Protein AF-A0A292YSK0-F1 (afdb_monomer_lite)

pLDDT: mean 83.49, std 14.1, range [37.34, 97.94]

Radius of gyration: 61.29 Å; chains: 1; bounding box: 74×70×228 Å

Foldseek 3Di:
DDDDDDDDDDPVNCCCVVPVVVVVVVVVVVVVVCVVVVNDPVVVVVVVVVPDPDDPPPDDDDVVVVVVVVVVVVVVVVVVVVVVVVVVVVVVVVVVVVVVVVVVVVVVVVVVVVVVVVVVVVVVVVVLVVLLVLLVVLLPDQLLVSLVVLLVDDLVSSLSNLVSYQLLSSQSNLLNHDLLSSLSSLQDPDDPPDDDPVCSLLSLLSNLLNHQLLSSQSNLLNHDLQSSLSNLVNHDLVSSQSNLLNHQLVSSLSSQLVCLPPPPDPDARSLLSHQLLSSQVSLLPDDLVSSLSSLVSHDLLSNQSNLLNHQLLSSLSNPVPRDQLLPCSLVNHDLLSSQSNLLNYDLVSSLSNLVNYDLLSSLSNLLNHDLLSSLSSLDDDPPDDDDLVSLLSSLSSLLSHDLLSSQSNLVNHDLVRSLSNLVNHDPVSSVSNLVNHDVVSSVSSPDD

Organism: NCBI:txid1348429

Secondary structure (DSSP, 8-state):
----------HHHHHIIIIIHHHHHHHHHHHHHHHHTT--HHHHHHHHHTT--S---S-PPPHHHHHHHHHHHHHHHHHHHHHHHHHHHHHHHHHHHHHHHHHHHHHHHHHHHHHHHHHHHHHHHHHHHHHHHHHHHHHTS-HHHHHHHHTTS-HHHHHHHHHTS-HHHHHHHHTTS-HHHHHHHH--S---TTS-TTHHHHHHHHHHHTS-HHHHHHHHTTS-HHHHHHHHHTS-HHHHHHHHHTS-HHHHHHHHHT----TT--PPPHHHHS-HHHHHHHHHHS-HHHHHHHHHTS-HHHHHHHHHTS-HHHHHHHHTTTS-TT-THHHHS-HHHHHHHHHTS-HHHHHHHHTTS-HHHHHHHHHTS-HHHHHHHHSPPTTS---HHHHHHHHHHHHTS-HHHHHHHHTTS-HHHHHHHHTTS-HHHHHHHHHTS-HHHHHHHS--

Structure (mmCIF, N/CA/C/O backbone):
data_AF-A0A292YSK0-F1
#
_entry.id   AF-A0A292YSK0-F1
#
loop_
_atom_site.group_PDB
_atom_site.id
_atom_site.type_symbol
_atom_site.label_atom_id
_atom_site.label_alt_id
_atom_site.label_comp_id
_atom_site.label_asym_id
_atom_site.label_entity_id
_atom_site.label_seq_id
_atom_site.pdbx_PDB_ins_code
_atom_site.Cartn_x
_atom_site.Cartn_y
_atom_site.Cartn_z
_atom_site.occupancy
_atom_site.B_iso_or_equiv
_atom_site.auth_seq_id
_atom_site.auth_comp_id
_atom_site.auth_asym_id
_atom_site.auth_atom_id
_atom_site.pdbx_PDB_model_num
ATOM 1 N N . MET A 1 1 ? -29.031 23.963 180.019 1.00 37.34 1 MET A N 1
ATOM 2 C CA . MET A 1 1 ? -29.475 22.680 179.440 1.00 37.34 1 MET A CA 1
ATOM 3 C C . MET A 1 1 ? -29.933 23.014 178.034 1.00 37.34 1 MET A C 1
ATOM 5 O O . MET A 1 1 ? -30.866 23.784 177.888 1.00 37.34 1 MET A O 1
ATOM 9 N N . GLU A 1 2 ? -29.057 22.876 177.045 1.00 47.25 2 GLU A N 1
ATOM 10 C CA . GLU A 1 2 ? -28.919 21.635 176.265 1.00 47.25 2 GLU A CA 1
ATOM 11 C C . GLU A 1 2 ? -30.259 21.136 175.718 1.00 47.25 2 GLU A C 1
ATOM 13 O O . GLU A 1 2 ? -31.066 20.601 176.468 1.00 47.25 2 GLU A O 1
ATOM 18 N N . ALA A 1 3 ? -30.435 21.271 174.404 1.00 43.06 3 ALA A N 1
ATOM 19 C CA . ALA A 1 3 ? -30.741 20.152 173.519 1.00 43.06 3 ALA A CA 1
ATOM 20 C C . ALA A 1 3 ? -30.369 20.559 172.083 1.00 43.06 3 ALA A C 1
ATOM 22 O O . ALA A 1 3 ? -30.797 21.598 171.582 1.00 43.06 3 ALA A O 1
ATOM 23 N N . ARG A 1 4 ? -29.503 19.758 171.453 1.00 50.88 4 ARG A N 1
ATOM 24 C CA . ARG A 1 4 ? -29.272 19.764 170.007 1.00 50.88 4 ARG A CA 1
ATOM 25 C C . ARG A 1 4 ? -30.550 19.266 169.334 1.00 50.88 4 ARG A C 1
ATOM 27 O O . ARG A 1 4 ? -30.994 18.174 169.666 1.00 50.88 4 ARG A O 1
ATOM 34 N N . GLU A 1 5 ? -31.062 20.006 168.360 1.00 44.78 5 GLU A N 1
ATOM 35 C CA . GLU A 1 5 ? -32.024 19.484 167.389 1.00 44.78 5 GLU A CA 1
ATOM 36 C C . GLU A 1 5 ? -31.550 19.821 165.973 1.00 44.78 5 GLU A C 1
ATOM 38 O O . GLU A 1 5 ? -31.094 20.925 165.667 1.00 44.78 5 GLU A O 1
ATOM 43 N N . GLU A 1 6 ? -31.570 18.792 165.139 1.00 52.28 6 GLU A N 1
ATOM 44 C CA . GLU A 1 6 ? -30.984 18.703 163.812 1.00 52.28 6 GLU A CA 1
ATOM 45 C C . GLU A 1 6 ? -31.713 19.620 162.818 1.00 52.28 6 GLU A C 1
ATOM 47 O O . GLU A 1 6 ? -32.910 19.463 162.573 1.00 52.28 6 GLU A O 1
ATOM 52 N N . ARG A 1 7 ? -30.999 20.543 162.155 1.00 50.50 7 ARG A N 1
ATOM 53 C CA . ARG A 1 7 ? -31.513 21.094 160.894 1.00 50.50 7 ARG A CA 1
ATOM 54 C C . ARG A 1 7 ? -31.258 20.092 159.778 1.00 50.50 7 ARG A C 1
ATOM 56 O O . ARG A 1 7 ? -30.169 19.993 159.225 1.00 50.50 7 ARG A O 1
ATOM 63 N N . SER A 1 8 ? -32.330 19.355 159.515 1.00 54.34 8 SER A N 1
ATOM 64 C CA . SER A 1 8 ? -32.685 18.664 158.282 1.00 54.34 8 SER A CA 1
ATOM 65 C C . SER A 1 8 ? -32.001 19.261 157.043 1.00 54.34 8 SER A C 1
ATOM 67 O O . SER A 1 8 ? -32.242 20.417 156.693 1.00 54.34 8 SER A O 1
ATOM 69 N N . TYR A 1 9 ? -31.162 18.462 156.375 1.00 61.78 9 TYR A N 1
ATOM 70 C CA . TYR A 1 9 ? -30.664 18.763 155.032 1.00 61.78 9 TYR A CA 1
ATOM 71 C C . TYR A 1 9 ? -31.854 19.040 154.101 1.00 61.78 9 TYR A C 1
ATOM 73 O O . TYR A 1 9 ? -32.734 18.190 153.933 1.00 61.78 9 TYR A O 1
ATOM 81 N N . GLY A 1 10 ? -31.887 20.227 153.486 1.00 77.56 10 GLY A N 1
ATOM 82 C CA . GLY A 1 10 ? -32.933 20.590 152.531 1.00 77.56 10 GLY A CA 1
ATOM 83 C C . GLY A 1 10 ? -32.871 19.698 151.290 1.00 77.56 10 GLY A C 1
ATOM 84 O O . GLY A 1 10 ? -31.787 19.330 150.849 1.00 77.56 10 GLY A O 1
ATOM 85 N N . LYS A 1 11 ? -34.014 19.364 150.677 1.00 76.38 11 LYS A N 1
ATOM 86 C CA . LYS A 1 11 ? -34.067 18.447 149.514 1.00 76.38 11 LYS A CA 1
ATOM 87 C C . LYS A 1 11 ? -33.128 18.851 148.363 1.00 76.38 11 LYS A C 1
ATOM 89 O O . LYS A 1 11 ? -32.627 17.974 147.670 1.00 76.38 11 LYS A O 1
ATOM 94 N N . LEU A 1 12 ? -32.869 20.152 148.176 1.00 77.62 12 LEU A N 1
ATOM 95 C CA . LEU A 1 12 ? -31.930 20.672 147.171 1.00 77.62 12 LEU A CA 1
ATOM 96 C C . LEU A 1 12 ? -30.462 20.592 147.604 1.00 77.62 12 LEU A C 1
ATOM 98 O O . LEU A 1 12 ? -29.616 20.299 146.770 1.00 77.62 12 LEU A O 1
ATOM 102 N N . GLU A 1 13 ? -30.149 20.801 148.883 1.00 76.06 13 GLU A N 1
ATOM 103 C CA . GLU A 1 13 ? -28.789 20.599 149.401 1.00 76.06 13 GLU A CA 1
ATOM 104 C C . GLU A 1 13 ? -28.444 19.106 149.418 1.00 76.06 13 GLU A C 1
ATOM 106 O O . GLU A 1 13 ? -27.369 18.713 148.979 1.00 76.06 13 GLU A O 1
ATOM 111 N N . TRP A 1 14 ? -29.394 18.251 149.801 1.00 79.38 14 TRP A N 1
ATOM 112 C CA . TRP A 1 14 ? -29.289 16.799 149.671 1.00 79.38 14 TRP A CA 1
ATOM 113 C C . TRP A 1 14 ? -29.077 16.380 148.209 1.00 79.38 14 TRP A C 1
ATOM 115 O O . TRP A 1 14 ? -28.162 15.614 147.924 1.00 79.38 14 TRP A O 1
ATOM 125 N N . LEU A 1 15 ? -29.848 16.939 147.265 1.00 82.44 15 LEU A N 1
ATOM 126 C CA . LEU A 1 15 ? -29.668 16.701 145.828 1.00 82.44 15 LEU A CA 1
ATOM 127 C C . LEU A 1 15 ? -28.294 17.178 145.335 1.00 82.44 15 LEU A C 1
ATOM 129 O O . LEU A 1 15 ? -27.637 16.482 144.562 1.00 82.44 15 LEU A O 1
ATOM 133 N N . PHE A 1 16 ? -27.843 18.352 145.779 1.00 80.75 16 PHE A N 1
ATOM 134 C CA . PHE A 1 16 ? -26.564 18.912 145.365 1.00 80.75 16 PHE A CA 1
ATOM 135 C C . PHE A 1 16 ? -25.396 18.058 145.864 1.00 80.75 16 PHE A C 1
ATOM 137 O O . PHE A 1 16 ? -24.533 17.698 145.071 1.00 80.75 16 PHE A O 1
ATOM 144 N N . TYR A 1 17 ? -25.387 17.664 147.139 1.00 80.75 17 TYR A N 1
ATOM 145 C CA . TYR A 1 17 ? -24.285 16.890 147.712 1.00 80.75 17 TYR A CA 1
ATOM 146 C C . TYR A 1 17 ? -24.332 15.389 147.377 1.00 80.75 17 TYR A C 1
ATOM 148 O O . TYR A 1 17 ? -23.269 14.793 147.229 1.00 80.75 17 TYR A O 1
ATOM 156 N N . ILE A 1 18 ? -25.515 14.775 147.215 1.00 77.38 18 ILE A N 1
ATOM 157 C CA . ILE A 1 18 ? -25.643 13.340 146.876 1.00 77.38 18 ILE A CA 1
ATOM 158 C C . ILE A 1 18 ? -25.656 13.080 145.369 1.00 77.38 18 ILE A C 1
ATOM 160 O O . ILE A 1 18 ? -25.177 12.031 144.947 1.00 77.38 18 ILE A O 1
ATOM 164 N N . ILE A 1 19 ? -26.184 13.995 144.548 1.00 77.38 19 ILE A N 1
ATOM 165 C CA . ILE A 1 19 ? -26.252 13.801 143.091 1.00 77.38 19 ILE A CA 1
ATOM 166 C C . ILE A 1 19 ? -25.239 14.689 142.373 1.00 77.38 19 ILE A C 1
ATOM 168 O O . ILE A 1 19 ? -24.351 14.170 141.705 1.00 77.38 19 ILE A O 1
ATOM 172 N N . ILE A 1 20 ? -25.338 16.015 142.504 1.00 77.44 20 ILE A N 1
ATOM 173 C CA . ILE A 1 20 ? -24.577 16.946 141.648 1.00 77.44 20 ILE A CA 1
ATOM 174 C C . ILE A 1 20 ? -23.073 16.876 141.928 1.00 77.44 20 ILE A C 1
ATOM 176 O O . ILE A 1 20 ? -22.285 16.808 140.990 1.00 77.44 20 ILE A O 1
ATOM 180 N N . LEU A 1 21 ? -22.662 16.866 143.195 1.00 79.06 21 LEU A N 1
ATOM 181 C CA . LEU A 1 21 ? -21.255 16.882 143.583 1.00 79.06 21 LEU A CA 1
ATOM 182 C C . LEU A 1 21 ? -20.512 15.598 143.159 1.00 79.06 21 LEU A C 1
ATOM 184 O O . LEU A 1 21 ? -19.485 15.724 142.485 1.00 79.06 21 LEU A O 1
ATOM 188 N N . PRO A 1 22 ? -21.002 14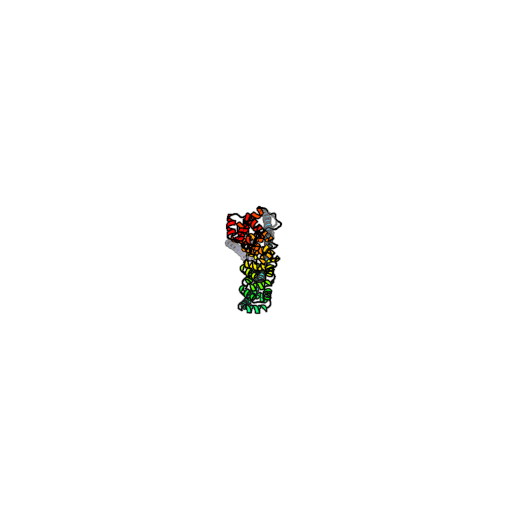.372 143.449 1.00 73.44 22 PRO A N 1
ATOM 189 C CA . PRO A 1 22 ? -20.373 13.160 142.930 1.00 73.44 22 PRO A CA 1
ATOM 190 C C . PRO A 1 22 ? -20.494 13.029 141.404 1.00 73.44 22 PRO A C 1
ATOM 192 O O . PRO A 1 22 ? -19.570 12.495 140.790 1.00 73.44 22 PRO A O 1
ATOM 195 N N . LEU A 1 23 ? -21.546 13.559 140.759 1.00 82.94 23 LEU A N 1
ATOM 196 C CA . LEU A 1 23 ? -21.646 13.611 139.289 1.00 82.94 23 LEU A CA 1
ATOM 197 C C . LEU A 1 23 ? -20.577 14.530 138.670 1.00 82.94 23 LEU A C 1
ATOM 199 O O . LEU A 1 23 ? -19.943 14.184 137.678 1.00 82.94 23 LEU A O 1
ATOM 203 N N . LEU A 1 24 ? -20.346 15.703 139.258 1.00 79.50 24 LEU A N 1
ATOM 204 C CA . LEU A 1 24 ? -19.341 16.656 138.787 1.00 79.50 24 LEU A CA 1
ATOM 205 C C . LEU A 1 24 ? -17.931 16.091 138.994 1.00 79.50 24 LEU A C 1
ATOM 207 O O . LEU A 1 24 ? -17.089 16.188 138.103 1.00 79.50 24 LEU A O 1
ATOM 211 N N . PHE A 1 25 ? -17.694 15.420 140.124 1.00 78.69 25 PHE A N 1
ATOM 212 C CA . PHE A 1 25 ? -16.428 14.742 140.394 1.00 78.69 25 PHE A CA 1
ATOM 213 C C . PHE A 1 25 ? -16.183 13.562 139.442 1.00 78.69 25 PHE A C 1
ATOM 215 O O . PHE A 1 25 ? -15.082 13.417 138.909 1.00 78.69 25 PHE A O 1
ATOM 222 N N . THR A 1 26 ? -17.213 12.760 139.150 1.00 78.38 26 THR A N 1
ATOM 223 C CA . THR A 1 26 ? -17.120 11.692 138.141 1.00 78.38 26 THR A CA 1
ATOM 224 C C . THR A 1 26 ? -16.909 12.247 136.735 1.00 78.38 26 THR A C 1
ATOM 226 O O . THR A 1 26 ? -16.080 11.697 136.019 1.00 78.38 26 THR A O 1
ATOM 229 N N . LEU A 1 27 ? -17.552 13.354 136.344 1.00 81.50 27 LEU A N 1
ATOM 230 C CA . LEU A 1 27 ? -17.298 14.034 135.063 1.00 81.50 27 LEU A CA 1
ATOM 231 C C . LEU A 1 27 ? -15.874 14.585 134.961 1.00 81.50 27 LEU A C 1
ATOM 233 O O . LEU A 1 27 ? -15.263 14.507 133.898 1.00 81.50 27 LEU A O 1
ATOM 237 N N . LEU A 1 28 ? -15.332 15.118 136.056 1.00 80.69 28 LEU A N 1
ATOM 238 C CA . LEU A 1 28 ? -13.969 15.637 136.097 1.00 80.69 28 LEU A CA 1
ATOM 239 C C . LEU A 1 28 ? -12.936 14.510 135.945 1.00 80.69 28 LEU A C 1
ATOM 241 O O . LEU A 1 28 ? -12.021 14.627 135.129 1.00 80.69 28 LEU A O 1
ATOM 245 N N . ILE A 1 29 ? -13.115 13.390 136.656 1.00 82.31 29 ILE A N 1
ATOM 246 C CA . ILE A 1 29 ? -12.267 12.199 136.490 1.00 82.31 29 ILE A CA 1
ATOM 247 C C . ILE A 1 29 ? -12.445 11.599 135.091 1.00 82.31 29 ILE A C 1
ATOM 249 O O . ILE A 1 29 ? -11.455 11.274 134.443 1.00 82.31 29 ILE A O 1
ATOM 253 N N . LEU A 1 30 ? -13.678 11.498 134.586 1.00 81.69 30 LEU A N 1
ATOM 254 C CA . LEU A 1 30 ? -13.958 10.999 133.240 1.00 81.69 30 LEU A CA 1
ATOM 255 C C . LEU A 1 30 ? -13.281 11.864 132.170 1.00 81.69 30 LEU A C 1
ATOM 257 O O . LEU A 1 30 ? -12.687 11.325 131.242 1.00 81.69 30 LEU A O 1
ATOM 261 N N . GLY A 1 31 ? -13.312 13.191 132.316 1.00 81.06 31 GLY A N 1
ATOM 262 C CA . GLY A 1 31 ? -12.611 14.125 131.435 1.00 81.06 31 GLY A CA 1
ATOM 263 C C . GLY A 1 31 ? -11.094 13.922 131.447 1.00 81.06 31 GLY A C 1
ATOM 264 O O . GLY A 1 31 ? -10.477 13.899 130.384 1.00 81.06 31 GLY A O 1
ATOM 265 N N . LEU A 1 32 ? -10.500 13.694 132.623 1.00 81.44 32 LEU A N 1
ATOM 266 C CA . LEU A 1 32 ? -9.077 13.358 132.759 1.00 81.44 32 LEU A CA 1
ATOM 267 C C . LEU A 1 32 ? -8.732 12.000 132.124 1.00 81.44 32 LEU A C 1
ATOM 269 O O . LEU A 1 32 ? -7.725 11.901 131.426 1.00 81.44 32 LEU A O 1
ATOM 273 N N . VAL A 1 33 ? -9.574 10.975 132.300 1.00 82.56 33 VAL A N 1
ATOM 274 C CA . VAL A 1 33 ? -9.398 9.655 131.663 1.00 82.56 33 VAL A CA 1
ATOM 275 C C . VAL A 1 33 ? -9.502 9.765 130.141 1.00 82.56 33 VAL A C 1
ATOM 277 O O . VAL A 1 33 ? -8.663 9.218 129.431 1.00 82.56 33 VAL A O 1
ATOM 280 N N . LEU A 1 34 ? -10.480 10.514 129.626 1.00 81.75 34 LEU A N 1
ATOM 281 C CA . LEU A 1 34 ? -10.641 10.750 128.189 1.00 81.75 34 LEU A CA 1
ATOM 282 C C . LEU A 1 34 ? -9.459 11.532 127.600 1.00 81.75 34 LEU A C 1
ATOM 284 O O . LEU A 1 34 ? -8.983 11.178 126.520 1.00 81.75 34 LEU A O 1
ATOM 288 N N . GLN A 1 35 ? -8.944 12.536 128.318 1.00 81.38 35 GLN A N 1
ATOM 289 C CA . GLN A 1 35 ? -7.726 13.255 127.934 1.00 81.38 35 GLN A CA 1
ATOM 290 C C . GLN A 1 35 ? -6.512 12.310 127.896 1.00 81.38 35 GLN A C 1
ATOM 292 O O . GLN A 1 35 ? -5.718 12.377 126.960 1.00 81.38 35 GLN A O 1
ATOM 297 N N . PHE A 1 36 ? -6.388 11.384 128.855 1.00 82.50 36 PHE A N 1
ATOM 298 C CA . PHE A 1 36 ? -5.323 10.374 128.861 1.00 82.50 36 PHE A CA 1
ATOM 299 C C . PHE A 1 36 ? -5.484 9.327 127.740 1.00 82.50 36 PHE A C 1
ATOM 301 O O . PHE A 1 36 ? -4.493 8.866 127.182 1.00 82.50 36 PHE A O 1
ATOM 308 N N . MET A 1 37 ? -6.720 9.004 127.339 1.00 81.62 37 MET A N 1
ATOM 309 C CA . MET A 1 37 ? -7.038 8.150 126.181 1.00 81.62 37 MET A CA 1
ATOM 310 C C . MET A 1 37 ? -6.854 8.852 124.820 1.00 81.62 37 MET A C 1
ATOM 312 O O . MET A 1 37 ? -7.163 8.264 123.784 1.00 81.62 37 MET A O 1
ATOM 316 N N . GLY A 1 38 ? -6.361 10.096 124.799 1.00 78.56 38 GLY A N 1
ATOM 317 C CA . GLY A 1 38 ? -6.068 10.845 123.574 1.00 78.56 38 GLY A CA 1
ATOM 318 C C . GLY A 1 38 ? -7.272 11.554 122.941 1.00 78.56 38 GLY A C 1
ATOM 319 O O . GLY A 1 38 ? -7.171 12.032 121.811 1.00 78.56 38 GLY A O 1
ATOM 320 N N . TYR A 1 39 ? -8.408 11.665 123.640 1.00 78.56 39 TYR A N 1
ATOM 321 C CA . TYR A 1 39 ? -9.548 12.453 123.164 1.00 78.56 39 TYR A CA 1
ATOM 322 C C . TYR A 1 39 ? -9.333 13.953 123.434 1.00 78.56 39 TYR A C 1
ATOM 324 O O . TYR A 1 39 ? -9.031 14.372 124.547 1.00 78.56 39 TYR A O 1
ATOM 332 N N . ASN A 1 40 ? -9.520 14.785 122.404 1.00 77.50 40 ASN A N 1
ATOM 333 C CA . ASN A 1 40 ? -9.192 16.215 122.425 1.00 77.50 40 ASN A CA 1
ATOM 334 C C . ASN A 1 40 ? -10.343 17.070 123.006 1.00 77.50 40 ASN A C 1
ATOM 336 O O . ASN A 1 40 ? -11.168 17.629 122.274 1.00 77.50 40 ASN A O 1
ATOM 340 N N . VAL A 1 41 ? -10.437 17.128 124.336 1.00 68.62 41 VAL A N 1
ATOM 341 C CA . VAL A 1 41 ? -11.580 17.714 125.066 1.00 68.62 41 VAL A CA 1
ATOM 342 C C . VAL A 1 41 ? -11.653 19.252 124.920 1.00 68.62 41 VAL A C 1
ATOM 344 O O . VAL A 1 41 ? -12.742 19.818 124.834 1.00 68.62 41 VAL A O 1
ATOM 347 N N . THR A 1 42 ? -10.511 19.940 124.782 1.00 65.31 42 THR A N 1
ATOM 348 C CA . THR A 1 42 ? -10.401 21.414 124.671 1.00 65.31 42 THR A CA 1
ATOM 349 C C . THR A 1 42 ? -10.863 21.972 123.320 1.00 65.31 42 THR A C 1
ATOM 351 O O . THR A 1 42 ? -11.497 23.027 123.267 1.00 65.31 42 THR A O 1
ATOM 354 N N . GLY A 1 43 ? -10.590 21.267 122.214 1.00 66.19 43 GLY A N 1
ATOM 355 C CA . GLY A 1 43 ? -10.972 21.707 120.863 1.00 66.19 43 GLY A CA 1
ATOM 356 C C . GLY A 1 43 ? -12.488 21.726 120.642 1.00 66.19 43 GLY A C 1
ATOM 357 O O . GLY A 1 43 ? -13.017 22.637 120.005 1.00 66.19 43 GLY A O 1
ATOM 358 N N . LYS A 1 44 ? -13.212 20.769 121.240 1.00 66.25 44 LYS A N 1
ATOM 359 C CA . LYS A 1 44 ? -14.682 20.757 121.217 1.00 66.25 44 LYS A CA 1
ATOM 360 C C . LYS A 1 44 ? -15.292 21.818 122.144 1.00 66.25 44 LYS A C 1
ATOM 362 O O . LYS A 1 44 ? -16.344 22.354 121.815 1.00 66.25 44 LYS A O 1
ATOM 367 N N . LEU A 1 45 ? -14.611 22.198 123.230 1.00 61.94 45 LEU A N 1
ATOM 368 C CA . LEU A 1 45 ? -15.042 23.293 124.112 1.00 61.94 45 LEU A CA 1
ATOM 369 C C . LEU A 1 45 ? -14.969 24.665 123.411 1.00 61.94 45 LEU A C 1
ATOM 371 O O . LEU A 1 45 ? -15.897 25.464 123.508 1.00 61.94 45 LEU A O 1
ATOM 375 N N . LEU A 1 46 ? -13.907 24.915 122.633 1.00 64.19 46 LEU A N 1
ATOM 376 C CA . LEU A 1 46 ? -13.746 26.139 121.831 1.00 64.19 46 LEU A CA 1
ATOM 377 C C . LEU A 1 46 ? -14.775 26.252 120.690 1.00 64.19 46 LEU A C 1
ATOM 379 O O . LEU A 1 46 ? -15.194 27.358 120.350 1.00 64.19 46 LEU A O 1
ATOM 383 N N . ALA A 1 47 ? -15.220 25.124 120.125 1.00 64.12 47 ALA A N 1
ATOM 384 C CA . ALA A 1 47 ? -16.295 25.094 119.128 1.00 64.12 47 ALA A CA 1
ATOM 385 C C . ALA A 1 47 ? -17.659 25.496 119.722 1.00 64.12 47 ALA A C 1
ATOM 387 O O . ALA A 1 47 ? -18.446 26.158 119.050 1.00 64.12 47 ALA A O 1
ATOM 388 N N . ILE A 1 48 ? -17.903 25.166 120.994 1.00 57.16 48 ILE A N 1
ATOM 389 C CA . ILE A 1 48 ? -19.095 25.601 121.736 1.00 57.16 48 ILE A CA 1
ATOM 390 C C . ILE A 1 48 ? -18.980 27.096 122.118 1.00 57.16 48 ILE A C 1
ATOM 392 O O . ILE A 1 48 ? -19.975 27.815 122.094 1.00 57.16 48 ILE A O 1
ATOM 396 N N . ALA A 1 49 ? -17.765 27.607 122.376 1.00 57.94 49 ALA A N 1
ATOM 397 C CA . ALA A 1 49 ? -17.524 29.010 122.749 1.00 57.94 49 ALA A CA 1
ATOM 398 C C . ALA A 1 49 ? -17.681 30.027 121.597 1.00 57.94 49 ALA A C 1
ATOM 400 O O . ALA A 1 49 ? -18.021 31.178 121.844 1.00 57.94 49 ALA A O 1
ATOM 401 N N . ARG A 1 50 ? -17.474 29.630 120.332 1.00 61.25 50 ARG A N 1
ATOM 402 C CA . ARG A 1 50 ? -17.673 30.511 119.155 1.00 61.25 50 ARG A CA 1
ATOM 403 C C . ARG A 1 50 ? -19.145 30.754 118.791 1.00 61.25 50 ARG A C 1
ATOM 405 O O . ARG A 1 50 ? -19.419 31.551 117.901 1.00 61.25 50 ARG A O 1
ATOM 412 N N . GLN A 1 51 ? -20.083 30.083 119.461 1.00 65.06 51 GLN A N 1
ATOM 413 C CA . GLN A 1 51 ? -21.524 30.227 119.230 1.00 65.06 51 GLN A CA 1
ATOM 414 C C . GLN A 1 51 ? -22.209 31.198 120.212 1.00 65.06 51 GLN A C 1
ATOM 416 O O . GLN A 1 51 ? -23.433 31.304 120.198 1.00 65.06 51 GLN A O 1
ATOM 421 N N . THR A 1 52 ? -21.454 31.947 121.031 1.00 54.28 52 THR A N 1
ATOM 422 C CA . THR A 1 52 ? -22.004 32.990 121.917 1.00 54.28 52 THR A CA 1
ATOM 423 C C . THR A 1 52 ? -21.739 34.415 121.362 1.00 54.28 52 THR A C 1
ATOM 425 O O . THR A 1 52 ? -20.589 34.842 121.267 1.00 54.28 52 THR A O 1
ATOM 428 N N . PRO A 1 53 ? -22.778 35.186 120.972 1.00 43.16 53 PRO A N 1
ATOM 429 C CA . PRO A 1 53 ? -22.662 36.383 120.107 1.00 43.16 53 PRO A CA 1
ATOM 430 C C . PRO A 1 53 ? -21.963 37.679 120.596 1.00 43.16 53 PRO A C 1
ATOM 432 O O . PRO A 1 53 ? -22.132 38.702 119.942 1.00 43.16 53 PRO A O 1
ATOM 435 N N . VAL A 1 54 ? -21.233 37.743 121.716 1.00 51.00 54 VAL A N 1
ATOM 436 C CA . VAL A 1 54 ? -21.033 39.043 122.424 1.00 51.00 54 VAL A CA 1
ATOM 437 C C . VAL A 1 54 ? -19.664 39.750 122.221 1.00 51.00 54 VAL A C 1
ATOM 439 O O . VAL A 1 54 ? -19.464 40.823 122.775 1.00 51.00 54 VAL A O 1
ATOM 442 N N . LEU A 1 55 ? -18.701 39.251 121.425 1.00 53.97 55 LEU A N 1
ATOM 443 C CA . LEU A 1 55 ? -17.286 39.712 121.537 1.00 53.97 55 LEU A CA 1
ATOM 444 C C . LEU A 1 55 ? -16.546 40.226 120.265 1.00 53.97 55 LEU A C 1
ATOM 446 O O . LEU A 1 55 ? -15.319 40.263 120.269 1.00 53.97 55 LEU A O 1
ATOM 450 N N . SER A 1 56 ? -17.203 40.665 119.179 1.00 44.97 56 SER A N 1
ATOM 451 C CA . SER A 1 56 ? -16.540 40.825 117.857 1.00 44.97 56 SER A CA 1
ATOM 452 C C . SER A 1 56 ? -16.160 42.238 117.338 1.00 44.97 56 SER A C 1
ATOM 454 O O . SER A 1 56 ? -16.048 42.379 116.122 1.00 44.97 56 SER A O 1
ATOM 456 N N . SER A 1 57 ? -15.954 43.298 118.141 1.00 53.38 57 SER A N 1
ATOM 457 C CA . SER A 1 57 ? -15.838 44.670 117.564 1.00 53.38 57 SER A CA 1
ATOM 458 C C . SER A 1 57 ? -14.710 45.616 118.030 1.00 53.38 57 SER A C 1
ATOM 460 O O . SER A 1 57 ? -14.881 46.825 117.898 1.00 53.38 57 SER A O 1
ATOM 462 N N . ILE A 1 58 ? -13.553 45.158 118.533 1.00 52.78 58 ILE A N 1
ATOM 463 C CA . ILE A 1 58 ? -12.446 46.071 118.948 1.00 52.78 58 ILE A CA 1
ATOM 464 C C . ILE A 1 58 ? -11.052 45.642 118.413 1.00 52.78 58 ILE A C 1
ATOM 466 O O . ILE A 1 58 ? -10.085 45.617 119.163 1.00 52.78 58 ILE A O 1
ATOM 470 N N . VAL A 1 59 ? -10.880 45.311 117.120 1.00 45.88 59 VAL A N 1
ATOM 471 C CA . VAL A 1 59 ? -9.518 45.091 116.554 1.00 45.88 59 VAL A CA 1
ATOM 472 C C . VAL A 1 59 ? -9.405 45.554 115.078 1.00 45.88 59 VAL A C 1
ATOM 474 O O . VAL A 1 59 ? -10.217 45.113 114.265 1.00 45.88 59 VAL A O 1
ATOM 477 N N . PRO A 1 60 ? -8.436 46.423 114.695 1.00 47.72 60 PRO A N 1
ATOM 478 C CA . PRO A 1 60 ? -8.180 46.829 113.301 1.00 47.72 60 PRO A CA 1
ATOM 479 C C . PRO A 1 60 ? -7.370 45.782 112.493 1.00 47.72 60 PRO A C 1
ATOM 481 O O . PRO A 1 60 ? -6.669 44.975 113.102 1.00 47.72 60 PRO A O 1
ATOM 484 N N . PRO A 1 61 ? -7.427 45.772 111.138 1.00 49.94 61 PRO A N 1
ATOM 485 C CA . PRO A 1 61 ? -6.928 44.651 110.338 1.00 49.94 61 PRO A CA 1
ATOM 486 C C . PRO A 1 61 ? -5.398 44.632 110.169 1.00 49.94 61 PRO A C 1
ATOM 488 O O . PRO A 1 61 ? -4.797 45.601 109.706 1.00 49.94 61 PRO A O 1
ATOM 491 N N . ASP A 1 62 ? -4.809 43.480 110.496 1.00 55.88 62 ASP A N 1
ATOM 492 C CA . ASP A 1 62 ? -3.385 43.113 110.414 1.00 55.88 62 ASP A CA 1
ATOM 493 C C . ASP A 1 62 ? -2.939 42.757 108.968 1.00 55.88 62 ASP A C 1
ATOM 495 O O . ASP A 1 62 ? -3.779 42.579 108.076 1.00 55.88 62 ASP A O 1
ATOM 499 N N . GLU A 1 63 ? -1.627 42.600 108.730 1.00 53.72 63 GLU A N 1
ATOM 500 C CA . GLU A 1 63 ? -0.971 42.098 107.507 1.00 53.72 63 GLU A CA 1
ATOM 501 C C . GLU A 1 63 ? -1.622 40.823 106.941 1.00 53.72 63 GLU A C 1
ATOM 503 O O . GLU A 1 63 ? -1.613 40.615 105.722 1.00 53.72 63 GLU A O 1
ATOM 508 N N . ALA A 1 64 ? -2.249 40.012 107.802 1.00 57.66 64 ALA A N 1
ATOM 509 C CA . ALA A 1 64 ? -3.081 38.867 107.431 1.00 57.66 64 ALA A CA 1
ATOM 510 C C . ALA A 1 64 ? -4.182 39.240 106.416 1.00 57.66 64 ALA A C 1
ATOM 512 O O . ALA A 1 64 ? -4.359 38.553 105.414 1.00 57.66 64 ALA A O 1
ATOM 513 N N . THR A 1 65 ? -4.825 40.399 106.584 1.00 56.84 65 THR A N 1
ATOM 514 C CA . THR A 1 65 ? -5.910 40.889 105.712 1.00 56.84 65 THR A CA 1
ATOM 515 C C . THR A 1 65 ? -5.399 41.354 104.341 1.00 56.84 65 THR A C 1
ATOM 517 O O . THR A 1 65 ? -6.099 41.256 103.331 1.00 56.84 65 THR A O 1
ATOM 520 N N . ARG A 1 66 ? -4.160 41.873 104.267 1.00 58.50 66 ARG A N 1
ATOM 521 C CA . ARG A 1 66 ? -3.506 42.213 102.985 1.00 58.50 66 ARG A CA 1
ATOM 522 C C . ARG A 1 66 ? -3.057 40.960 102.236 1.00 58.50 66 ARG A C 1
ATOM 524 O O . ARG A 1 66 ? -3.193 40.928 101.013 1.00 58.50 66 ARG A O 1
ATOM 531 N N . LYS A 1 67 ? -2.553 39.946 102.949 1.00 64.19 67 LYS A N 1
ATOM 532 C CA . LYS A 1 67 ? -2.210 38.638 102.370 1.00 64.19 67 LYS A CA 1
ATOM 533 C C . LYS A 1 67 ? -3.453 37.931 101.832 1.00 64.19 67 LYS A C 1
ATOM 535 O O . LYS A 1 67 ? -3.437 37.561 100.664 1.00 64.19 67 LYS A O 1
ATOM 540 N N . GLU A 1 68 ? -4.551 37.894 102.589 1.00 68.00 68 GLU A N 1
ATOM 541 C CA . GLU A 1 68 ? -5.842 37.365 102.117 1.00 68.00 68 GLU A CA 1
ATOM 542 C C . GLU A 1 68 ? -6.342 38.092 100.860 1.00 68.00 68 GLU A C 1
ATOM 544 O O . GLU A 1 68 ? -6.738 37.450 99.894 1.00 68.00 68 GLU A O 1
ATOM 549 N N . ARG A 1 69 ? -6.268 39.432 100.799 1.00 69.19 69 ARG A N 1
ATOM 550 C CA . ARG A 1 69 ? -6.645 40.176 99.578 1.00 69.19 69 ARG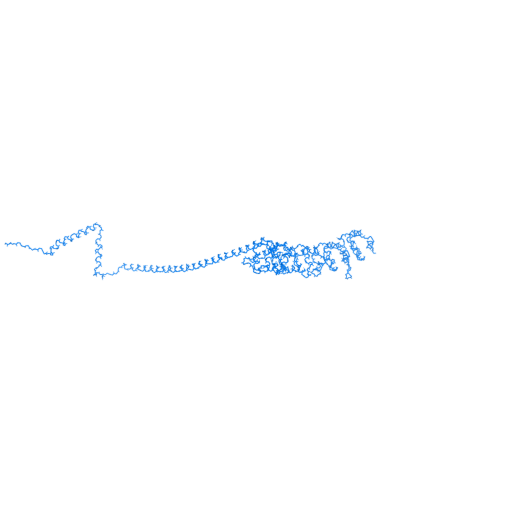 A CA 1
ATOM 551 C C . ARG A 1 69 ? -5.751 39.863 98.373 1.00 69.19 69 ARG A C 1
ATOM 553 O O . ARG A 1 69 ? -6.255 39.805 97.254 1.00 69.19 69 ARG A O 1
ATOM 560 N N . SER A 1 70 ? -4.446 39.668 98.575 1.00 70.12 70 SER A N 1
ATOM 561 C CA . SER A 1 70 ? -3.519 39.279 97.501 1.00 70.12 70 SER A CA 1
ATOM 562 C C . SER A 1 70 ? -3.758 37.840 97.029 1.00 70.12 70 SER A C 1
ATOM 564 O O . SER A 1 70 ? -3.713 37.575 95.829 1.00 70.12 70 SER A O 1
ATOM 566 N N . GLU A 1 71 ? -4.062 36.922 97.948 1.00 76.75 71 GLU A N 1
ATOM 567 C CA . GLU A 1 71 ? -4.450 35.544 97.632 1.00 76.75 71 GLU A CA 1
ATOM 568 C C . GLU A 1 71 ? -5.785 35.489 96.887 1.00 76.75 71 GLU A C 1
ATOM 570 O O . GLU A 1 71 ? -5.880 34.797 95.879 1.00 76.75 71 GLU A O 1
ATOM 575 N N . LEU A 1 72 ? -6.775 36.292 97.291 1.00 71.06 72 LEU A N 1
ATOM 576 C CA . LEU A 1 72 ? -8.051 36.421 96.584 1.00 71.06 72 LEU A CA 1
ATOM 577 C C . LEU A 1 72 ? -7.877 36.960 95.158 1.00 71.06 72 LEU A C 1
ATOM 579 O O . LEU A 1 72 ? -8.520 36.451 94.245 1.00 71.06 72 LEU A O 1
ATOM 583 N N . GLN A 1 73 ? -6.984 37.931 94.935 1.00 76.69 73 GLN A N 1
ATOM 584 C CA . GLN A 1 73 ? -6.671 38.419 93.583 1.00 76.69 73 GLN A CA 1
ATOM 585 C C . GLN A 1 73 ? -5.968 37.362 92.726 1.00 76.69 73 GLN A C 1
ATOM 587 O O . GLN A 1 73 ? -6.288 37.217 91.548 1.00 76.69 73 GLN A O 1
ATOM 592 N N . LYS A 1 74 ? -5.030 36.595 93.299 1.00 77.88 74 LYS A N 1
ATOM 593 C CA . LYS A 1 74 ? -4.388 35.472 92.596 1.00 77.88 74 LYS A CA 1
ATOM 594 C C . LYS A 1 74 ? -5.395 34.378 92.255 1.00 77.88 74 LYS A C 1
ATOM 596 O O . LYS A 1 74 ? -5.351 33.845 91.152 1.00 77.88 74 LYS A O 1
ATOM 601 N N . LEU A 1 75 ? -6.309 34.074 93.173 1.00 75.69 75 LEU A N 1
ATOM 602 C CA . LEU A 1 75 ? -7.359 33.083 92.973 1.00 75.69 75 LEU A CA 1
ATOM 603 C C . LEU A 1 75 ? -8.377 33.546 91.920 1.00 75.69 75 LEU A C 1
ATOM 605 O O . LEU A 1 75 ? -8.792 32.743 91.092 1.00 75.69 75 LEU A O 1
ATOM 609 N N . GLN A 1 76 ? -8.722 34.838 91.891 1.00 76.38 76 GLN A N 1
ATOM 610 C CA . GLN A 1 76 ? -9.530 35.442 90.823 1.00 76.38 76 GLN A CA 1
ATOM 611 C C . GLN A 1 76 ? -8.824 35.364 89.467 1.00 76.38 76 GLN A C 1
ATOM 613 O O . GLN A 1 76 ? -9.429 34.915 88.503 1.00 76.38 76 GLN A O 1
ATOM 618 N N . ALA A 1 77 ? -7.531 35.696 89.401 1.00 80.12 77 ALA A N 1
ATOM 619 C CA . ALA A 1 77 ? -6.753 35.565 88.170 1.00 80.12 77 ALA A CA 1
ATOM 620 C C . ALA A 1 77 ? -6.659 34.102 87.689 1.00 80.12 77 ALA A C 1
ATOM 622 O O . ALA A 1 77 ? -6.726 33.843 86.490 1.00 80.12 77 ALA A O 1
ATOM 623 N N . GLN A 1 78 ? -6.547 33.137 88.611 1.00 82.38 78 GLN A N 1
ATOM 624 C CA . GLN A 1 78 ? -6.589 31.704 88.298 1.00 82.38 78 GLN A CA 1
ATOM 625 C C . GLN A 1 78 ? -7.973 31.245 87.826 1.00 82.38 78 GLN A C 1
ATOM 627 O O . GLN A 1 78 ? -8.049 30.430 86.914 1.00 82.38 78 GLN A O 1
ATOM 632 N N . LEU A 1 79 ? -9.056 31.763 88.411 1.00 74.31 79 LEU A N 1
ATOM 633 C CA . LEU A 1 79 ? -10.430 31.513 87.967 1.00 74.31 79 LEU A CA 1
ATOM 634 C C . LEU A 1 79 ? -10.680 32.080 86.569 1.00 74.31 79 LEU A C 1
ATOM 636 O O . LEU A 1 79 ? -11.275 31.399 85.742 1.00 74.31 79 LEU A O 1
ATOM 640 N N . ASP A 1 80 ? -10.195 33.286 86.284 1.00 81.44 80 ASP A N 1
ATOM 641 C CA . ASP A 1 80 ? -10.313 33.908 84.966 1.00 81.44 80 ASP A CA 1
ATOM 642 C C . ASP A 1 80 ? -9.517 33.137 83.907 1.00 81.44 80 ASP A C 1
ATOM 644 O O . ASP A 1 80 ? -10.014 32.903 82.807 1.00 81.44 80 ASP A O 1
ATOM 648 N N . GLU A 1 81 ? -8.304 32.691 84.241 1.00 86.44 81 GLU A N 1
ATOM 649 C CA . GLU A 1 81 ? -7.484 31.845 83.369 1.00 86.44 81 GLU A CA 1
ATOM 650 C C . GLU A 1 81 ? -8.124 30.465 83.155 1.00 86.44 81 GLU A C 1
ATOM 652 O O . GLU A 1 81 ? -8.247 30.008 82.019 1.00 86.44 81 GLU A O 1
ATOM 657 N N . ALA A 1 82 ? -8.624 29.829 84.217 1.00 77.88 82 ALA A N 1
ATOM 658 C CA . ALA A 1 82 ? -9.344 28.562 84.129 1.00 77.88 82 ALA A CA 1
ATOM 659 C C . ALA A 1 82 ? -10.636 28.693 83.305 1.00 77.88 82 ALA A C 1
ATOM 661 O O . ALA A 1 82 ? -10.935 27.818 82.497 1.00 77.88 82 ALA A O 1
ATOM 662 N N . ASN A 1 83 ? -11.376 29.797 83.438 1.00 81.69 83 ASN A N 1
ATOM 663 C CA . ASN A 1 83 ? -12.569 30.080 82.636 1.00 81.69 83 ASN A CA 1
ATOM 664 C C . ASN A 1 83 ? -12.225 30.323 81.159 1.00 81.69 83 ASN A C 1
ATOM 666 O O . ASN A 1 83 ? -12.948 29.855 80.274 1.00 81.69 83 ASN A O 1
ATOM 670 N N . LYS A 1 84 ? -11.109 31.005 80.868 1.00 87.12 84 LYS A N 1
ATOM 671 C CA . LYS A 1 84 ? -10.592 31.149 79.497 1.00 87.12 84 LYS A CA 1
ATOM 672 C C . LYS A 1 84 ? -10.208 29.797 78.899 1.00 87.12 84 LYS A C 1
ATOM 674 O O . LYS A 1 84 ? -10.592 29.519 77.765 1.00 87.12 84 LYS A O 1
ATOM 679 N N . GLN A 1 85 ? -9.518 28.946 79.658 1.00 85.88 85 GLN A N 1
ATOM 680 C CA . GLN A 1 85 ? -9.157 27.591 79.231 1.00 85.88 85 GLN A CA 1
ATOM 681 C C . GLN A 1 85 ? -10.384 26.698 79.038 1.00 85.88 85 GLN A C 1
ATOM 683 O O . GLN A 1 85 ? -10.463 25.957 78.066 1.00 85.88 85 GLN A O 1
ATOM 688 N N . LEU A 1 86 ? -11.384 26.792 79.914 1.00 83.88 86 LEU A N 1
ATOM 689 C CA . LEU A 1 86 ? -12.636 26.057 79.758 1.00 83.88 86 LEU A CA 1
ATOM 690 C C . LEU A 1 86 ? -13.370 26.488 78.483 1.00 83.88 86 LEU A C 1
ATOM 692 O O . LEU A 1 86 ? -13.868 25.645 77.744 1.00 83.88 86 LEU A O 1
ATOM 696 N N . THR A 1 87 ? -13.383 27.792 78.197 1.00 86.44 87 THR A N 1
ATOM 697 C CA . THR A 1 87 ? -13.985 28.342 76.976 1.00 86.44 87 THR A CA 1
ATOM 698 C C . THR A 1 87 ? -13.239 27.871 75.726 1.00 86.44 87 THR A C 1
ATOM 700 O O . THR A 1 87 ? -13.880 27.457 74.764 1.00 86.44 87 THR A O 1
ATOM 703 N N . SER A 1 88 ? -11.901 27.869 75.733 1.00 86.06 88 SER A N 1
ATOM 704 C CA . SER A 1 88 ? -11.108 27.404 74.586 1.00 86.06 88 SER A CA 1
ATOM 705 C C . SER A 1 88 ? -11.233 25.894 74.364 1.00 86.06 88 SER A C 1
ATOM 707 O O . SER A 1 88 ? -11.367 25.446 73.224 1.00 86.06 88 SER A O 1
ATOM 709 N N . VAL A 1 89 ? -11.273 25.100 75.438 1.00 87.38 89 VAL A N 1
ATOM 710 C CA . VAL A 1 89 ? -11.530 23.653 75.375 1.00 87.38 89 VAL A CA 1
ATOM 711 C C . VAL A 1 89 ? -12.944 23.374 74.870 1.00 87.38 89 VAL A C 1
ATOM 713 O O . VAL A 1 89 ? -13.125 22.484 74.043 1.00 87.38 89 VAL A O 1
ATOM 716 N N . GLN A 1 90 ? -13.941 24.146 75.308 1.00 86.38 90 GLN A N 1
ATOM 717 C CA . GLN A 1 90 ? -15.315 24.004 74.830 1.00 86.38 90 GLN A CA 1
ATOM 718 C C . GLN A 1 90 ? -15.424 24.344 73.337 1.00 86.38 90 GLN A C 1
ATOM 720 O O . GLN A 1 90 ? -15.993 23.562 72.584 1.00 86.38 90 GLN A O 1
ATOM 725 N N . GLN A 1 91 ? -14.789 25.428 72.882 1.00 90.31 91 GLN A N 1
ATOM 726 C CA . GLN A 1 91 ? -14.704 25.765 71.456 1.00 90.31 91 GLN A CA 1
ATOM 727 C C . GLN A 1 91 ? -14.007 24.665 70.645 1.00 90.31 91 GLN A C 1
ATOM 729 O O . GLN A 1 91 ? -14.472 24.300 69.568 1.00 90.31 91 GLN A O 1
ATOM 734 N N . SER A 1 92 ? -12.912 24.098 71.163 1.00 86.12 92 SER A N 1
ATOM 735 C CA . SER A 1 92 ? -12.219 22.979 70.518 1.00 86.12 92 SER A CA 1
ATOM 736 C C . SER A 1 92 ? -13.102 21.733 70.434 1.00 86.12 92 SER A C 1
ATOM 738 O O . SER A 1 92 ? -13.113 21.072 69.397 1.00 86.12 92 SER A O 1
ATOM 740 N N . LYS A 1 93 ? -13.882 21.437 71.481 1.00 88.12 93 LYS A N 1
ATOM 741 C CA . LYS A 1 93 ? -14.846 20.333 71.497 1.00 88.12 93 LYS A CA 1
ATOM 742 C C . LYS A 1 93 ? -15.948 20.533 70.459 1.00 88.12 93 LYS A C 1
ATOM 744 O O . LYS A 1 93 ? -16.252 19.587 69.740 1.00 88.12 93 LYS A O 1
ATOM 749 N N . ASP A 1 94 ? -16.502 21.737 70.358 1.00 90.81 94 ASP A N 1
ATOM 750 C CA . ASP A 1 94 ? -17.561 22.051 69.395 1.00 90.81 94 ASP A CA 1
ATOM 751 C C . ASP A 1 94 ? -17.037 21.941 67.948 1.00 90.81 94 ASP A C 1
ATOM 753 O O . ASP A 1 94 ? -17.689 21.337 67.095 1.00 90.81 94 ASP A O 1
ATOM 757 N N . LEU A 1 95 ? -15.813 22.423 67.685 1.00 90.81 95 LEU A N 1
ATOM 758 C CA . LEU A 1 95 ? -15.138 22.263 66.389 1.00 90.81 95 LEU A CA 1
ATOM 759 C C . LEU A 1 95 ? -14.865 20.790 66.052 1.00 90.81 95 LEU A C 1
ATOM 761 O O . LEU A 1 95 ? -15.131 20.361 64.931 1.00 90.81 95 LEU A O 1
ATOM 765 N N . LEU A 1 96 ? -14.375 20.000 67.015 1.00 88.31 96 LEU A N 1
ATOM 766 C CA . LEU A 1 96 ? -14.178 18.558 66.833 1.00 88.31 96 LEU A CA 1
ATOM 767 C C . LEU A 1 96 ? -15.503 17.838 66.566 1.00 88.31 96 LEU A C 1
ATOM 769 O O . LEU A 1 96 ? -15.552 16.943 65.729 1.00 88.31 96 LEU A O 1
ATOM 773 N N . GLN A 1 97 ? -16.582 18.216 67.254 1.00 90.62 97 GLN A N 1
ATOM 774 C CA . GLN A 1 97 ? -17.909 17.646 67.022 1.00 90.62 97 GLN A CA 1
ATOM 775 C C . GLN A 1 97 ? -18.427 17.975 65.618 1.00 90.62 97 GLN A C 1
ATOM 777 O O . GLN A 1 97 ? -18.994 17.101 64.962 1.00 90.62 97 GLN A O 1
ATOM 782 N N . GLN A 1 98 ? -18.195 19.195 65.131 1.00 91.94 98 GLN A N 1
ATOM 783 C CA . GLN A 1 98 ? -18.551 19.592 63.771 1.00 91.94 98 GLN A CA 1
ATOM 784 C C . GLN A 1 98 ? -17.718 18.852 62.709 1.00 91.94 98 GLN A C 1
ATOM 786 O O . GLN A 1 98 ? -18.270 18.420 61.692 1.00 91.94 98 GLN A O 1
ATOM 791 N N . ASP A 1 99 ? -16.412 18.667 62.934 1.00 89.31 99 ASP A N 1
ATOM 792 C CA . ASP A 1 99 ? -15.554 17.893 62.026 1.00 89.31 99 ASP A CA 1
ATOM 793 C C . ASP A 1 99 ? -15.966 16.415 62.005 1.00 89.31 99 ASP A C 1
ATOM 795 O O . ASP A 1 99 ? -16.119 15.851 60.924 1.00 89.31 99 ASP A O 1
ATOM 799 N N . LEU A 1 100 ? -16.272 15.814 63.163 1.00 90.06 100 LEU A N 1
ATOM 800 C CA . LEU A 1 100 ? -16.796 14.445 63.244 1.00 90.06 100 LEU A CA 1
ATOM 801 C C . LEU A 1 100 ? -18.109 14.287 62.469 1.00 90.06 100 LEU A C 1
ATOM 803 O O . LEU A 1 100 ? -18.221 13.371 61.662 1.00 90.06 100 LEU A O 1
ATOM 807 N N . GLN A 1 101 ? -19.067 15.205 62.629 1.00 92.56 101 GLN A N 1
ATOM 808 C CA . GLN A 1 101 ? -20.318 15.172 61.858 1.00 92.56 101 GLN A CA 1
ATOM 809 C C . GLN A 1 101 ? -20.079 15.301 60.348 1.00 92.56 101 GLN A C 1
ATOM 811 O O . GLN A 1 101 ? -20.720 14.613 59.551 1.00 92.56 101 GLN A O 1
ATOM 816 N N . THR A 1 102 ? -19.145 16.166 59.947 1.00 92.12 102 THR A N 1
ATOM 817 C CA . THR A 1 102 ? -18.777 16.354 58.538 1.00 92.12 102 THR A CA 1
ATOM 818 C C . THR A 1 102 ? -18.137 15.087 57.970 1.00 92.12 102 THR A C 1
ATOM 820 O O . THR A 1 102 ? -18.521 14.628 56.894 1.00 92.12 102 THR A O 1
ATOM 823 N N . ARG A 1 103 ? -17.207 14.482 58.715 1.00 88.81 103 ARG A N 1
ATOM 824 C CA . ARG A 1 103 ? -16.527 13.234 58.350 1.00 88.81 103 ARG A CA 1
ATOM 825 C C . ARG A 1 103 ? -17.488 12.052 58.305 1.00 88.81 103 ARG A C 1
ATOM 827 O O . ARG A 1 103 ? -17.400 11.257 57.376 1.00 88.81 103 ARG A O 1
ATOM 834 N N . ASP A 1 104 ? -18.440 11.959 59.227 1.00 92.81 104 ASP A N 1
ATOM 835 C CA . ASP A 1 104 ? -19.473 10.918 59.218 1.00 92.81 104 ASP A CA 1
ATOM 836 C C . ASP A 1 104 ? -20.385 11.039 57.989 1.00 92.81 104 ASP A C 1
ATOM 838 O O . ASP A 1 104 ? -20.685 10.037 57.332 1.00 92.81 104 ASP A O 1
ATOM 842 N N . ALA A 1 105 ? -20.780 12.263 57.620 1.00 92.94 105 ALA A N 1
ATOM 843 C CA . ALA A 1 105 ? -21.551 12.517 56.403 1.00 92.94 105 ALA A CA 1
ATOM 844 C C . ALA A 1 105 ? -20.753 12.174 55.129 1.00 92.94 105 ALA A C 1
ATOM 846 O O . ALA A 1 105 ? -21.294 11.583 54.188 1.00 92.94 105 ALA A O 1
ATOM 847 N N . GLU A 1 106 ? -19.459 12.500 55.103 1.00 92.50 106 GLU A N 1
ATOM 848 C CA . GLU A 1 106 ? -18.550 12.165 54.006 1.00 92.50 106 GLU A CA 1
ATOM 849 C C . GLU A 1 106 ? -18.351 10.646 53.882 1.00 92.50 106 GLU A C 1
ATOM 851 O O . GLU A 1 106 ? -18.490 10.094 52.789 1.00 92.50 106 GLU A O 1
ATOM 856 N N . LEU A 1 107 ? -18.133 9.945 55.000 1.00 90.75 107 LEU A N 1
ATOM 857 C CA . LEU A 1 107 ? -18.029 8.485 55.056 1.00 90.75 107 LEU A CA 1
ATOM 858 C C . LEU A 1 107 ? -19.321 7.802 54.604 1.00 90.75 107 LEU A C 1
ATOM 860 O O . LEU A 1 107 ? -19.260 6.814 53.873 1.00 90.75 107 LEU A O 1
ATOM 864 N N . ALA A 1 108 ? -20.488 8.321 54.990 1.00 93.94 108 ALA A N 1
ATOM 865 C CA . ALA A 1 108 ? -21.772 7.806 54.521 1.00 93.94 108 ALA A CA 1
ATOM 866 C C . ALA A 1 108 ? -21.921 7.965 52.998 1.00 93.94 108 ALA A C 1
ATOM 868 O O . ALA A 1 108 ? -22.341 7.030 52.311 1.00 93.94 108 ALA A O 1
ATOM 869 N N . LYS A 1 109 ? -21.515 9.117 52.444 1.00 92.69 109 LYS A N 1
ATOM 870 C CA . LYS A 1 109 ? -21.530 9.370 50.996 1.00 92.69 109 LYS A CA 1
ATOM 871 C C . LYS A 1 109 ? -20.541 8.477 50.242 1.00 92.69 109 LYS A C 1
ATOM 873 O O . LYS A 1 109 ? -20.898 7.926 49.199 1.00 92.69 109 LYS A O 1
ATOM 878 N N . LEU A 1 110 ? -19.328 8.309 50.768 1.00 91.81 110 LEU A N 1
ATOM 879 C CA . LEU A 1 110 ? -18.297 7.429 50.213 1.00 91.81 110 LEU A CA 1
ATOM 880 C C . LEU A 1 110 ? -18.759 5.972 50.212 1.00 91.81 110 LEU A C 1
ATOM 882 O O . LEU A 1 110 ? -18.671 5.319 49.177 1.00 91.81 110 LEU A O 1
ATOM 886 N N . LYS A 1 111 ? -19.322 5.483 51.325 1.00 93.31 111 LYS A N 1
ATOM 887 C CA . LYS A 1 111 ? -19.879 4.125 51.416 1.00 93.31 111 LYS A CA 1
ATOM 888 C C . LYS A 1 111 ? -20.978 3.893 50.389 1.00 93.31 111 LYS A C 1
ATOM 890 O O . LYS A 1 111 ? -20.894 2.932 49.636 1.00 93.31 111 LYS A O 1
ATOM 895 N N . LYS A 1 112 ? -21.944 4.812 50.289 1.00 93.88 112 LYS A N 1
ATOM 896 C CA . LYS A 1 112 ? -23.009 4.727 49.282 1.00 93.88 112 LYS A CA 1
ATOM 897 C C . LYS A 1 112 ? -22.448 4.707 47.858 1.00 93.88 112 LYS A C 1
ATOM 899 O O . LYS A 1 112 ? -22.865 3.902 47.038 1.00 93.88 112 LYS A O 1
ATOM 904 N N . THR A 1 113 ? -21.461 5.556 47.575 1.00 90.06 113 THR A N 1
ATOM 905 C CA . THR A 1 113 ? -20.811 5.604 46.257 1.00 90.06 113 THR A CA 1
ATOM 906 C C . THR A 1 113 ? -20.086 4.295 45.942 1.00 90.06 113 THR A C 1
ATOM 908 O O . THR A 1 113 ? -20.205 3.795 44.826 1.00 90.06 113 THR A O 1
ATOM 911 N N . ALA A 1 114 ? -19.377 3.718 46.916 1.00 91.38 114 ALA A N 1
ATOM 912 C CA . ALA A 1 114 ? -18.693 2.438 46.768 1.00 91.38 114 ALA A CA 1
ATOM 913 C C . ALA A 1 114 ? -19.682 1.275 46.568 1.00 91.38 114 ALA A C 1
ATOM 915 O O . ALA A 1 114 ? -19.447 0.410 45.727 1.00 91.38 114 ALA A O 1
ATOM 916 N N . GLU A 1 115 ? -20.809 1.268 47.283 1.00 92.38 115 GLU A N 1
ATOM 917 C CA . GLU A 1 115 ? -21.888 0.290 47.095 1.00 92.38 115 GLU A CA 1
ATOM 918 C C . GLU A 1 115 ? -22.532 0.413 45.707 1.00 92.38 115 GLU A C 1
ATOM 920 O O . GLU A 1 115 ? -22.662 -0.585 44.999 1.00 92.38 115 GLU A O 1
ATOM 925 N N . ASP A 1 116 ? -22.849 1.634 45.266 1.00 90.94 116 ASP A N 1
ATOM 926 C CA . ASP A 1 116 ? -23.396 1.902 43.931 1.00 90.94 116 ASP A CA 1
ATOM 927 C C . ASP A 1 116 ? -22.395 1.547 42.817 1.00 90.94 116 ASP A C 1
ATOM 929 O O . ASP A 1 116 ? -22.785 1.146 41.719 1.00 90.94 116 ASP A O 1
ATOM 933 N N . GLN A 1 117 ? -21.092 1.718 43.056 1.00 88.19 117 GLN A N 1
ATOM 934 C CA . GLN A 1 117 ? -20.039 1.270 42.141 1.00 88.19 117 GLN A CA 1
ATOM 935 C C . GLN A 1 117 ? -19.965 -0.254 42.091 1.00 88.19 117 GLN A C 1
ATOM 937 O O . GLN A 1 117 ? -19.953 -0.817 41.000 1.00 88.19 117 GLN A O 1
ATOM 942 N N . LYS A 1 118 ? -19.986 -0.925 43.246 1.00 91.38 118 LYS A N 1
ATOM 943 C CA . LYS A 1 118 ? -19.957 -2.387 43.327 1.00 91.38 118 LYS A CA 1
ATOM 944 C C . LYS A 1 118 ? -21.167 -3.014 42.636 1.00 91.38 118 LYS A C 1
ATOM 946 O O . LYS A 1 118 ? -21.004 -3.954 41.867 1.00 91.38 118 LYS A O 1
ATOM 951 N N . LYS A 1 119 ? -22.365 -2.463 42.844 1.00 90.94 119 LYS A N 1
ATOM 952 C CA . LYS A 1 119 ? -23.583 -2.939 42.180 1.00 90.94 119 LYS A CA 1
ATOM 953 C C . LYS A 1 119 ? -23.504 -2.771 40.661 1.00 90.94 119 LYS A C 1
ATOM 955 O O . LYS A 1 119 ? -23.811 -3.703 39.926 1.00 90.94 119 LYS A O 1
ATOM 960 N N . ARG A 1 120 ? -23.033 -1.612 40.186 1.00 85.81 120 ARG A N 1
ATOM 961 C CA . ARG A 1 120 ? -22.811 -1.377 38.750 1.00 85.81 120 ARG A CA 1
ATOM 962 C C . ARG A 1 120 ? -21.767 -2.323 38.165 1.00 85.81 120 ARG A C 1
ATOM 964 O O . ARG A 1 120 ? -21.928 -2.767 37.037 1.00 85.81 120 ARG A O 1
ATOM 971 N N . GLU A 1 121 ? -20.720 -2.640 38.915 1.00 86.19 121 GLU A N 1
ATOM 972 C CA . GLU A 1 121 ? -19.700 -3.609 38.509 1.00 86.19 121 GLU A CA 1
ATOM 973 C C . GLU A 1 121 ? -20.273 -5.032 38.402 1.00 86.19 121 GLU A C 1
ATOM 975 O O . GLU A 1 121 ? -20.000 -5.748 37.442 1.00 86.19 121 GLU A O 1
ATOM 980 N N . GLU A 1 122 ? -21.118 -5.442 39.349 1.00 90.06 122 GLU A N 1
ATOM 981 C CA . GLU A 1 122 ? -21.810 -6.734 39.304 1.00 90.06 122 GLU A CA 1
ATOM 982 C C . GLU A 1 122 ? -22.783 -6.823 38.119 1.00 90.06 122 GLU A C 1
ATOM 984 O O . GLU A 1 122 ? -22.770 -7.816 37.390 1.00 90.06 122 GLU A O 1
ATOM 989 N N . GLU A 1 123 ? -23.579 -5.778 37.875 1.00 86.69 123 GLU A N 1
ATOM 990 C CA . GLU A 1 123 ? -24.463 -5.677 36.705 1.00 86.69 123 GLU A CA 1
ATOM 991 C C . GLU A 1 123 ? -23.661 -5.726 35.392 1.00 86.69 123 GLU A C 1
ATOM 993 O O . GLU A 1 123 ? -24.036 -6.440 34.460 1.00 86.69 123 GLU A O 1
ATOM 998 N N . ARG A 1 124 ? -22.509 -5.041 35.329 1.00 82.19 124 ARG A N 1
ATOM 999 C CA . ARG A 1 124 ? -21.595 -5.086 34.174 1.00 82.19 124 ARG A CA 1
ATOM 1000 C C . ARG A 1 124 ? -21.080 -6.495 33.908 1.00 82.19 124 ARG A C 1
ATOM 1002 O O . ARG A 1 124 ? -21.177 -6.950 32.772 1.00 82.19 124 ARG A O 1
ATOM 1009 N N . LYS A 1 125 ? -20.603 -7.202 34.936 1.00 86.19 125 LYS A N 1
ATOM 1010 C CA . LYS A 1 125 ? -20.121 -8.588 34.805 1.00 86.19 125 LYS A CA 1
ATOM 1011 C C . LYS A 1 125 ? -21.211 -9.541 34.331 1.00 86.19 125 LYS A C 1
ATOM 1013 O O . LYS A 1 125 ? -20.931 -10.466 33.574 1.00 86.19 125 LYS A O 1
ATOM 1018 N N . GLN A 1 126 ? -22.455 -9.330 34.756 1.00 88.81 126 GLN A N 1
ATOM 1019 C CA . GLN A 1 126 ? -23.584 -10.133 34.284 1.00 88.81 126 GLN A CA 1
ATOM 1020 C C . GLN A 1 126 ? -23.886 -9.881 32.804 1.00 88.81 126 GLN A C 1
ATOM 1022 O O . GLN A 1 126 ? -24.092 -10.836 32.059 1.00 88.81 126 GLN A O 1
ATOM 1027 N N . ILE A 1 127 ? -23.876 -8.619 32.367 1.00 86.44 127 ILE A N 1
ATOM 1028 C CA . ILE A 1 127 ? -24.079 -8.256 30.957 1.00 86.44 127 ILE A CA 1
ATOM 1029 C C . ILE A 1 127 ? -22.939 -8.799 30.088 1.00 86.44 127 ILE A C 1
ATOM 1031 O O . ILE A 1 127 ? -23.191 -9.366 29.030 1.00 86.44 127 ILE A O 1
ATOM 1035 N N . GLU A 1 128 ? -21.692 -8.663 30.536 1.00 84.81 128 GLU A N 1
ATOM 1036 C CA . GLU A 1 128 ? -20.523 -9.209 29.842 1.00 84.81 128 GLU A CA 1
ATOM 1037 C C . GLU A 1 128 ? -20.635 -10.726 29.697 1.00 84.81 128 GLU A C 1
ATOM 1039 O O . GLU A 1 128 ? -20.533 -11.249 28.589 1.00 84.81 128 GLU A O 1
ATOM 1044 N N . LYS A 1 129 ? -20.959 -11.426 30.790 1.00 90.50 129 LYS A N 1
ATOM 1045 C CA . LYS A 1 129 ? -21.182 -12.870 30.763 1.00 90.50 129 LYS A CA 1
ATOM 1046 C C . LYS A 1 129 ? -22.311 -13.267 29.809 1.00 90.50 129 LYS A C 1
ATOM 1048 O O . LYS A 1 129 ? -22.162 -14.231 29.071 1.00 90.50 129 LYS A O 1
ATOM 1053 N N . TYR A 1 130 ? -23.411 -12.517 29.778 1.00 90.62 130 TYR A N 1
ATOM 1054 C CA . TYR A 1 130 ? -24.522 -12.774 28.858 1.00 90.62 130 TYR A CA 1
ATOM 1055 C C . TYR A 1 130 ? -24.088 -12.720 27.384 1.00 90.62 130 TYR A C 1
ATOM 1057 O O . TYR A 1 130 ? -24.483 -13.577 26.589 1.00 90.62 130 TYR A O 1
ATOM 1065 N N . TRP A 1 131 ? -23.256 -11.741 27.015 1.00 91.69 131 TRP A N 1
ATOM 1066 C CA . TRP A 1 131 ? -22.723 -11.643 25.655 1.00 91.69 131 TRP A CA 1
ATOM 1067 C C . TRP A 1 131 ? -21.673 -12.710 25.359 1.00 91.69 131 TRP A C 1
ATOM 1069 O O . TRP A 1 131 ? -21.703 -13.272 24.268 1.00 91.69 131 TRP A O 1
ATOM 1079 N N . GLN A 1 132 ? -20.820 -13.045 26.330 1.00 90.88 132 GLN A N 1
ATOM 1080 C CA . GLN A 1 132 ? -19.840 -14.130 26.222 1.00 90.88 132 GLN A CA 1
ATOM 1081 C C . GLN A 1 132 ? -20.510 -15.497 26.025 1.00 90.88 132 GLN A C 1
ATOM 1083 O O . GLN A 1 132 ? -20.129 -16.251 25.134 1.00 90.88 132 GLN A O 1
ATOM 1088 N N . ASP A 1 133 ? -21.570 -15.799 26.778 1.00 94.19 133 ASP A N 1
ATOM 1089 C CA . ASP A 1 133 ? -22.316 -17.054 26.641 1.00 94.19 133 ASP A CA 1
ATOM 1090 C C . ASP A 1 133 ? -22.969 -17.158 25.248 1.00 94.19 133 ASP A C 1
ATOM 1092 O O . ASP A 1 133 ? -22.924 -18.210 24.605 1.00 94.19 133 ASP A O 1
ATOM 1096 N N . LYS A 1 134 ? -23.534 -16.056 24.731 1.00 94.38 134 LYS A N 1
ATOM 1097 C CA . LYS A 1 134 ? -24.045 -16.019 23.352 1.00 94.38 134 LYS A CA 1
ATOM 1098 C C . LYS A 1 134 ? -22.925 -16.164 22.328 1.00 94.38 134 LYS A C 1
ATOM 1100 O O . LYS A 1 134 ? -23.077 -16.958 21.403 1.00 94.38 134 LYS A O 1
ATOM 1105 N N . ALA A 1 135 ? -21.822 -15.433 22.482 1.00 94.81 135 ALA A N 1
ATOM 1106 C CA . ALA A 1 135 ? -20.662 -15.541 21.605 1.00 94.81 135 ALA A CA 1
ATOM 1107 C C . ALA A 1 135 ? -20.189 -16.992 21.519 1.00 94.81 135 ALA A C 1
ATOM 1109 O O . ALA A 1 135 ? -20.106 -17.523 20.419 1.00 94.81 135 ALA A O 1
ATOM 1110 N N . GLN A 1 136 ? -20.047 -17.679 22.654 1.00 96.19 136 GLN A N 1
ATOM 1111 C CA . GLN A 1 136 ? -19.667 -19.089 22.712 1.00 96.19 136 GLN A CA 1
ATOM 1112 C C . GLN A 1 136 ? -20.625 -20.004 21.933 1.00 96.19 136 GLN A C 1
ATOM 1114 O O . GLN A 1 136 ? -20.180 -20.902 21.213 1.00 96.19 136 GLN A O 1
ATOM 1119 N N . ILE A 1 137 ? -21.940 -19.777 22.037 1.00 95.69 137 ILE A N 1
ATOM 1120 C CA . ILE A 1 137 ? -22.939 -20.534 21.268 1.00 95.69 137 ILE A CA 1
ATOM 1121 C C . ILE A 1 137 ? -22.706 -20.349 19.766 1.00 95.69 137 ILE A C 1
ATOM 1123 O O . ILE A 1 137 ? -22.648 -21.335 19.032 1.00 95.69 137 ILE A O 1
ATOM 1127 N N . PHE A 1 138 ? -22.538 -19.112 19.301 1.00 96.12 138 PHE A N 1
ATOM 1128 C CA . PHE A 1 138 ? -22.322 -18.832 17.882 1.00 96.12 138 PHE A CA 1
ATOM 1129 C C . PHE A 1 138 ? -20.938 -19.285 17.386 1.00 96.12 138 PHE A C 1
ATOM 1131 O O . PHE A 1 138 ? -20.855 -19.814 16.280 1.00 96.12 138 PHE A O 1
ATOM 1138 N N . SER A 1 139 ? -19.887 -19.177 18.203 1.00 95.06 139 SER A N 1
ATOM 1139 C CA . SER A 1 139 ? -18.535 -19.672 17.900 1.00 95.06 139 SER A CA 1
ATOM 1140 C C . SER A 1 139 ? -18.480 -21.196 17.769 1.00 95.06 139 SER A C 1
ATOM 1142 O O . SER A 1 139 ? -17.642 -21.726 17.047 1.00 95.06 139 SER A O 1
ATOM 1144 N N . SER A 1 140 ? -19.392 -21.920 18.430 1.00 95.00 140 SER A N 1
ATOM 1145 C CA . SER A 1 140 ? -19.518 -23.378 18.283 1.00 95.00 140 SER A CA 1
ATOM 1146 C C . SER A 1 140 ? -20.201 -23.813 16.978 1.00 95.00 140 SER A C 1
ATOM 1148 O O . SER A 1 140 ? -20.151 -24.988 16.606 1.00 95.00 140 SER A O 1
ATOM 1150 N N . MET A 1 141 ? -20.850 -22.884 16.267 1.00 96.06 141 MET A N 1
ATOM 1151 C CA . MET A 1 141 ? -21.463 -23.150 14.968 1.00 96.06 141 MET A CA 1
ATOM 1152 C C . MET A 1 141 ? -20.430 -23.034 13.846 1.00 96.06 141 MET A C 1
ATOM 1154 O O . MET A 1 141 ? -19.387 -22.402 13.979 1.00 96.06 141 MET A O 1
ATOM 1158 N N . SER A 1 142 ? -20.749 -23.588 12.672 1.00 97.38 142 SER A N 1
ATOM 1159 C CA . SER A 1 142 ? -19.957 -23.265 11.483 1.00 97.38 142 SER A CA 1
ATOM 1160 C C . SER A 1 142 ? -20.082 -21.766 11.154 1.00 97.38 142 SER A C 1
ATOM 1162 O O . SER A 1 142 ? -21.188 -21.220 11.269 1.00 97.38 142 SER A O 1
ATOM 1164 N N . PRO A 1 143 ? -19.017 -21.103 10.655 1.00 97.06 143 PRO A N 1
ATOM 1165 C CA . PRO A 1 143 ? -19.065 -19.674 10.337 1.00 97.06 143 PRO A CA 1
ATOM 1166 C C . PRO A 1 143 ? -20.206 -19.292 9.387 1.00 97.06 143 PRO A C 1
ATOM 1168 O O . PRO A 1 143 ? -20.824 -18.243 9.533 1.00 97.06 143 PRO A O 1
ATOM 1171 N N . LYS A 1 144 ? -20.548 -20.180 8.442 1.00 97.19 144 LYS A N 1
ATOM 1172 C CA . LYS A 1 144 ? -21.663 -19.985 7.504 1.00 97.19 144 LYS A CA 1
ATOM 1173 C C . LYS A 1 144 ? -23.025 -19.977 8.208 1.00 97.19 144 LYS A C 1
ATOM 1175 O O . LYS A 1 144 ? -23.874 -19.154 7.874 1.00 97.19 144 LYS A O 1
ATOM 1180 N N . ASN A 1 145 ? -23.239 -20.881 9.164 1.00 97.50 145 ASN A N 1
ATOM 1181 C CA . ASN A 1 145 ? -24.502 -20.958 9.900 1.00 97.50 145 ASN A CA 1
ATOM 1182 C C . ASN A 1 145 ? -24.640 -19.780 10.867 1.00 97.50 145 ASN A C 1
ATOM 1184 O O . ASN A 1 145 ? -25.690 -19.142 10.891 1.00 97.50 145 ASN A O 1
ATOM 1188 N N . ALA A 1 146 ? -23.571 -19.450 11.600 1.00 97.06 146 ALA A N 1
ATOM 1189 C CA . ALA A 1 146 ? -23.542 -18.281 12.472 1.00 97.06 146 ALA A CA 1
ATOM 1190 C C . ALA A 1 146 ? -23.830 -16.994 11.68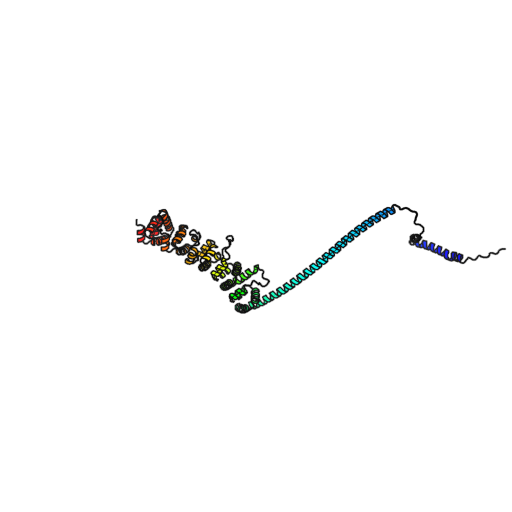4 1.00 97.06 146 ALA A C 1
ATOM 1192 O O . ALA A 1 146 ? -24.695 -16.221 12.084 1.00 97.06 146 ALA A O 1
ATOM 1193 N N . ALA A 1 147 ? -23.190 -16.811 10.522 1.00 96.81 147 ALA A N 1
ATOM 1194 C CA . ALA A 1 147 ? -23.439 -15.676 9.638 1.00 96.81 147 ALA A CA 1
ATOM 1195 C C . ALA A 1 147 ? -24.908 -15.590 9.206 1.00 96.81 147 ALA A C 1
ATOM 1197 O O . ALA A 1 147 ? -25.531 -14.544 9.358 1.00 96.81 147 ALA A O 1
ATOM 1198 N N . SER A 1 148 ? -25.485 -16.698 8.730 1.00 97.19 148 SER A N 1
ATOM 1199 C CA . SER A 1 148 ? -26.875 -16.732 8.263 1.00 97.19 148 SER A CA 1
ATOM 1200 C C . SER A 1 148 ? -27.886 -16.357 9.351 1.00 97.19 148 SER A C 1
ATOM 1202 O O . SER A 1 148 ? -28.866 -15.671 9.049 1.00 97.19 148 SER A O 1
ATOM 1204 N N . ILE A 1 149 ? -27.648 -16.781 10.596 1.00 97.06 149 ILE A N 1
ATOM 1205 C CA . ILE A 1 149 ? -28.504 -16.446 11.738 1.00 97.06 149 ILE A CA 1
ATOM 1206 C C . ILE A 1 149 ? -28.283 -14.986 12.148 1.00 97.06 149 ILE A C 1
ATOM 1208 O O . ILE A 1 149 ? -29.244 -14.228 12.236 1.00 97.06 149 ILE A O 1
ATOM 1212 N N . LEU A 1 150 ? -27.029 -14.564 12.342 1.00 95.94 150 LEU A N 1
ATOM 1213 C CA . LEU A 1 150 ? -26.699 -13.209 12.795 1.00 95.94 150 LEU A CA 1
ATOM 1214 C C . LEU A 1 150 ? -27.122 -12.124 11.797 1.00 95.94 150 LEU A C 1
ATOM 1216 O O . LEU A 1 150 ? -27.503 -11.041 12.225 1.00 95.94 150 LEU A O 1
ATOM 1220 N N . SER A 1 151 ? -27.139 -12.412 10.491 1.00 94.69 151 SER A N 1
ATOM 1221 C CA . SER A 1 151 ? -27.677 -11.494 9.475 1.00 94.69 151 SER A CA 1
ATOM 1222 C C . SER A 1 151 ? -29.189 -11.250 9.595 1.00 94.69 151 SER A C 1
ATOM 1224 O O . SER A 1 151 ? -29.692 -10.297 9.007 1.00 94.69 151 SER A O 1
ATOM 1226 N N . GLN A 1 152 ? -29.917 -12.098 10.327 1.00 93.75 152 GLN A N 1
ATOM 1227 C CA . GLN A 1 152 ? -31.358 -11.964 10.589 1.00 93.75 152 GLN A CA 1
ATOM 1228 C C . GLN A 1 152 ? -31.657 -11.526 12.032 1.00 93.75 152 GLN A C 1
ATOM 1230 O O . GLN A 1 152 ? -32.808 -11.261 12.377 1.00 93.75 152 GLN A O 1
ATOM 1235 N N . THR A 1 153 ? -30.631 -11.442 12.879 1.00 92.94 153 THR A N 1
ATOM 1236 C CA . THR A 1 153 ? -30.722 -10.950 14.255 1.00 92.94 153 THR A CA 1
ATOM 1237 C C . THR A 1 153 ? -30.790 -9.420 14.268 1.00 92.94 153 THR A C 1
ATOM 1239 O O . THR A 1 153 ? -30.283 -8.751 13.367 1.00 92.94 153 THR A O 1
ATOM 1242 N N . ALA A 1 154 ? -31.403 -8.838 15.304 1.00 91.50 154 ALA A N 1
ATOM 1243 C CA . ALA A 1 154 ? -31.428 -7.387 15.474 1.00 91.50 154 ALA A CA 1
ATOM 1244 C C . ALA A 1 154 ? -29.993 -6.809 15.438 1.00 91.50 154 ALA A C 1
ATOM 1246 O O . ALA A 1 154 ? -29.126 -7.342 16.136 1.00 91.50 154 ALA A O 1
ATOM 1247 N N . PRO A 1 155 ? -29.720 -5.714 14.695 1.00 88.00 155 PRO A N 1
ATOM 1248 C CA . PRO A 1 155 ? -28.351 -5.243 14.450 1.00 88.00 155 PRO A CA 1
ATOM 1249 C C . PRO A 1 155 ? -27.522 -5.010 15.716 1.00 88.00 155 PRO A C 1
ATOM 1251 O O . PRO A 1 155 ? -26.347 -5.361 15.761 1.00 88.00 155 PRO A O 1
ATOM 1254 N N . PHE A 1 156 ? -28.142 -4.459 16.765 1.00 85.94 156 PHE A N 1
ATOM 1255 C CA . PHE A 1 156 ? -27.484 -4.252 18.055 1.00 85.94 156 PHE A CA 1
ATOM 1256 C C . PHE A 1 156 ? -27.070 -5.576 18.707 1.00 85.94 156 PHE A C 1
ATOM 1258 O O . PHE A 1 156 ? -25.929 -5.718 19.131 1.00 85.94 156 PHE A O 1
ATOM 1265 N N . GLU A 1 157 ? -27.970 -6.560 18.743 1.00 90.19 157 GLU A N 1
ATOM 1266 C CA . GLU A 1 157 ? -27.693 -7.865 19.344 1.00 90.19 157 GLU A CA 1
ATOM 1267 C C . GLU A 1 157 ? -26.635 -8.633 18.542 1.00 90.19 157 GLU A C 1
ATOM 1269 O O . GLU A 1 157 ? -25.691 -9.158 19.128 1.00 90.19 157 GLU A O 1
ATOM 1274 N N . ALA A 1 158 ? -26.738 -8.642 17.209 1.00 92.50 158 ALA A N 1
ATOM 1275 C CA . ALA A 1 158 ? -25.744 -9.269 16.340 1.00 92.50 158 ALA A CA 1
ATOM 1276 C C . ALA A 1 158 ? -24.349 -8.662 16.549 1.00 92.50 158 ALA A C 1
ATOM 1278 O O . ALA A 1 158 ? -23.371 -9.390 16.707 1.00 92.50 158 ALA A O 1
ATOM 1279 N N . ARG A 1 159 ? -24.270 -7.329 16.619 1.00 89.31 159 ARG A N 1
ATOM 1280 C CA . ARG A 1 159 ? -23.034 -6.598 16.900 1.00 89.31 159 ARG A CA 1
ATOM 1281 C C . ARG A 1 159 ? -22.463 -6.968 18.268 1.00 89.31 159 ARG A C 1
ATOM 1283 O O . ARG A 1 159 ? -21.292 -7.317 18.352 1.00 89.31 159 ARG A O 1
ATOM 1290 N N . SER A 1 160 ? -23.267 -6.926 19.330 1.00 88.50 160 SER A N 1
ATOM 1291 C CA . SER A 1 160 ? -22.802 -7.255 20.683 1.00 88.50 160 SER A CA 1
ATOM 1292 C C . SER A 1 160 ? -22.279 -8.687 20.799 1.00 88.50 160 SER A C 1
ATOM 1294 O O . SER A 1 160 ? -21.291 -8.912 21.489 1.00 88.50 160 SER A O 1
ATOM 1296 N N . ILE A 1 161 ? -22.897 -9.638 20.092 1.00 93.00 161 ILE A N 1
ATOM 1297 C CA . ILE A 1 161 ? -22.407 -11.018 20.007 1.00 93.00 161 ILE A CA 1
ATOM 1298 C C . ILE A 1 161 ? -21.050 -11.066 19.297 1.00 93.00 161 ILE A C 1
ATOM 1300 O O . ILE A 1 161 ? -20.118 -11.662 19.823 1.00 93.00 161 ILE A O 1
ATOM 1304 N N . LEU A 1 162 ? -20.923 -10.421 18.131 1.00 91.56 162 LEU A N 1
ATOM 1305 C CA . LEU A 1 162 ? -19.683 -10.410 17.348 1.00 91.56 162 LEU A CA 1
ATOM 1306 C C . LEU A 1 162 ? -18.510 -9.767 18.106 1.00 91.56 162 LEU A C 1
ATOM 1308 O O . LEU A 1 162 ? -17.399 -10.270 18.014 1.00 91.56 162 LEU A O 1
ATOM 1312 N N . TYR A 1 163 ? -18.740 -8.692 18.866 1.00 88.62 163 TYR A N 1
ATOM 1313 C CA . TYR A 1 163 ? -17.700 -8.034 19.679 1.00 88.62 163 TYR A CA 1
ATOM 1314 C C . TYR A 1 163 ? -17.325 -8.789 20.960 1.00 88.62 163 TYR A C 1
ATOM 1316 O O . TYR A 1 163 ? -16.335 -8.451 21.597 1.00 88.62 163 TYR A O 1
ATOM 1324 N N . ALA A 1 164 ? -18.109 -9.785 21.367 1.00 90.19 164 ALA A N 1
ATOM 1325 C CA . ALA A 1 164 ? -17.741 -10.661 22.475 1.00 90.19 164 ALA A CA 1
ATOM 1326 C C . ALA A 1 164 ? -16.907 -11.875 22.017 1.00 90.19 164 ALA A C 1
ATOM 1328 O O . ALA A 1 164 ? -16.429 -12.627 22.863 1.00 90.19 164 ALA A O 1
ATOM 1329 N N . MET A 1 165 ? -16.730 -12.070 20.705 1.00 91.50 165 MET A N 1
ATOM 1330 C CA . MET A 1 165 ? -15.901 -13.131 20.122 1.00 91.50 165 MET A CA 1
ATOM 1331 C C . MET A 1 165 ? -14.442 -12.698 19.972 1.00 91.50 165 MET A C 1
ATOM 1333 O O . MET A 1 165 ? -14.131 -11.510 19.925 1.00 91.50 165 MET A O 1
ATOM 1337 N N . ASP A 1 166 ? -13.547 -13.672 19.816 1.00 90.75 166 ASP A N 1
ATOM 1338 C CA . ASP A 1 166 ? -12.195 -13.414 19.327 1.00 90.75 166 ASP A CA 1
ATOM 1339 C C . ASP A 1 166 ? -12.198 -12.927 17.865 1.00 90.75 166 ASP A C 1
ATOM 1341 O O . ASP A 1 166 ? -13.132 -13.174 17.090 1.00 90.75 166 ASP A O 1
ATOM 1345 N N . ALA A 1 167 ? -11.128 -12.223 17.490 1.00 89.56 167 ALA A N 1
ATOM 1346 C CA . ALA A 1 167 ? -11.000 -11.567 16.193 1.00 89.56 167 ALA A CA 1
ATOM 1347 C C . ALA A 1 167 ? -11.056 -12.567 15.030 1.00 89.56 167 ALA A C 1
ATOM 1349 O O . ALA A 1 167 ? -11.645 -12.277 13.990 1.00 89.56 167 ALA A O 1
ATOM 1350 N N . GLU A 1 168 ? -10.470 -13.746 15.209 1.00 92.88 168 GLU A N 1
ATOM 1351 C CA . GLU A 1 168 ? -10.364 -14.791 14.202 1.00 92.88 168 GLU A CA 1
ATOM 1352 C C . GLU A 1 168 ? -11.741 -15.430 13.920 1.00 92.88 168 GLU A C 1
ATOM 1354 O O . GLU A 1 168 ? -12.153 -15.553 12.760 1.00 92.88 168 GLU A O 1
ATOM 1359 N N . THR A 1 169 ? -12.513 -15.751 14.962 1.00 94.88 169 THR A N 1
ATOM 1360 C CA . THR A 1 169 ? -13.888 -16.260 14.831 1.00 94.88 169 THR A CA 1
ATOM 1361 C C . THR A 1 169 ? -14.823 -15.207 14.243 1.00 94.88 169 THR A C 1
ATOM 1363 O O . THR A 1 169 ? -15.577 -15.494 13.304 1.00 94.88 169 THR A O 1
ATOM 1366 N N . LYS A 1 170 ? -14.740 -13.965 14.737 1.00 94.44 170 LYS A N 1
ATOM 1367 C CA . LYS A 1 170 ? -15.493 -12.828 14.197 1.00 94.44 170 LYS A CA 1
ATOM 1368 C C . LYS A 1 170 ? -15.204 -12.645 12.704 1.00 94.44 170 LYS A C 1
ATOM 1370 O O . LYS A 1 170 ? -16.140 -12.539 11.907 1.00 94.44 170 LYS A O 1
ATOM 1375 N N . ALA A 1 171 ? -13.931 -12.676 12.307 1.00 94.00 171 ALA A N 1
ATOM 1376 C CA . ALA A 1 171 ? -13.502 -12.556 10.917 1.00 94.00 171 ALA A CA 1
ATOM 1377 C C . ALA A 1 171 ? -14.085 -13.668 10.036 1.00 94.00 171 ALA A C 1
ATOM 1379 O O . ALA A 1 171 ? -14.647 -13.394 8.972 1.00 94.00 171 ALA A O 1
ATOM 1380 N N . ALA A 1 172 ? -14.014 -14.920 10.494 1.00 96.06 172 ALA A N 1
ATOM 1381 C CA . ALA A 1 172 ? -14.546 -16.063 9.762 1.00 96.06 172 ALA A CA 1
ATOM 1382 C C . ALA A 1 172 ? -16.063 -15.956 9.530 1.00 96.06 172 ALA A C 1
ATOM 1384 O O . ALA A 1 172 ? -16.548 -16.333 8.461 1.00 96.06 172 ALA A O 1
ATOM 1385 N N . ILE A 1 173 ? -16.811 -15.439 10.509 1.00 96.69 173 ILE A N 1
ATOM 1386 C CA . ILE A 1 173 ? -18.262 -15.236 10.416 1.00 96.69 173 ILE A CA 1
ATOM 1387 C C . ILE A 1 173 ? -18.590 -14.081 9.464 1.00 96.69 173 ILE A C 1
ATOM 1389 O O . ILE A 1 173 ? -19.374 -14.268 8.531 1.00 96.69 173 ILE A O 1
ATOM 1393 N N . LEU A 1 174 ? -17.968 -12.910 9.646 1.00 95.38 174 LEU A N 1
ATOM 1394 C CA . LEU A 1 174 ? -18.179 -11.743 8.781 1.00 95.38 174 LEU A CA 1
ATOM 1395 C C . LEU A 1 174 ? -17.864 -12.061 7.311 1.00 95.38 174 LEU A C 1
ATOM 1397 O O . LEU A 1 174 ? -18.625 -11.683 6.423 1.00 95.38 174 LEU A O 1
ATOM 1401 N N . ALA A 1 175 ? -16.819 -12.852 7.045 1.00 95.50 175 ALA A N 1
ATOM 1402 C CA . ALA A 1 175 ? -16.451 -13.299 5.698 1.00 95.50 175 ALA A CA 1
ATOM 1403 C C . ALA A 1 175 ? -17.523 -14.155 4.991 1.00 95.50 175 ALA A C 1
ATOM 1405 O O . ALA A 1 175 ? -17.467 -14.344 3.769 1.00 95.50 175 ALA A O 1
ATOM 1406 N N . LYS A 1 176 ? -18.475 -14.724 5.745 1.00 96.81 176 LYS A N 1
ATOM 1407 C CA . LYS A 1 176 ? -19.603 -15.511 5.220 1.00 96.81 176 LYS A CA 1
ATOM 1408 C C . LYS A 1 176 ? -20.904 -14.713 5.117 1.00 96.81 176 LYS A C 1
ATOM 1410 O O . LYS A 1 176 ? -21.881 -15.263 4.610 1.00 96.81 176 LYS A O 1
ATOM 1415 N N . MET A 1 177 ? -20.926 -13.460 5.567 1.00 95.81 177 MET A N 1
ATOM 1416 C CA . MET A 1 177 ? -22.063 -12.555 5.402 1.00 95.81 177 MET A CA 1
ATOM 1417 C C . MET A 1 177 ? -22.044 -11.869 4.031 1.00 95.81 177 MET A C 1
ATOM 1419 O O . MET A 1 177 ? -21.031 -11.856 3.327 1.00 95.81 177 MET A O 1
ATOM 1423 N N . ASP A 1 178 ? -23.177 -11.271 3.658 1.00 95.50 178 ASP A N 1
ATOM 1424 C CA . ASP A 1 178 ? -23.189 -10.271 2.592 1.00 95.50 178 ASP A CA 1
ATOM 1425 C C . ASP A 1 178 ? -22.325 -9.064 3.015 1.00 95.50 178 ASP A C 1
ATOM 1427 O O . ASP A 1 178 ? -22.470 -8.600 4.153 1.00 95.50 178 ASP A O 1
ATOM 1431 N N . PRO A 1 179 ? -21.444 -8.537 2.141 1.00 93.88 179 PRO A N 1
ATOM 1432 C CA . PRO A 1 179 ? -20.557 -7.437 2.499 1.00 93.88 179 PRO A CA 1
ATOM 1433 C C . PRO A 1 179 ? -21.276 -6.199 3.049 1.00 93.88 179 PRO A C 1
ATOM 1435 O O . PRO A 1 179 ? -20.748 -5.578 3.967 1.00 93.88 179 PRO A O 1
ATOM 1438 N N . LYS A 1 180 ? -22.496 -5.878 2.580 1.00 92.44 180 LYS A N 1
ATOM 1439 C CA . LYS A 1 180 ? -23.245 -4.700 3.063 1.00 92.44 180 LYS A CA 1
ATOM 1440 C C . LYS A 1 180 ? -23.764 -4.927 4.465 1.00 92.44 180 LYS A C 1
ATOM 1442 O O . LYS A 1 180 ? -23.766 -4.013 5.288 1.00 92.44 180 LYS A O 1
ATOM 1447 N N . VAL A 1 181 ? -24.193 -6.154 4.747 1.00 92.69 181 VAL A N 1
ATOM 1448 C CA . VAL A 1 181 ? -24.638 -6.551 6.082 1.00 92.69 181 VAL A CA 1
ATOM 1449 C C . VAL A 1 181 ? -23.453 -6.523 7.041 1.00 92.69 181 VAL A C 1
ATOM 1451 O O . VAL A 1 181 ? -23.537 -5.854 8.066 1.00 92.69 181 VAL A O 1
ATOM 1454 N N . ALA A 1 182 ? -22.330 -7.149 6.687 1.00 91.50 182 ALA A N 1
ATOM 1455 C CA . ALA A 1 182 ? -21.110 -7.106 7.491 1.00 91.50 182 ALA A CA 1
ATOM 1456 C C . ALA A 1 182 ? -20.647 -5.663 7.749 1.00 91.50 182 ALA A C 1
ATOM 1458 O O . ALA A 1 182 ? -20.443 -5.282 8.899 1.00 91.50 182 ALA A O 1
ATOM 1459 N N . ALA A 1 183 ? -20.588 -4.836 6.701 1.00 89.19 183 ALA A N 1
ATOM 1460 C CA . ALA A 1 183 ? -20.261 -3.420 6.804 1.00 89.19 183 ALA A CA 1
ATOM 1461 C C . ALA A 1 183 ? -21.228 -2.679 7.733 1.00 89.19 183 ALA A C 1
ATOM 1463 O O . ALA A 1 183 ? -20.782 -1.907 8.566 1.00 89.19 183 ALA A O 1
ATOM 1464 N N . SER A 1 184 ? -22.538 -2.933 7.673 1.00 88.06 184 SER A N 1
ATOM 1465 C CA . SER A 1 184 ? -23.512 -2.313 8.588 1.00 88.06 184 SER A CA 1
ATOM 1466 C C . SER A 1 184 ? -23.345 -2.746 10.052 1.00 88.06 184 SER A C 1
ATOM 1468 O O . SER A 1 184 ? -23.540 -1.946 10.971 1.00 88.06 184 SER A O 1
ATOM 1470 N N . LEU A 1 185 ? -22.965 -4.003 10.289 1.00 88.19 185 LEU A N 1
ATOM 1471 C CA . LEU A 1 185 ? -22.721 -4.527 11.631 1.00 88.19 185 LEU A CA 1
ATOM 1472 C C . LEU A 1 185 ? -21.429 -3.952 12.212 1.00 88.19 185 LEU A C 1
ATOM 1474 O O . LEU A 1 185 ? -21.392 -3.655 13.403 1.00 88.19 185 LEU A O 1
ATOM 1478 N N . GLU A 1 186 ? -20.435 -3.693 11.367 1.00 84.19 186 GLU A N 1
ATOM 1479 C CA . GLU A 1 186 ? -19.188 -3.027 11.739 1.00 84.19 186 GLU A CA 1
ATOM 1480 C C . GLU A 1 186 ? -19.329 -1.495 11.814 1.00 84.19 186 GLU A C 1
ATOM 1482 O O . GLU A 1 186 ? -18.686 -0.874 12.659 1.00 84.19 186 GLU A O 1
ATOM 1487 N N . ASN A 1 187 ? -20.215 -0.885 11.017 1.00 74.81 187 ASN A N 1
ATOM 1488 C CA . ASN A 1 187 ? -20.545 0.546 11.021 1.00 74.81 187 ASN A CA 1
ATOM 1489 C C . ASN A 1 187 ? -21.399 0.882 12.244 1.00 74.81 187 ASN A C 1
ATOM 1491 O O . ASN A 1 187 ? -22.633 0.961 12.206 1.00 74.81 187 ASN A O 1
ATOM 1495 N N . GLY A 1 188 ? -20.734 1.040 13.378 1.00 62.69 188 GLY A N 1
ATOM 1496 C CA . GLY A 1 188 ? -21.360 1.333 14.650 1.00 62.69 188 GLY A CA 1
ATOM 1497 C C . GLY A 1 188 ? -20.543 2.310 15.463 1.00 62.69 188 GLY A C 1
ATOM 1498 O O . GLY A 1 188 ? -19.569 1.917 16.087 1.00 62.69 188 GLY A O 1
ATOM 1499 N N . SER A 1 189 ? -21.009 3.554 15.550 1.00 52.59 189 SER A N 1
ATOM 1500 C CA . SER A 1 189 ? -20.551 4.528 16.550 1.00 52.59 189 SER A CA 1
ATOM 1501 C C . SER A 1 189 ? -20.963 4.149 17.980 1.00 52.59 189 SER A C 1
ATOM 1503 O O . SER A 1 189 ? -20.460 4.712 18.948 1.00 52.59 189 SER A O 1
ATOM 1505 N N . THR A 1 190 ? -21.867 3.175 18.130 1.00 52.41 190 THR A N 1
ATOM 1506 C CA . THR A 1 190 ? -22.256 2.599 19.418 1.00 52.41 190 THR A CA 1
ATOM 1507 C C . THR A 1 190 ? -21.493 1.301 19.642 1.00 52.41 190 THR A C 1
ATOM 1509 O O . THR A 1 190 ? -21.938 0.209 19.270 1.00 52.41 190 THR A O 1
ATOM 1512 N N . LEU A 1 191 ? -20.328 1.457 20.250 1.00 52.62 191 LEU A N 1
ATOM 1513 C CA . LEU A 1 191 ? -19.607 0.386 20.914 1.00 52.62 191 LEU A CA 1
ATOM 1514 C C . LEU A 1 191 ? -20.516 -0.291 21.957 1.00 52.62 191 LEU A C 1
ATOM 1516 O O . LEU A 1 191 ? -21.375 0.380 22.546 1.00 52.62 191 LEU A O 1
ATOM 1520 N N . PRO A 1 192 ? -20.320 -1.584 22.273 1.00 51.81 192 PRO A N 1
ATOM 1521 C CA . PRO A 1 192 ? -20.617 -2.037 23.625 1.00 51.81 192 PRO A CA 1
ATOM 1522 C C . PRO A 1 192 ? -19.953 -1.040 24.595 1.00 51.81 192 PRO A C 1
ATOM 1524 O O . PRO A 1 192 ? -18.844 -0.599 24.307 1.00 51.81 192 PRO A O 1
ATOM 1527 N N . PRO A 1 193 ? -20.584 -0.640 25.708 1.00 50.06 193 PRO A N 1
ATOM 1528 C CA . PRO A 1 193 ? -20.144 0.478 26.564 1.00 50.06 193 PRO A CA 1
ATOM 1529 C C . PRO A 1 193 ? -18.757 0.339 27.248 1.00 50.06 193 PRO A C 1
ATOM 1531 O O . PRO A 1 193 ? -18.527 0.997 28.259 1.00 50.06 193 PRO A O 1
ATOM 1534 N N . GLN A 1 194 ? -17.865 -0.525 26.749 1.00 53.44 194 GLN A N 1
ATOM 1535 C CA . GLN A 1 194 ? -16.696 -1.089 27.424 1.00 53.44 194 GLN A CA 1
ATOM 1536 C C . GLN A 1 194 ? -15.398 -1.113 26.592 1.00 53.44 194 GLN A C 1
ATOM 1538 O O . GLN A 1 194 ? -14.348 -1.385 27.160 1.00 53.44 194 GLN A O 1
ATOM 1543 N N . THR A 1 195 ? -15.419 -0.853 25.281 1.00 53.91 195 THR A N 1
ATOM 1544 C CA . THR A 1 195 ? -14.178 -0.779 24.483 1.00 53.91 195 THR A CA 1
ATOM 1545 C C . THR A 1 195 ? -13.584 0.623 24.560 1.00 53.91 195 THR A C 1
ATOM 1547 O O . THR A 1 195 ? -14.226 1.592 24.146 1.00 53.91 195 THR A O 1
ATOM 1550 N N . GLU A 1 196 ? -12.357 0.727 25.074 1.00 56.19 196 GLU A N 1
ATOM 1551 C CA . GLU A 1 196 ? -11.580 1.970 25.084 1.00 56.19 196 GLU A CA 1
ATOM 1552 C C . GLU A 1 196 ? -11.454 2.540 23.653 1.00 56.19 196 GLU A C 1
ATOM 1554 O O . GLU A 1 196 ? -11.161 1.778 22.723 1.00 56.19 196 GLU A O 1
ATOM 1559 N N . PRO A 1 197 ? -11.629 3.862 23.434 1.00 53.91 197 PRO A N 1
ATOM 1560 C CA . PRO A 1 197 ? -11.614 4.465 22.095 1.00 53.91 197 PRO A CA 1
ATOM 1561 C C . PRO A 1 197 ? -10.348 4.161 21.280 1.00 53.91 197 PRO A C 1
ATOM 1563 O O . PRO A 1 197 ? -10.400 4.077 20.055 1.00 53.91 197 PRO A O 1
ATOM 1566 N N . THR A 1 198 ? -9.210 3.974 21.951 1.00 53.16 198 THR A N 1
ATOM 1567 C CA . THR A 1 198 ? -7.921 3.638 21.332 1.00 53.16 198 THR A CA 1
ATOM 1568 C C . THR A 1 198 ? -7.807 2.176 20.902 1.00 53.16 198 THR A C 1
ATOM 1570 O O . THR A 1 198 ? -7.042 1.890 19.987 1.00 53.16 198 THR A O 1
ATOM 1573 N N . GLN A 1 199 ? -8.571 1.256 21.500 1.00 68.00 199 GLN A N 1
ATOM 1574 C CA . GLN A 1 199 ? -8.549 -0.172 21.146 1.00 68.00 199 GLN A CA 1
ATOM 1575 C C . GLN A 1 199 ? -9.496 -0.522 19.991 1.00 68.00 199 GLN A C 1
ATOM 1577 O O . GLN A 1 199 ? -9.341 -1.562 19.349 1.00 68.00 199 GLN A O 1
ATOM 1582 N N . PHE A 1 200 ? -10.441 0.370 19.685 1.00 73.44 200 PHE A N 1
ATOM 1583 C CA . PHE A 1 200 ? -11.474 0.150 18.676 1.00 73.44 200 PHE A CA 1
ATOM 1584 C C . PHE A 1 200 ? -10.905 -0.171 17.289 1.00 73.44 200 PHE A C 1
ATOM 1586 O O . PHE A 1 200 ? -11.251 -1.185 16.681 1.00 73.44 200 PHE A O 1
ATOM 1593 N N . PHE A 1 201 ? -10.003 0.674 16.792 1.00 77.81 201 PHE A N 1
ATOM 1594 C CA . PHE A 1 201 ? -9.405 0.486 15.473 1.00 77.81 201 PHE A CA 1
ATOM 1595 C C . PHE A 1 201 ? -8.398 -0.665 15.455 1.00 77.81 201 PHE A C 1
ATOM 1597 O O . PHE A 1 201 ? -8.337 -1.377 14.458 1.00 77.81 201 PHE A O 1
ATOM 1604 N N . SER A 1 202 ? -7.693 -0.924 16.562 1.00 81.06 202 SER A N 1
ATOM 1605 C CA . SER A 1 202 ? -6.724 -2.023 16.641 1.00 81.06 202 SER A CA 1
ATOM 1606 C C . SER A 1 202 ? -7.399 -3.394 16.607 1.00 81.06 202 SER A C 1
ATOM 1608 O O . SER A 1 202 ? -6.909 -4.326 15.972 1.00 81.06 202 SER A O 1
ATOM 1610 N N . GLU A 1 203 ? -8.559 -3.522 17.253 1.00 83.50 203 GLU A N 1
ATOM 1611 C CA . GLU A 1 203 ? -9.331 -4.764 17.262 1.00 83.50 203 GLU A CA 1
ATOM 1612 C C . GLU A 1 203 ? -9.974 -5.022 15.895 1.00 83.50 203 GLU A C 1
ATOM 1614 O O . GLU A 1 203 ? -9.934 -6.143 15.373 1.00 83.50 203 GLU A O 1
ATOM 1619 N N . LYS A 1 204 ? -10.491 -3.964 15.256 1.00 88.12 204 LYS A N 1
ATOM 1620 C CA . LYS A 1 204 ? -10.954 -4.027 13.868 1.00 88.12 204 LYS A CA 1
ATOM 1621 C C . LYS A 1 204 ? -9.820 -4.406 12.919 1.00 88.12 204 LYS A C 1
ATOM 1623 O O . LYS A 1 204 ? -9.990 -5.339 12.142 1.00 88.12 204 LYS A O 1
ATOM 1628 N N . ALA A 1 205 ? -8.657 -3.766 13.021 1.00 89.31 205 ALA A N 1
ATOM 1629 C CA . ALA A 1 205 ? -7.473 -4.076 12.220 1.00 89.31 205 ALA A CA 1
ATOM 1630 C C . ALA A 1 205 ? -7.070 -5.551 12.348 1.00 89.31 205 ALA A C 1
ATOM 1632 O O . ALA A 1 205 ? -6.824 -6.218 11.342 1.00 89.31 205 ALA A O 1
ATOM 1633 N N . ARG A 1 206 ? -7.089 -6.100 13.569 1.00 90.31 206 ARG A N 1
ATOM 1634 C CA . ARG A 1 206 ? -6.844 -7.529 13.803 1.00 90.31 206 ARG A CA 1
ATOM 1635 C C . ARG A 1 206 ? -7.916 -8.419 13.171 1.00 90.31 206 ARG A C 1
ATOM 1637 O O . ARG A 1 206 ? -7.576 -9.426 12.554 1.00 90.31 206 ARG A O 1
ATOM 1644 N N . THR A 1 207 ? -9.190 -8.045 13.288 1.00 90.75 207 THR A N 1
ATOM 1645 C CA . THR A 1 207 ? -10.314 -8.787 12.690 1.00 90.75 207 THR A CA 1
ATOM 1646 C C . THR A 1 207 ? -10.183 -8.838 11.167 1.00 90.75 207 THR A C 1
ATOM 1648 O O . THR A 1 207 ? -10.184 -9.917 10.581 1.00 90.75 207 THR A O 1
ATOM 1651 N N . TYR A 1 208 ? -10.011 -7.690 10.508 1.00 93.31 208 TYR A N 1
ATOM 1652 C CA . TYR A 1 208 ? -9.865 -7.633 9.052 1.00 93.31 208 TYR A CA 1
ATOM 1653 C C . TYR A 1 208 ? -8.560 -8.274 8.568 1.00 93.31 208 TYR A C 1
ATOM 1655 O O . TYR A 1 208 ? -8.574 -8.950 7.546 1.00 93.31 208 TYR A O 1
ATOM 1663 N N . GLY A 1 209 ? -7.459 -8.142 9.314 1.00 92.12 209 GLY A N 1
ATOM 1664 C CA . GLY A 1 209 ? -6.185 -8.792 8.986 1.00 92.12 209 GLY A CA 1
ATOM 1665 C C . GLY A 1 209 ? -6.191 -10.311 9.125 1.00 92.12 209 GLY A C 1
ATOM 1666 O O . GLY A 1 209 ? -5.415 -10.981 8.455 1.00 92.12 209 GLY A O 1
ATOM 1667 N N . SER A 1 210 ? -7.090 -10.862 9.944 1.00 90.56 210 SER A N 1
ATOM 1668 C CA . SER A 1 210 ? -7.278 -12.315 10.082 1.00 90.56 210 SER A CA 1
ATOM 1669 C C . SER A 1 210 ? -8.296 -12.882 9.082 1.00 90.56 210 SER A C 1
ATOM 1671 O O . SER A 1 210 ? -8.545 -14.087 9.058 1.00 90.56 210 SER A O 1
ATOM 1673 N N . MET A 1 211 ? -8.931 -12.022 8.282 1.00 94.06 211 MET A N 1
ATOM 1674 C CA . MET A 1 211 ? -9.949 -12.393 7.305 1.00 94.06 211 MET A CA 1
ATOM 1675 C C . MET A 1 211 ? -9.317 -12.710 5.941 1.00 94.06 211 MET A C 1
ATOM 1677 O O . MET A 1 211 ? -8.252 -12.203 5.604 1.00 94.06 211 MET A O 1
ATOM 1681 N N . ASP A 1 212 ? -10.011 -13.502 5.115 1.00 94.19 212 ASP A N 1
ATOM 1682 C CA . ASP A 1 212 ? -9.682 -13.611 3.688 1.00 94.19 212 ASP A CA 1
ATOM 1683 C C . ASP A 1 212 ? -9.578 -12.206 3.046 1.00 94.19 212 ASP A C 1
ATOM 1685 O O . ASP A 1 212 ? -10.543 -11.434 3.147 1.00 94.19 212 ASP A O 1
ATOM 1689 N N . PRO A 1 213 ? -8.458 -11.863 2.375 1.00 95.12 213 PRO A N 1
ATOM 1690 C CA . PRO A 1 213 ? -8.221 -10.502 1.900 1.00 95.12 213 PRO A CA 1
ATOM 1691 C C . PRO A 1 213 ? -9.292 -9.971 0.945 1.00 95.12 213 PRO A C 1
ATOM 1693 O O . PRO A 1 213 ? -9.659 -8.801 1.028 1.00 95.12 213 PRO A O 1
ATOM 1696 N N . ALA A 1 214 ? -9.860 -10.821 0.082 1.00 94.88 214 ALA A N 1
ATOM 1697 C CA . ALA A 1 214 ? -10.903 -10.403 -0.853 1.00 94.88 214 ALA A CA 1
ATOM 1698 C C . ALA A 1 214 ? -12.232 -10.111 -0.142 1.00 94.88 214 ALA A C 1
ATOM 1700 O O . ALA A 1 214 ? -12.969 -9.192 -0.520 1.00 94.88 214 ALA A O 1
ATOM 1701 N N . LYS A 1 215 ? -12.541 -10.861 0.921 1.00 95.56 215 LYS A N 1
ATOM 1702 C CA . LYS A 1 215 ? -13.701 -10.583 1.778 1.00 95.56 215 LYS A CA 1
ATOM 1703 C C . LYS A 1 215 ? -13.513 -9.314 2.597 1.00 95.56 215 LYS A C 1
ATOM 1705 O O . LYS A 1 215 ? -14.425 -8.488 2.609 1.00 95.56 215 LYS A O 1
ATOM 1710 N N . ALA A 1 216 ? -12.343 -9.120 3.198 1.00 94.94 216 ALA A N 1
ATOM 1711 C CA . ALA A 1 216 ? -12.031 -7.893 3.922 1.00 94.94 216 ALA A CA 1
ATOM 1712 C C . ALA A 1 216 ? -12.108 -6.667 3.004 1.00 94.94 216 ALA A C 1
ATOM 1714 O O . ALA A 1 216 ? -12.792 -5.704 3.340 1.00 94.94 216 ALA A O 1
ATOM 1715 N N . ALA A 1 217 ? -11.510 -6.739 1.811 1.00 94.38 217 ALA A N 1
ATOM 1716 C CA . ALA A 1 217 ? -11.577 -5.688 0.798 1.00 94.38 217 ALA A CA 1
ATOM 1717 C C . ALA A 1 217 ? -13.022 -5.319 0.445 1.00 94.38 217 ALA A C 1
ATOM 1719 O O . ALA A 1 217 ? -13.384 -4.141 0.437 1.00 94.38 217 ALA A O 1
ATOM 1720 N N . SER A 1 218 ? -13.872 -6.327 0.226 1.00 94.06 218 SER A N 1
ATOM 1721 C CA . SER A 1 218 ? -15.287 -6.127 -0.107 1.00 94.06 218 SER A CA 1
ATOM 1722 C C . SER A 1 218 ? -16.066 -5.413 1.003 1.00 94.06 218 SER A C 1
ATOM 1724 O O . SER A 1 218 ? -16.946 -4.611 0.700 1.00 94.06 218 SER A O 1
ATOM 1726 N N . ILE A 1 219 ? -15.765 -5.701 2.274 1.00 93.50 219 ILE A N 1
ATOM 1727 C CA . ILE A 1 219 ? -16.437 -5.086 3.431 1.00 93.50 219 ILE A CA 1
ATOM 1728 C C . ILE A 1 219 ? -15.906 -3.670 3.670 1.00 93.50 219 ILE A C 1
ATOM 1730 O O . ILE A 1 219 ? -16.691 -2.731 3.785 1.00 93.50 219 ILE A O 1
ATOM 1734 N N . LEU A 1 220 ? -14.582 -3.495 3.691 1.00 92.38 220 LEU A N 1
ATOM 1735 C CA . LEU A 1 220 ? -13.937 -2.195 3.901 1.00 92.38 220 LEU A CA 1
ATOM 1736 C C . LEU A 1 220 ? -14.262 -1.191 2.783 1.00 92.38 220 LEU A C 1
ATOM 1738 O O . LEU A 1 220 ? -14.290 0.010 3.026 1.00 92.38 220 LEU A O 1
ATOM 1742 N N . SER A 1 221 ? -14.575 -1.666 1.577 1.00 91.62 221 SER A N 1
ATOM 1743 C CA . SER A 1 221 ? -15.057 -0.818 0.474 1.00 91.62 221 SER A CA 1
ATOM 1744 C C . SER A 1 221 ? -16.478 -0.272 0.691 1.00 91.62 221 SER A C 1
ATOM 1746 O O . SER A 1 221 ? -16.957 0.533 -0.103 1.00 91.62 221 SER A O 1
ATOM 1748 N N . GLN A 1 222 ? -17.188 -0.737 1.724 1.00 91.25 222 GLN A N 1
ATOM 1749 C CA . GLN A 1 222 ? -18.589 -0.393 2.000 1.00 91.25 222 GLN A CA 1
ATOM 1750 C C . GLN A 1 222 ? -18.792 0.313 3.346 1.00 91.25 222 GLN A C 1
ATOM 1752 O O . GLN A 1 222 ? -19.921 0.680 3.685 1.00 91.25 222 GLN A O 1
ATOM 1757 N N . ILE A 1 223 ? -17.718 0.522 4.107 1.00 88.56 223 ILE A N 1
ATOM 1758 C CA . ILE A 1 223 ? -17.718 1.379 5.295 1.00 88.56 223 ILE A CA 1
ATOM 1759 C C . ILE A 1 223 ? -17.191 2.782 4.935 1.00 88.56 223 ILE A C 1
ATOM 1761 O O . ILE A 1 223 ? -16.619 2.960 3.856 1.00 88.56 223 ILE A O 1
ATOM 1765 N N . PRO A 1 224 ? -17.412 3.810 5.779 1.00 87.25 224 PRO A N 1
ATOM 1766 C CA . PRO A 1 224 ? -16.910 5.152 5.512 1.00 87.25 224 PRO A CA 1
ATOM 1767 C C . PRO A 1 224 ? -15.392 5.168 5.313 1.00 87.25 224 PRO A C 1
ATOM 1769 O O . PRO A 1 224 ? -14.652 4.593 6.104 1.00 87.25 224 PRO A O 1
ATOM 1772 N N . VAL A 1 225 ? -14.929 5.906 4.302 1.00 82.19 225 VAL A N 1
ATOM 1773 C CA . VAL A 1 225 ? -13.520 5.964 3.861 1.00 82.19 225 VAL A CA 1
ATOM 1774 C C . VAL A 1 225 ? -12.547 6.237 5.013 1.00 82.19 225 VAL A C 1
ATOM 1776 O O . VAL A 1 225 ? -11.530 5.560 5.140 1.00 82.19 225 VAL A O 1
ATOM 1779 N N . GLN A 1 226 ? -12.889 7.181 5.895 1.00 76.94 226 GLN A N 1
ATOM 1780 C CA . GLN A 1 226 ? -12.062 7.531 7.056 1.00 76.94 226 GLN A CA 1
ATOM 1781 C C . GLN A 1 226 ? -11.932 6.376 8.055 1.00 76.94 226 GLN A C 1
ATOM 1783 O O . GLN A 1 226 ? -10.883 6.191 8.668 1.00 76.94 226 GLN A O 1
ATOM 1788 N N . GLU A 1 227 ? -12.991 5.582 8.209 1.00 82.38 227 GLU A N 1
ATOM 1789 C CA . GLU A 1 227 ? -12.991 4.411 9.077 1.00 82.38 227 GLU A CA 1
ATOM 1790 C C . GLU A 1 227 ? -12.179 3.273 8.448 1.00 82.38 227 GLU A C 1
ATOM 1792 O O . GLU A 1 227 ? -11.330 2.699 9.129 1.00 82.38 227 GLU A O 1
ATOM 1797 N N . SER A 1 228 ? -12.357 3.005 7.146 1.00 87.50 228 SER A N 1
ATOM 1798 C CA . SER A 1 228 ? -11.540 2.033 6.400 1.00 87.50 228 SER A CA 1
ATOM 1799 C C . SER A 1 228 ? -10.059 2.347 6.513 1.00 87.50 228 SER A C 1
ATOM 1801 O O . SER A 1 228 ? -9.270 1.456 6.820 1.00 87.50 228 SER A O 1
ATOM 1803 N N . ARG A 1 229 ? -9.684 3.618 6.330 1.00 83.19 229 ARG A N 1
ATOM 1804 C CA . ARG A 1 229 ? -8.304 4.063 6.513 1.00 83.19 229 ARG A CA 1
ATOM 1805 C C . ARG A 1 229 ? -7.816 3.799 7.930 1.00 83.19 229 ARG A C 1
ATOM 1807 O O . ARG A 1 229 ? -6.785 3.166 8.091 1.00 83.19 229 ARG A O 1
ATOM 1814 N N . ALA A 1 230 ? -8.531 4.278 8.948 1.00 81.25 230 ALA A N 1
ATOM 1815 C CA . ALA A 1 230 ? -8.067 4.167 10.330 1.00 81.25 230 ALA A CA 1
ATOM 1816 C C . ALA A 1 230 ? -7.870 2.703 10.760 1.00 81.25 230 ALA A C 1
ATOM 1818 O O . ALA A 1 230 ? -6.994 2.404 11.569 1.00 81.25 230 ALA A O 1
ATOM 1819 N N . ILE A 1 231 ? -8.661 1.789 10.192 1.00 86.88 231 ILE A N 1
ATOM 1820 C CA . ILE A 1 231 ? -8.463 0.347 10.334 1.00 86.88 231 ILE A CA 1
ATOM 1821 C C . ILE A 1 231 ? -7.175 -0.083 9.623 1.00 86.88 231 ILE A C 1
ATOM 1823 O O . ILE A 1 231 ? -6.316 -0.679 10.265 1.00 86.88 231 ILE A O 1
ATOM 1827 N N . LEU A 1 232 ? -7.020 0.231 8.332 1.00 86.19 232 LEU A N 1
ATOM 1828 C CA . LEU A 1 232 ? -5.860 -0.161 7.521 1.00 86.19 232 LEU A CA 1
ATOM 1829 C C . LEU A 1 232 ? -4.532 0.390 8.071 1.00 86.19 232 LEU A C 1
ATOM 1831 O O . LEU A 1 232 ? -3.538 -0.331 8.061 1.00 86.19 232 LEU A O 1
ATOM 1835 N N . ASP A 1 233 ? -4.516 1.608 8.615 1.00 82.69 233 ASP A N 1
ATOM 1836 C CA . ASP A 1 233 ? -3.332 2.244 9.217 1.00 82.69 233 ASP A CA 1
ATOM 1837 C C . ASP A 1 233 ? -2.845 1.523 10.484 1.00 82.69 233 ASP A C 1
ATOM 1839 O O . ASP A 1 233 ? -1.668 1.604 10.835 1.00 82.69 233 ASP A O 1
ATOM 1843 N N . GLN A 1 234 ? -3.733 0.808 11.182 1.00 84.62 234 GLN A N 1
ATOM 1844 C CA . GLN A 1 234 ? -3.382 0.016 12.365 1.00 84.62 234 GLN A CA 1
ATOM 1845 C C . GLN A 1 234 ? -3.084 -1.453 12.042 1.00 84.62 234 GLN A C 1
ATOM 1847 O O . GLN A 1 234 ? -2.756 -2.232 12.941 1.00 84.62 234 GLN A O 1
ATOM 1852 N N . MET A 1 235 ? -3.189 -1.851 10.772 1.00 86.62 235 MET A N 1
ATOM 1853 C CA . MET A 1 235 ? -2.843 -3.197 10.328 1.00 86.62 235 MET A CA 1
ATOM 1854 C C . MET A 1 235 ? -1.339 -3.342 10.104 1.00 86.62 235 MET A C 1
ATOM 1856 O O . MET A 1 235 ? -0.621 -2.386 9.822 1.00 86.62 235 MET A O 1
ATOM 1860 N N . ASN A 1 236 ? -0.852 -4.581 10.181 1.00 86.56 236 ASN A N 1
ATOM 1861 C CA . ASN A 1 236 ? 0.491 -4.883 9.702 1.00 86.56 236 ASN A CA 1
ATOM 1862 C C . ASN A 1 236 ? 0.564 -4.696 8.171 1.00 86.56 236 ASN A C 1
ATOM 1864 O O . ASN A 1 236 ? -0.438 -4.860 7.465 1.00 86.56 236 ASN A O 1
ATOM 1868 N N . ALA A 1 237 ? 1.759 -4.379 7.668 1.00 80.25 237 ALA A N 1
ATOM 1869 C CA . ALA A 1 237 ? 1.975 -4.042 6.261 1.00 80.25 237 ALA A CA 1
ATOM 1870 C C . ALA A 1 237 ? 1.536 -5.160 5.297 1.00 80.25 237 ALA A C 1
ATOM 1872 O O . ALA A 1 237 ? 0.947 -4.872 4.259 1.00 80.25 237 ALA A O 1
ATOM 1873 N N . GLU A 1 238 ? 1.758 -6.426 5.656 1.00 84.81 238 GLU A N 1
ATOM 1874 C CA . GLU A 1 238 ? 1.427 -7.581 4.815 1.00 84.81 238 GLU A CA 1
ATOM 1875 C C . GLU A 1 238 ? -0.089 -7.747 4.633 1.00 84.81 238 GLU A C 1
ATOM 1877 O O . GLU A 1 238 ? -0.581 -7.823 3.507 1.00 84.81 238 GLU A O 1
ATOM 1882 N N . SER A 1 239 ? -0.850 -7.745 5.730 1.00 89.62 239 SER A N 1
ATOM 1883 C CA . SER A 1 239 ? -2.310 -7.871 5.687 1.00 89.62 239 SER A CA 1
ATOM 1884 C C . SER A 1 239 ? -2.948 -6.673 4.989 1.00 89.62 239 SER A C 1
ATOM 1886 O O . SER A 1 239 ? -3.854 -6.840 4.174 1.00 89.62 239 SER A O 1
ATOM 1888 N N . ARG A 1 240 ? -2.452 -5.461 5.267 1.00 88.75 240 ARG A N 1
ATOM 1889 C CA . ARG A 1 240 ? -2.908 -4.237 4.603 1.00 88.75 240 ARG A CA 1
ATOM 1890 C C . ARG A 1 240 ? -2.691 -4.312 3.087 1.00 88.75 240 ARG A C 1
ATOM 1892 O O . ARG A 1 240 ? -3.618 -4.042 2.325 1.00 88.75 240 ARG A O 1
ATOM 1899 N N . ALA A 1 241 ? -1.495 -4.724 2.663 1.00 82.44 241 ALA A N 1
ATOM 1900 C CA . ALA A 1 241 ? -1.138 -4.893 1.258 1.00 82.44 241 ALA A CA 1
ATOM 1901 C C . ALA A 1 241 ? -2.041 -5.911 0.553 1.00 82.44 241 ALA A C 1
ATOM 1903 O O . ALA A 1 241 ? -2.591 -5.617 -0.506 1.00 82.44 241 ALA A O 1
ATOM 1904 N N . ALA A 1 242 ? -2.235 -7.084 1.162 1.00 88.69 242 ALA A N 1
ATOM 1905 C CA . ALA A 1 242 ? -3.065 -8.144 0.599 1.00 88.69 242 ALA A CA 1
ATOM 1906 C C . ALA A 1 242 ? -4.530 -7.718 0.431 1.00 88.69 242 ALA A C 1
ATOM 1908 O O . ALA A 1 242 ? -5.176 -8.099 -0.540 1.00 88.69 242 ALA A O 1
ATOM 1909 N N . ILE A 1 243 ? -5.069 -6.933 1.367 1.00 91.56 243 ILE A N 1
ATOM 1910 C CA . ILE A 1 243 ? -6.448 -6.441 1.298 1.00 91.56 243 ILE A CA 1
ATOM 1911 C C . ILE A 1 243 ? -6.597 -5.391 0.204 1.00 91.56 243 ILE A C 1
ATOM 1913 O O . ILE A 1 243 ? -7.509 -5.499 -0.611 1.00 91.56 243 ILE A O 1
ATOM 1917 N N . ILE A 1 244 ? -5.711 -4.396 0.163 1.00 86.06 244 ILE A N 1
ATOM 1918 C CA . ILE A 1 244 ? -5.786 -3.333 -0.844 1.00 86.06 244 ILE A CA 1
ATOM 1919 C C . ILE A 1 244 ? -5.585 -3.895 -2.258 1.00 86.06 244 ILE A C 1
ATOM 1921 O O . ILE A 1 244 ? -6.287 -3.477 -3.171 1.00 86.06 244 ILE A O 1
ATOM 1925 N N . GLU A 1 245 ? -4.740 -4.916 -2.434 1.00 85.25 245 GLU A N 1
ATOM 1926 C CA . GLU A 1 245 ? -4.617 -5.649 -3.706 1.00 85.25 245 GLU A CA 1
ATOM 1927 C C . GLU A 1 245 ? -5.959 -6.227 -4.190 1.00 85.25 245 GLU A C 1
ATOM 1929 O O . GLU A 1 245 ? -6.192 -6.352 -5.389 1.00 85.25 245 GLU A O 1
ATOM 1934 N N . LYS A 1 246 ? -6.855 -6.604 -3.270 1.00 92.19 246 LYS A N 1
ATOM 1935 C CA . LYS A 1 246 ? -8.179 -7.142 -3.610 1.00 92.19 246 LYS A CA 1
ATOM 1936 C C . LYS A 1 246 ? -9.281 -6.079 -3.650 1.00 92.19 246 LYS A C 1
ATOM 1938 O O . LYS A 1 246 ? -10.434 -6.436 -3.897 1.00 92.19 246 LYS A O 1
ATOM 1943 N N . MET A 1 247 ? -8.966 -4.812 -3.382 1.00 91.12 247 MET A N 1
ATOM 1944 C CA . MET A 1 247 ? -9.909 -3.700 -3.519 1.00 91.12 247 MET A CA 1
ATOM 1945 C C . MET A 1 247 ? -10.008 -3.242 -4.974 1.00 91.12 247 MET A C 1
ATOM 1947 O O . MET A 1 247 ? -9.096 -3.439 -5.771 1.00 91.12 247 MET A O 1
ATOM 1951 N N . ASP A 1 248 ? -11.117 -2.581 -5.308 1.00 87.44 248 ASP A N 1
ATOM 1952 C CA . ASP A 1 248 ? -11.184 -1.801 -6.543 1.00 87.44 248 ASP A CA 1
ATOM 1953 C C . ASP A 1 248 ? -10.105 -0.699 -6.497 1.00 87.44 248 ASP A C 1
ATOM 1955 O O . ASP A 1 248 ? -10.044 0.026 -5.493 1.00 87.44 248 ASP A O 1
ATOM 1959 N N . PRO A 1 249 ? -9.272 -0.541 -7.543 1.00 81.81 249 PRO A N 1
ATOM 1960 C CA . PRO A 1 249 ? -8.171 0.418 -7.539 1.00 81.81 249 PRO A CA 1
ATOM 1961 C C . PRO A 1 249 ? -8.601 1.837 -7.183 1.00 81.81 249 PRO A C 1
ATOM 1963 O O . PRO A 1 249 ? -7.907 2.507 -6.425 1.00 81.81 249 PRO A O 1
ATOM 1966 N N . LYS A 1 250 ? -9.764 2.301 -7.659 1.00 80.31 250 LYS A N 1
ATOM 1967 C CA . LYS A 1 250 ? -10.238 3.666 -7.382 1.00 80.31 250 LYS A CA 1
ATOM 1968 C C . LYS A 1 250 ? -10.641 3.824 -5.924 1.00 80.31 250 LYS A C 1
ATOM 1970 O O . LYS A 1 250 ? -10.400 4.871 -5.331 1.00 80.31 250 LYS A O 1
ATOM 1975 N N . ILE A 1 251 ? -11.236 2.789 -5.332 1.00 82.44 251 ILE A N 1
ATOM 1976 C CA . ILE A 1 251 ? -11.574 2.784 -3.904 1.00 82.44 251 ILE A CA 1
ATOM 1977 C C . ILE A 1 251 ? -10.295 2.765 -3.063 1.00 82.44 251 ILE A C 1
ATOM 1979 O O . ILE A 1 251 ? -10.173 3.571 -2.143 1.00 82.44 251 ILE A O 1
ATOM 1983 N N . ALA A 1 252 ? -9.328 1.909 -3.404 1.00 82.19 252 ALA A N 1
ATOM 1984 C CA . ALA A 1 252 ? -8.020 1.873 -2.754 1.00 82.19 252 ALA A CA 1
ATOM 1985 C C . ALA A 1 252 ? -7.309 3.231 -2.836 1.00 82.19 252 ALA A C 1
ATOM 1987 O O . ALA A 1 252 ? -6.872 3.772 -1.823 1.00 82.19 252 ALA A O 1
ATOM 1988 N N . ALA A 1 253 ? -7.266 3.835 -4.024 1.00 74.06 253 ALA A N 1
ATOM 1989 C CA . ALA A 1 253 ? -6.722 5.169 -4.226 1.00 74.06 253 ALA A CA 1
ATOM 1990 C C . ALA A 1 253 ? -7.459 6.216 -3.395 1.00 74.06 253 ALA A C 1
ATOM 1992 O O . ALA A 1 253 ? -6.808 7.038 -2.766 1.00 74.06 253 ALA A O 1
ATOM 1993 N N . HIS A 1 254 ? -8.789 6.174 -3.323 1.00 76.06 254 HIS A N 1
ATOM 1994 C CA . HIS A 1 254 ? -9.560 7.133 -2.537 1.00 76.06 254 HIS A CA 1
ATOM 1995 C C . HIS A 1 254 ? -9.317 6.997 -1.025 1.00 76.06 254 HIS A C 1
ATOM 1997 O O . HIS A 1 254 ? -9.109 8.005 -0.349 1.00 76.06 254 HIS A O 1
ATOM 2003 N N . ILE A 1 255 ? -9.267 5.765 -0.505 1.00 77.75 255 ILE A N 1
ATOM 2004 C CA . ILE A 1 255 ? -8.919 5.481 0.896 1.00 77.75 255 ILE A CA 1
ATOM 2005 C C . ILE A 1 255 ? -7.511 5.986 1.222 1.00 77.75 255 ILE A C 1
ATOM 2007 O O . ILE A 1 255 ? -7.287 6.494 2.317 1.00 77.75 255 ILE A O 1
ATOM 2011 N N . GLU A 1 256 ? -6.584 5.915 0.266 1.00 72.31 256 GLU A N 1
ATOM 2012 C CA . GLU A 1 256 ? -5.194 6.340 0.437 1.00 72.31 256 GLU A CA 1
ATOM 2013 C C . GLU A 1 256 ? -4.930 7.819 0.083 1.00 72.31 256 GLU A C 1
ATOM 2015 O O . GLU A 1 256 ? -3.979 8.412 0.590 1.00 72.31 256 GLU A O 1
ATOM 2020 N N . SER A 1 257 ? -5.790 8.471 -0.701 1.00 64.31 257 SER A N 1
ATOM 2021 C CA . SER A 1 257 ? -5.575 9.837 -1.206 1.00 64.31 257 SER A CA 1
ATOM 2022 C C . SER A 1 257 ? -5.787 10.924 -0.151 1.00 64.31 257 SER A C 1
ATOM 2024 O O . SER A 1 257 ? -5.162 11.977 -0.237 1.00 64.31 257 SER A O 1
ATOM 2026 N N . ASP A 1 258 ? -6.621 10.702 0.869 1.00 54.31 258 ASP A N 1
ATOM 2027 C CA . ASP A 1 258 ? -6.927 11.726 1.891 1.00 54.31 258 ASP A CA 1
ATOM 2028 C C . ASP A 1 258 ? -5.774 11.940 2.911 1.00 54.31 258 ASP A C 1
ATOM 2030 O O . ASP A 1 258 ? -5.948 12.581 3.942 1.00 54.31 258 ASP A O 1
ATOM 2034 N N . ASN A 1 259 ? -4.607 11.338 2.663 1.00 52.12 259 ASN A N 1
ATOM 2035 C CA . ASN A 1 259 ? -3.384 11.442 3.458 1.00 52.12 259 ASN A CA 1
ATOM 2036 C C . ASN A 1 259 ? -2.252 11.699 2.471 1.00 52.12 259 ASN A C 1
ATOM 2038 O O . ASN A 1 259 ? -1.388 10.856 2.259 1.00 52.12 259 ASN A O 1
ATOM 2042 N N . ILE A 1 260 ? -2.277 12.873 1.838 1.00 47.03 260 ILE A N 1
ATOM 2043 C CA . ILE A 1 260 ? -1.026 13.491 1.412 1.00 47.03 260 ILE A CA 1
ATOM 2044 C C . ILE A 1 260 ? -0.247 13.662 2.719 1.00 47.03 260 ILE A C 1
ATOM 2046 O O . ILE A 1 260 ? -0.680 14.471 3.551 1.00 47.03 260 ILE A O 1
ATOM 2050 N N . PRO A 1 261 ? 0.850 12.917 2.955 1.00 45.97 261 PRO A N 1
ATOM 2051 C CA . PRO A 1 261 ? 1.685 13.207 4.101 1.00 45.97 261 PRO A CA 1
ATOM 2052 C C . PRO A 1 261 ? 2.056 14.677 3.965 1.00 45.97 261 PRO A C 1
ATOM 2054 O O . PRO A 1 261 ? 2.528 15.104 2.906 1.00 45.97 261 PRO A O 1
ATOM 2057 N N . GLN A 1 262 ? 1.831 15.484 5.005 1.00 37.84 262 GLN A N 1
ATOM 2058 C CA . GLN A 1 262 ? 2.507 16.774 5.031 1.00 37.84 262 GLN A CA 1
ATOM 2059 C C . GLN A 1 262 ? 3.991 16.484 4.755 1.00 37.84 262 GLN A C 1
ATOM 2061 O O . GLN A 1 262 ? 4.513 15.537 5.354 1.00 37.84 262 GLN A O 1
ATOM 2066 N N . PRO A 1 263 ? 4.673 17.256 3.889 1.00 41.88 263 PRO A N 1
ATOM 2067 C CA . PRO A 1 263 ? 6.026 16.960 3.391 1.00 41.88 263 PRO A CA 1
ATOM 2068 C C . PRO A 1 263 ? 7.107 16.768 4.480 1.00 41.88 263 PRO A C 1
ATOM 2070 O O . PRO A 1 263 ? 8.265 16.503 4.173 1.00 41.88 263 PRO A O 1
ATOM 2073 N N . ALA A 1 264 ? 6.745 16.889 5.760 1.00 38.53 264 ALA A N 1
ATOM 2074 C CA . ALA A 1 264 ? 7.581 16.685 6.930 1.00 38.53 264 ALA A CA 1
ATOM 2075 C C . ALA A 1 264 ? 7.519 15.273 7.558 1.00 38.53 264 ALA A C 1
ATOM 2077 O O . ALA A 1 264 ? 8.400 14.954 8.359 1.00 38.53 264 ALA A O 1
ATOM 2078 N N . GLN A 1 265 ? 6.538 14.414 7.247 1.00 43.00 265 GLN A N 1
ATOM 2079 C CA . GLN A 1 265 ? 6.523 13.044 7.783 1.00 43.00 265 GLN A CA 1
ATOM 2080 C C . GLN A 1 265 ? 7.182 12.084 6.792 1.00 43.00 265 GLN A C 1
ATOM 2082 O O . GLN A 1 265 ? 6.582 11.688 5.802 1.00 43.00 265 GLN A O 1
ATOM 2087 N N . LYS A 1 266 ? 8.430 11.698 7.082 1.00 49.16 266 LYS A N 1
ATOM 2088 C CA . LYS A 1 266 ? 9.241 10.707 6.346 1.00 49.16 266 LYS A CA 1
ATOM 2089 C C . LYS A 1 266 ? 8.683 9.270 6.418 1.00 49.16 266 LYS A C 1
ATOM 2091 O O . LYS A 1 266 ? 9.459 8.323 6.509 1.00 49.16 266 LYS A O 1
ATOM 2096 N N . GLN A 1 267 ? 7.367 9.087 6.486 1.00 49.59 267 GLN A N 1
ATOM 2097 C CA . GLN A 1 267 ? 6.788 7.755 6.377 1.00 49.59 267 GLN A CA 1
ATOM 2098 C C . GLN A 1 267 ? 6.685 7.407 4.889 1.00 49.59 267 GLN A C 1
ATOM 2100 O O . GLN A 1 267 ? 6.172 8.230 4.128 1.00 49.59 267 GLN A O 1
ATOM 2105 N N . PRO A 1 268 ? 7.189 6.237 4.459 1.00 54.78 268 PRO A N 1
ATOM 2106 C CA . PRO A 1 268 ? 7.033 5.807 3.079 1.00 54.78 268 PRO A CA 1
ATOM 2107 C C . PRO A 1 268 ? 5.541 5.742 2.766 1.00 54.78 268 PRO A C 1
ATOM 2109 O O . PRO A 1 268 ? 4.760 5.223 3.573 1.00 54.78 268 PRO A O 1
ATOM 2112 N N . SER A 1 269 ? 5.143 6.302 1.623 1.00 62.59 269 SER A N 1
ATOM 2113 C CA . SER A 1 269 ? 3.757 6.202 1.160 1.00 62.59 269 SER A CA 1
ATOM 2114 C C . SER A 1 269 ? 3.326 4.730 1.167 1.00 62.59 269 SER A C 1
ATOM 2116 O O . SER A 1 269 ? 4.155 3.840 0.973 1.00 62.59 269 SER A O 1
ATOM 2118 N N . PHE A 1 270 ? 2.040 4.446 1.368 1.00 69.56 270 PHE A N 1
ATOM 2119 C CA . PHE A 1 270 ? 1.553 3.065 1.326 1.00 69.56 270 PHE A CA 1
ATOM 2120 C C . PHE A 1 270 ? 1.978 2.331 0.044 1.00 69.56 270 PHE A C 1
ATOM 2122 O O . PHE A 1 270 ? 2.450 1.199 0.101 1.00 69.56 270 PHE A O 1
ATOM 2129 N N . TYR A 1 271 ? 1.899 3.010 -1.100 1.00 71.94 271 TYR A N 1
ATOM 2130 C CA . TYR A 1 271 ? 2.316 2.466 -2.391 1.00 71.94 271 TYR A CA 1
ATOM 2131 C C . TYR A 1 271 ? 3.829 2.229 -2.493 1.00 71.94 271 TYR A C 1
ATOM 2133 O O . TYR A 1 271 ? 4.246 1.355 -3.243 1.00 71.94 271 TYR A O 1
ATOM 2141 N N . GLY A 1 272 ? 4.646 2.940 -1.711 1.00 69.31 272 GLY A N 1
ATOM 2142 C CA . GLY A 1 272 ? 6.075 2.651 -1.543 1.00 69.31 272 GLY A CA 1
ATOM 2143 C C . GLY A 1 272 ? 6.364 1.434 -0.656 1.00 69.31 272 GLY A C 1
ATOM 2144 O O . GLY A 1 272 ? 7.436 0.845 -0.758 1.00 69.31 272 GLY A O 1
ATOM 2145 N N . GLN A 1 273 ? 5.409 1.028 0.188 1.00 74.12 273 GLN A N 1
ATOM 2146 C CA . GLN A 1 273 ? 5.510 -0.166 1.039 1.00 74.12 273 GLN A CA 1
ATOM 2147 C C . GLN A 1 273 ? 4.963 -1.436 0.365 1.00 74.12 273 GLN A C 1
ATOM 2149 O O . GLN A 1 273 ? 5.209 -2.542 0.850 1.00 74.12 273 GLN A O 1
ATOM 2154 N N . LEU A 1 274 ? 4.207 -1.295 -0.727 1.00 80.38 274 LEU A N 1
ATOM 2155 C CA . LEU A 1 274 ? 3.718 -2.420 -1.517 1.00 80.38 274 LEU A CA 1
ATOM 2156 C C . LEU A 1 274 ? 4.852 -3.092 -2.311 1.00 80.38 274 LEU A C 1
ATOM 2158 O O . LEU A 1 274 ? 5.793 -2.415 -2.731 1.00 80.38 274 LEU A O 1
ATOM 2162 N N . PRO A 1 275 ? 4.741 -4.407 -2.594 1.00 87.19 275 PRO A N 1
ATOM 2163 C CA . PRO A 1 275 ? 5.534 -5.036 -3.644 1.00 87.19 275 PRO A CA 1
ATOM 2164 C C . PRO A 1 275 ? 5.426 -4.232 -4.957 1.00 87.19 275 PRO A C 1
ATOM 2166 O O . PRO A 1 275 ? 4.306 -3.847 -5.320 1.00 87.19 275 PRO A O 1
ATOM 2169 N N . PRO A 1 276 ? 6.547 -3.932 -5.644 1.00 89.25 276 PRO A N 1
ATOM 2170 C CA . PRO A 1 276 ? 6.544 -2.998 -6.771 1.00 89.25 276 PRO A CA 1
ATOM 2171 C C . PRO A 1 276 ? 5.616 -3.398 -7.923 1.00 89.25 276 PRO A C 1
ATOM 2173 O O . PRO A 1 276 ? 4.931 -2.541 -8.473 1.00 89.25 276 PRO A O 1
ATOM 2176 N N . ASP A 1 277 ? 5.523 -4.694 -8.216 1.00 88.44 277 ASP A N 1
ATOM 2177 C CA . ASP A 1 277 ? 4.628 -5.296 -9.208 1.00 88.44 277 ASP A CA 1
ATOM 2178 C C . ASP A 1 277 ? 3.150 -5.011 -8.911 1.00 88.44 277 ASP A C 1
ATOM 2180 O O . ASP A 1 277 ? 2.375 -4.630 -9.791 1.00 88.44 277 ASP A O 1
ATOM 2184 N N . LYS A 1 278 ? 2.758 -5.117 -7.640 1.00 85.81 278 LYS A N 1
ATOM 2185 C CA . LYS A 1 278 ? 1.382 -4.850 -7.208 1.00 85.81 278 LYS A CA 1
ATOM 2186 C C . LYS A 1 278 ? 1.056 -3.367 -7.253 1.00 85.81 278 LYS A C 1
ATOM 2188 O O . LYS A 1 278 ? -0.012 -2.987 -7.728 1.00 85.81 278 LYS A O 1
ATOM 2193 N N . ALA A 1 279 ? 1.970 -2.526 -6.769 1.00 87.69 279 ALA A N 1
ATOM 2194 C CA . ALA A 1 279 ? 1.811 -1.079 -6.854 1.00 87.69 279 ALA A CA 1
ATOM 2195 C C . ALA A 1 279 ? 1.675 -0.634 -8.317 1.00 87.69 279 ALA A C 1
ATOM 2197 O O . ALA A 1 279 ? 0.804 0.176 -8.636 1.00 87.69 279 ALA A O 1
ATOM 2198 N N . ALA A 1 280 ? 2.481 -1.212 -9.208 1.00 90.88 280 ALA A N 1
ATOM 2199 C CA . ALA A 1 280 ? 2.448 -0.933 -10.632 1.00 90.88 280 ALA A CA 1
ATOM 2200 C C . ALA A 1 280 ? 1.101 -1.297 -11.267 1.00 90.88 280 ALA A C 1
ATOM 2202 O O . ALA A 1 280 ? 0.505 -0.458 -11.944 1.00 90.88 280 ALA A O 1
ATOM 2203 N N . ALA A 1 281 ? 0.588 -2.501 -10.993 1.00 87.12 281 ALA A N 1
ATOM 2204 C CA . ALA A 1 281 ? -0.707 -2.955 -11.497 1.00 87.12 281 ALA A CA 1
ATOM 2205 C C . ALA A 1 281 ? -1.856 -2.034 -11.050 1.00 87.12 281 ALA A C 1
ATOM 2207 O O . ALA A 1 281 ? -2.655 -1.596 -11.876 1.00 87.12 281 ALA A O 1
ATOM 2208 N N . ILE A 1 282 ? -1.898 -1.668 -9.763 1.00 84.12 282 ILE A N 1
ATOM 2209 C CA . ILE A 1 282 ? -2.941 -0.780 -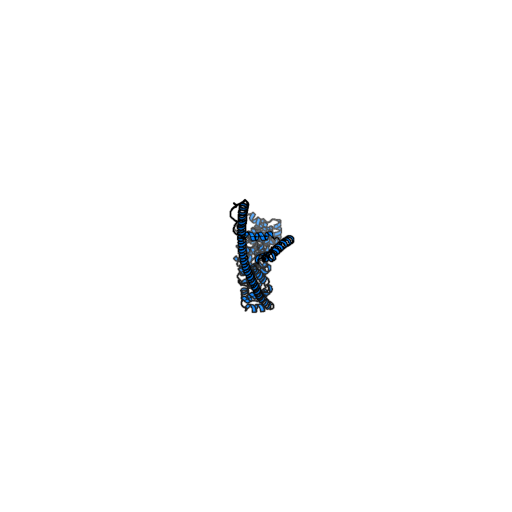9.227 1.00 84.12 282 ILE A CA 1
ATOM 2210 C C . ILE A 1 282 ? -2.862 0.600 -9.889 1.00 84.12 282 ILE A C 1
ATOM 2212 O O . ILE A 1 282 ? -3.865 1.109 -10.386 1.00 84.12 282 ILE A O 1
ATOM 2216 N N . LEU A 1 283 ? -1.674 1.209 -9.927 1.00 87.69 283 LEU A N 1
ATOM 2217 C CA . LEU A 1 283 ? -1.486 2.547 -10.494 1.00 87.69 283 LEU A CA 1
ATOM 2218 C C . LEU A 1 283 ? -1.778 2.594 -12.000 1.00 87.69 283 LEU A C 1
ATOM 2220 O O . LEU A 1 283 ? -2.273 3.612 -12.492 1.00 87.69 283 LEU A O 1
ATOM 2224 N N . ALA A 1 284 ? -1.513 1.507 -12.727 1.00 90.38 284 ALA A N 1
ATOM 2225 C CA . ALA A 1 284 ? -1.815 1.401 -14.149 1.00 90.38 284 ALA A CA 1
ATOM 2226 C C . ALA A 1 284 ? -3.326 1.468 -14.440 1.00 90.38 284 ALA A C 1
ATOM 2228 O O . ALA A 1 284 ? -3.715 2.029 -15.467 1.00 90.38 284 ALA A O 1
ATOM 2229 N N . GLU A 1 285 ? -4.175 0.977 -13.533 1.00 88.00 285 GLU A N 1
ATOM 2230 C CA . GLU A 1 285 ? -5.640 1.007 -13.675 1.00 88.00 285 GLU A CA 1
ATOM 2231 C C . GLU A 1 285 ? -6.273 2.349 -13.260 1.00 88.00 285 GLU A C 1
ATOM 2233 O O . GLU A 1 285 ? -7.433 2.631 -13.585 1.00 88.00 285 GLU A O 1
ATOM 2238 N N . LEU A 1 286 ? -5.521 3.218 -12.575 1.00 85.56 286 LEU A N 1
ATOM 2239 C CA . LEU A 1 286 ? -6.030 4.502 -12.100 1.00 85.56 286 LEU A CA 1
ATOM 2240 C C . LEU A 1 286 ? -6.112 5.581 -13.196 1.00 85.56 286 LEU A C 1
ATOM 2242 O O . LEU A 1 286 ? -5.280 5.640 -14.120 1.00 85.56 286 LEU A O 1
ATOM 2246 N N . PRO A 1 287 ? -7.062 6.532 -13.051 1.00 86.38 287 PRO A N 1
ATOM 2247 C CA . PRO A 1 287 ? -7.025 7.791 -13.780 1.00 86.38 287 PRO A CA 1
ATOM 2248 C C . PRO A 1 287 ? -5.663 8.475 -13.628 1.00 86.38 287 PRO A C 1
ATOM 2250 O O . PRO A 1 287 ? -5.109 8.564 -12.533 1.00 86.38 287 PRO A O 1
ATOM 2253 N N . THR A 1 288 ? -5.134 9.010 -14.732 1.00 85.38 288 THR A N 1
ATOM 2254 C CA . THR A 1 288 ? -3.778 9.582 -14.800 1.00 85.38 288 THR A CA 1
ATOM 2255 C C . THR A 1 288 ? -3.485 10.591 -13.682 1.00 85.38 288 THR A C 1
ATOM 2257 O O . THR A 1 288 ? -2.392 10.591 -13.127 1.00 85.38 288 THR A O 1
ATOM 2260 N N . ILE A 1 289 ? -4.452 11.446 -13.335 1.00 79.88 289 ILE A N 1
ATOM 2261 C CA . ILE A 1 289 ? -4.283 12.486 -12.307 1.00 79.88 289 ILE A CA 1
ATOM 2262 C C . ILE A 1 289 ? -4.124 11.872 -10.907 1.00 79.88 289 ILE A C 1
ATOM 2264 O O . ILE A 1 289 ? -3.267 12.314 -10.147 1.00 79.88 289 ILE A O 1
ATOM 2268 N N . GLU A 1 290 ? -4.903 10.839 -10.582 1.00 77.94 290 GLU A N 1
ATOM 2269 C CA . GLU A 1 290 ? -4.855 10.157 -9.282 1.00 77.94 290 GLU A CA 1
ATOM 2270 C C . GLU A 1 290 ? -3.539 9.391 -9.118 1.00 77.94 290 GLU A C 1
ATOM 2272 O O . GLU A 1 290 ? -2.835 9.578 -8.126 1.00 77.94 290 GLU A O 1
ATOM 2277 N N . ALA A 1 291 ? -3.145 8.621 -10.141 1.00 85.25 291 ALA A N 1
ATOM 2278 C CA . ALA A 1 291 ? -1.852 7.937 -10.167 1.00 85.25 291 ALA A CA 1
ATOM 2279 C C . ALA A 1 291 ? -0.679 8.920 -10.002 1.00 85.25 291 ALA A C 1
ATOM 2281 O O . ALA A 1 291 ? 0.229 8.669 -9.212 1.00 85.25 291 ALA A O 1
ATOM 2282 N N . ARG A 1 292 ? -0.710 10.071 -10.692 1.00 81.69 292 ARG A N 1
ATOM 2283 C CA . ARG A 1 292 ? 0.311 11.127 -10.546 1.00 81.69 292 ARG A CA 1
ATOM 2284 C C . ARG A 1 292 ? 0.358 11.692 -9.126 1.00 81.69 292 ARG A C 1
ATOM 2286 O O . ARG A 1 292 ? 1.450 11.897 -8.603 1.00 81.69 292 ARG A O 1
ATOM 2293 N N . GLY A 1 293 ? -0.796 11.930 -8.501 1.00 76.06 293 GLY A N 1
ATOM 2294 C CA . GLY A 1 293 ? -0.875 12.409 -7.119 1.00 76.06 293 GLY A CA 1
ATOM 2295 C C . GLY A 1 293 ? -0.219 11.440 -6.134 1.00 76.06 293 GLY A C 1
ATOM 2296 O O . GLY A 1 293 ? 0.600 11.853 -5.314 1.00 76.06 293 GLY A O 1
ATOM 2297 N N . ILE A 1 294 ? -0.508 10.146 -6.281 1.00 78.25 294 ILE A N 1
ATOM 2298 C CA . ILE A 1 294 ? 0.087 9.085 -5.463 1.00 78.25 294 ILE A CA 1
ATOM 2299 C C . ILE A 1 294 ? 1.601 9.015 -5.683 1.00 78.25 294 ILE A C 1
ATOM 2301 O O . ILE A 1 294 ? 2.366 9.090 -4.721 1.00 78.25 294 ILE A O 1
ATOM 2305 N N . LEU A 1 295 ? 2.050 8.952 -6.938 1.00 80.31 295 LEU A N 1
ATOM 2306 C CA . LEU A 1 295 ? 3.474 8.915 -7.276 1.00 80.31 295 LEU A CA 1
ATOM 2307 C C . LEU A 1 295 ? 4.223 10.155 -6.773 1.00 80.31 295 LEU A C 1
ATOM 2309 O O . LEU A 1 295 ? 5.367 10.047 -6.345 1.00 80.31 295 LEU A O 1
ATOM 2313 N N . GLY A 1 296 ? 3.593 11.331 -6.776 1.00 77.94 296 GLY A N 1
ATOM 2314 C CA . GLY A 1 296 ? 4.174 12.560 -6.232 1.00 77.94 296 GLY A CA 1
ATOM 2315 C C . GLY A 1 296 ? 4.510 12.483 -4.738 1.00 77.94 296 GLY A C 1
ATOM 2316 O O . GLY A 1 296 ? 5.370 13.230 -4.277 1.00 77.94 296 GLY A O 1
ATOM 2317 N N . SER A 1 297 ? 3.875 11.571 -3.997 1.00 74.50 297 SER A N 1
ATOM 2318 C CA . SER A 1 297 ? 4.157 11.319 -2.577 1.00 74.50 297 SER A CA 1
ATOM 2319 C C . SER A 1 297 ? 5.250 10.268 -2.327 1.00 74.50 297 SER A C 1
ATOM 2321 O O . SER A 1 297 ? 5.672 10.084 -1.187 1.00 74.50 297 SER A O 1
ATOM 2323 N N . MET A 1 298 ? 5.721 9.588 -3.377 1.00 79.62 298 MET A N 1
ATOM 2324 C CA . MET A 1 298 ? 6.759 8.557 -3.307 1.00 79.62 298 MET A CA 1
ATOM 2325 C C . MET A 1 298 ? 8.156 9.164 -3.479 1.00 79.62 298 MET A C 1
ATOM 2327 O O . MET A 1 298 ? 8.358 10.121 -4.235 1.00 79.62 298 MET A O 1
ATOM 2331 N N . SER A 1 299 ? 9.156 8.569 -2.829 1.00 82.94 299 SER A N 1
ATOM 2332 C CA . SER A 1 299 ? 10.563 8.884 -3.098 1.00 82.94 299 SER A CA 1
ATOM 2333 C C . SER A 1 299 ? 10.960 8.481 -4.524 1.00 82.94 299 SER A C 1
ATOM 2335 O O . SER A 1 299 ? 10.314 7.652 -5.165 1.00 82.94 299 SER A O 1
ATOM 2337 N N . THR A 1 300 ? 12.043 9.059 -5.051 1.00 83.81 300 THR A N 1
ATOM 2338 C CA . THR A 1 300 ? 12.537 8.729 -6.401 1.00 83.81 300 THR A CA 1
ATOM 2339 C C . THR A 1 300 ? 12.866 7.245 -6.558 1.00 83.81 300 THR A C 1
ATOM 2341 O O . THR A 1 300 ? 12.537 6.662 -7.587 1.00 83.81 300 THR A O 1
ATOM 2344 N N . GLU A 1 301 ? 13.429 6.624 -5.521 1.00 84.81 301 GLU A N 1
ATOM 2345 C CA . GLU A 1 301 ? 13.776 5.202 -5.528 1.00 84.81 301 GLU A CA 1
ATOM 2346 C C . GLU A 1 301 ? 12.531 4.302 -5.538 1.00 84.81 301 GLU A C 1
ATOM 2348 O O . GLU A 1 301 ? 12.455 3.364 -6.331 1.00 84.81 301 GLU A O 1
ATOM 2353 N N . GLU A 1 302 ? 11.528 4.597 -4.703 1.00 86.25 302 GLU A N 1
ATOM 2354 C CA . GLU A 1 302 ? 10.262 3.850 -4.699 1.00 86.25 302 GLU A CA 1
ATOM 2355 C C . GLU A 1 302 ? 9.550 3.975 -6.049 1.00 86.25 302 GLU A C 1
ATOM 2357 O O . GLU A 1 302 ? 9.093 2.975 -6.598 1.00 86.25 302 GLU A O 1
ATOM 2362 N N . LYS A 1 303 ? 9.513 5.187 -6.624 1.00 87.38 303 LYS A N 1
ATOM 2363 C CA . LYS A 1 303 ? 8.967 5.401 -7.970 1.00 87.38 303 LYS A CA 1
ATOM 2364 C C . LYS A 1 303 ? 9.696 4.544 -9.000 1.00 87.38 303 LYS A C 1
ATOM 2366 O O . LYS A 1 303 ? 9.032 3.868 -9.774 1.00 87.38 303 LYS A O 1
ATOM 2371 N N . ALA A 1 304 ? 11.030 4.553 -9.016 1.00 89.50 304 ALA A N 1
ATOM 2372 C CA . ALA A 1 304 ? 11.811 3.780 -9.983 1.00 89.50 304 ALA A CA 1
ATOM 2373 C C . ALA A 1 304 ? 11.486 2.280 -9.909 1.00 89.50 304 ALA A C 1
ATOM 2375 O O . ALA A 1 304 ? 11.224 1.666 -10.939 1.00 89.50 304 ALA A O 1
ATOM 2376 N N . LYS A 1 305 ? 11.400 1.713 -8.698 1.00 90.50 305 LYS A N 1
ATOM 2377 C CA . LYS A 1 305 ? 11.026 0.302 -8.498 1.00 90.50 305 LYS A CA 1
ATOM 2378 C C . LYS A 1 305 ? 9.634 -0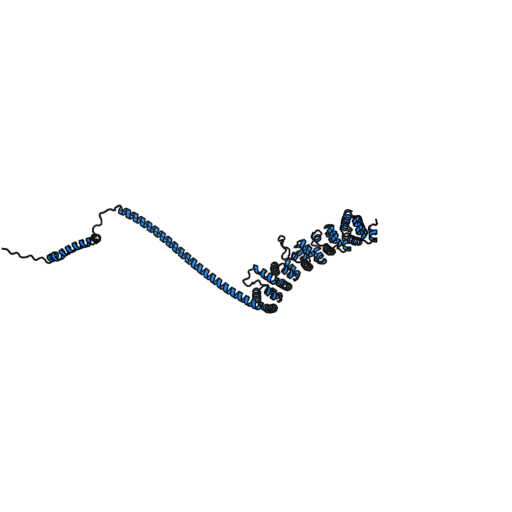.010 -9.043 1.00 90.50 305 LYS A C 1
ATOM 2380 O O . LYS A 1 305 ? 9.464 -1.004 -9.735 1.00 90.50 305 LYS A O 1
ATOM 2385 N N . VAL A 1 306 ? 8.649 0.840 -8.757 1.00 91.12 306 VAL A N 1
ATOM 2386 C CA . VAL A 1 306 ? 7.272 0.644 -9.233 1.00 91.12 306 VAL A CA 1
ATOM 2387 C C . VAL A 1 306 ? 7.176 0.767 -10.751 1.00 91.12 306 VAL A C 1
ATOM 2389 O O . VAL A 1 306 ? 6.528 -0.046 -11.397 1.00 91.12 306 VAL A O 1
ATOM 2392 N N . PHE A 1 307 ? 7.840 1.755 -11.346 1.00 91.56 307 PHE A N 1
ATOM 2393 C CA . PHE A 1 307 ? 7.832 1.924 -12.797 1.00 91.56 307 PHE A CA 1
ATOM 2394 C C . PHE A 1 307 ? 8.563 0.805 -13.539 1.00 91.56 307 PHE A C 1
ATOM 2396 O O . PHE A 1 307 ? 8.152 0.468 -14.643 1.00 91.56 307 PHE A O 1
ATOM 2403 N N . ALA A 1 308 ? 9.602 0.214 -12.945 1.00 92.69 308 ALA A N 1
ATOM 2404 C CA . ALA A 1 308 ? 10.308 -0.921 -13.538 1.00 92.69 308 ALA A CA 1
ATOM 2405 C C . ALA A 1 308 ? 9.407 -2.159 -13.724 1.00 92.69 308 ALA A C 1
ATOM 2407 O O . ALA A 1 308 ? 9.644 -2.953 -14.633 1.00 92.69 308 ALA A O 1
ATOM 2408 N N . GLU A 1 309 ? 8.363 -2.299 -12.903 1.00 94.56 309 GLU A N 1
ATOM 2409 C CA . GLU A 1 309 ? 7.372 -3.380 -12.998 1.00 94.56 309 GLU A CA 1
ATOM 2410 C C . GLU A 1 309 ? 6.082 -2.966 -13.733 1.00 94.56 309 GLU A C 1
ATOM 2412 O O . GLU A 1 309 ? 5.184 -3.782 -13.936 1.00 94.56 309 GLU A O 1
ATOM 2417 N N . MET A 1 310 ? 5.954 -1.694 -14.122 1.00 94.25 310 MET A N 1
ATOM 2418 C CA . MET A 1 310 ? 4.754 -1.169 -14.771 1.00 94.25 310 MET A CA 1
ATOM 2419 C C . MET A 1 310 ? 4.764 -1.441 -16.271 1.00 94.25 310 MET A C 1
ATOM 2421 O O . MET A 1 310 ? 5.801 -1.359 -16.926 1.00 94.25 310 MET A O 1
ATOM 2425 N N . ASP A 1 311 ? 3.581 -1.707 -16.829 1.00 93.62 311 ASP A N 1
ATOM 2426 C CA . ASP A 1 311 ? 3.399 -1.750 -18.278 1.00 93.62 311 ASP A CA 1
ATOM 2427 C C . ASP A 1 311 ? 3.916 -0.443 -18.926 1.00 93.62 311 ASP A C 1
ATOM 2429 O O . ASP A 1 311 ? 3.533 0.645 -18.474 1.00 93.62 311 ASP A O 1
ATOM 2433 N N . PRO A 1 312 ? 4.761 -0.512 -19.973 1.00 92.94 312 PRO A N 1
ATOM 2434 C CA . PRO A 1 312 ? 5.392 0.673 -20.547 1.00 92.94 312 PRO A CA 1
ATOM 2435 C C . PRO A 1 312 ? 4.413 1.726 -21.075 1.00 92.94 312 PRO A C 1
ATOM 2437 O O . PRO A 1 312 ? 4.665 2.926 -20.944 1.00 92.94 312 PRO A O 1
ATOM 2440 N N . VAL A 1 313 ? 3.264 1.304 -21.617 1.00 92.12 313 VAL A N 1
ATOM 2441 C CA . VAL A 1 313 ? 2.230 2.221 -22.123 1.00 92.12 313 VAL A CA 1
ATOM 2442 C C . VAL A 1 313 ? 1.575 2.958 -20.958 1.00 92.12 313 VAL A C 1
ATOM 2444 O O . VAL A 1 313 ? 1.400 4.182 -20.998 1.00 92.12 313 VAL A O 1
ATOM 2447 N N . ALA A 1 314 ? 1.237 2.234 -19.888 1.00 91.88 314 ALA A N 1
ATOM 2448 C CA . ALA A 1 314 ? 0.699 2.834 -18.672 1.00 91.88 314 ALA A CA 1
ATOM 2449 C C . ALA A 1 314 ? 1.703 3.798 -18.018 1.00 91.88 314 ALA A C 1
ATOM 2451 O O . ALA A 1 314 ? 1.332 4.923 -17.669 1.00 91.88 314 ALA A O 1
ATOM 2452 N N . ALA A 1 315 ? 2.968 3.394 -17.914 1.00 91.38 315 ALA A N 1
ATOM 2453 C CA . ALA A 1 315 ? 4.050 4.207 -17.374 1.00 91.38 315 ALA A CA 1
ATOM 2454 C C . ALA A 1 315 ? 4.231 5.517 -18.157 1.00 91.38 315 ALA A C 1
ATOM 2456 O O . ALA A 1 315 ? 4.200 6.603 -17.566 1.00 91.38 315 ALA A O 1
ATOM 2457 N N . ALA A 1 316 ? 4.330 5.441 -19.486 1.00 90.06 316 ALA A N 1
ATOM 2458 C CA . ALA A 1 316 ? 4.479 6.617 -20.336 1.00 90.06 316 ALA A CA 1
ATOM 2459 C C . ALA A 1 316 ? 3.273 7.562 -20.236 1.00 90.06 316 ALA A C 1
ATOM 2461 O O . ALA A 1 316 ? 3.446 8.768 -20.038 1.00 90.06 316 ALA A O 1
ATOM 2462 N N . ARG A 1 317 ? 2.041 7.028 -20.251 1.00 89.25 317 ARG A N 1
ATOM 2463 C CA . ARG A 1 317 ? 0.806 7.807 -20.031 1.00 89.25 317 ARG A CA 1
ATOM 2464 C C . ARG A 1 317 ? 0.847 8.579 -18.711 1.00 89.25 317 ARG A C 1
ATOM 2466 O O . ARG A 1 317 ? 0.484 9.760 -18.652 1.00 89.25 317 ARG A O 1
ATOM 2473 N N . ILE A 1 318 ? 1.258 7.915 -17.633 1.00 87.62 318 ILE A N 1
ATOM 2474 C CA . ILE A 1 318 ? 1.311 8.521 -16.301 1.00 87.62 318 ILE A CA 1
ATOM 2475 C C . ILE A 1 318 ? 2.400 9.601 -16.241 1.00 87.62 318 ILE A C 1
ATOM 2477 O O . ILE A 1 318 ? 2.180 10.642 -15.621 1.00 87.62 318 ILE A O 1
ATOM 2481 N N . GLN A 1 319 ? 3.522 9.429 -16.941 1.00 81.25 319 GLN A N 1
ATOM 2482 C CA . GLN A 1 319 ? 4.653 10.361 -16.891 1.00 81.25 319 GLN A CA 1
ATOM 2483 C C . GLN A 1 319 ? 4.604 11.539 -17.854 1.00 81.25 319 GLN A C 1
ATOM 2485 O O . GLN A 1 319 ? 5.218 12.562 -17.537 1.00 81.25 319 GLN A O 1
ATOM 2490 N N . SER A 1 320 ? 3.904 11.405 -18.985 1.00 65.00 320 SER A N 1
ATOM 2491 C CA . SER A 1 320 ? 4.036 12.259 -20.178 1.00 65.00 320 SER A CA 1
ATOM 2492 C C . SER A 1 320 ? 4.093 13.774 -19.911 1.00 65.00 320 SER A C 1
ATOM 2494 O O . SER A 1 320 ? 4.806 14.476 -20.621 1.00 65.00 320 SER A O 1
ATOM 2496 N N . ASP A 1 321 ? 3.455 14.283 -18.848 1.00 65.12 321 ASP A N 1
ATOM 2497 C CA . ASP A 1 321 ? 3.439 15.727 -18.534 1.00 65.12 321 ASP A CA 1
ATOM 2498 C C . ASP A 1 321 ? 3.896 16.072 -17.110 1.00 65.12 321 ASP A C 1
ATOM 2500 O O . ASP A 1 321 ? 3.925 17.242 -16.734 1.00 65.12 321 ASP A O 1
ATOM 2504 N N . PHE A 1 322 ? 4.204 15.070 -16.285 1.00 67.19 322 PHE A N 1
ATOM 2505 C CA . PHE A 1 322 ? 4.427 15.279 -14.853 1.00 67.19 322 PHE A CA 1
ATOM 2506 C C . PHE A 1 322 ? 5.907 15.427 -14.497 1.00 67.19 322 PHE A C 1
ATOM 2508 O O . PHE A 1 322 ? 6.259 16.233 -13.638 1.00 67.19 322 PHE A O 1
ATOM 2515 N N . MET A 1 323 ? 6.781 14.670 -15.164 1.00 73.62 323 MET A N 1
ATOM 2516 C CA . MET A 1 323 ? 8.217 14.678 -14.877 1.00 73.62 323 MET A CA 1
ATOM 2517 C C . MET A 1 323 ? 8.976 15.529 -15.889 1.00 73.62 323 MET A C 1
ATOM 2519 O O . MET A 1 323 ? 8.670 15.535 -17.084 1.00 73.62 323 MET A O 1
ATOM 2523 N N . LYS A 1 324 ? 9.984 16.259 -15.413 1.00 81.62 324 LYS A N 1
ATOM 2524 C CA . LYS A 1 324 ? 10.923 16.944 -16.305 1.00 81.62 324 LYS A CA 1
ATOM 2525 C C . LYS A 1 324 ? 11.857 15.903 -16.931 1.00 81.62 324 LYS A C 1
ATOM 2527 O O . LYS A 1 324 ? 12.166 14.923 -16.259 1.00 81.62 324 LYS A O 1
ATOM 2532 N N . PRO A 1 325 ? 12.357 16.125 -18.158 1.00 79.62 325 PRO A N 1
ATOM 2533 C CA . PRO A 1 325 ? 13.322 15.214 -18.772 1.00 79.62 325 PRO A CA 1
ATOM 2534 C C . PRO A 1 325 ? 14.558 14.932 -17.906 1.00 79.62 325 PRO A C 1
ATOM 2536 O O . PRO A 1 325 ? 15.089 13.834 -17.919 1.00 79.62 325 PRO A O 1
ATOM 2539 N N . GLN A 1 326 ? 14.955 15.911 -17.091 1.00 80.12 326 GLN A N 1
ATOM 2540 C CA . GLN A 1 326 ? 16.132 15.850 -16.220 1.00 80.12 326 GLN A CA 1
ATOM 2541 C C . GLN A 1 326 ? 15.854 15.225 -14.841 1.00 80.12 326 GLN A C 1
ATOM 2543 O O . GLN A 1 326 ? 16.667 15.354 -13.928 1.00 80.12 326 GLN A O 1
ATOM 2548 N N . ASP A 1 327 ? 14.677 14.626 -14.636 1.00 81.62 327 ASP A N 1
ATOM 2549 C CA . ASP A 1 327 ? 14.375 13.941 -13.380 1.00 81.62 327 ASP A CA 1
ATOM 2550 C C . ASP A 1 327 ? 15.303 12.716 -13.229 1.00 81.62 327 ASP A C 1
ATOM 2552 O O . ASP A 1 327 ? 15.330 11.866 -14.126 1.00 81.62 327 ASP A O 1
ATOM 2556 N N . PRO A 1 328 ? 16.050 12.584 -12.111 1.00 81.31 328 PRO A N 1
ATOM 2557 C CA . PRO A 1 328 ? 16.981 11.471 -11.897 1.00 81.31 328 PRO A CA 1
ATOM 2558 C C . PRO A 1 328 ? 16.293 10.100 -11.891 1.00 81.31 328 PRO A C 1
ATOM 2560 O O . PRO A 1 328 ? 16.968 9.078 -11.987 1.00 81.31 328 PRO A O 1
ATOM 2563 N N . PHE A 1 329 ? 14.962 10.069 -11.799 1.00 85.75 329 PHE A N 1
ATOM 2564 C CA . PHE A 1 329 ? 14.139 8.879 -11.948 1.00 85.75 329 PHE A CA 1
ATOM 2565 C C . PHE A 1 329 ? 14.544 7.991 -13.140 1.00 85.75 329 PHE A C 1
ATOM 2567 O O . PHE A 1 329 ? 14.758 6.796 -12.943 1.00 85.75 329 PHE A O 1
ATOM 2574 N N . TYR A 1 330 ? 14.688 8.544 -14.354 1.00 84.06 330 TYR A N 1
ATOM 2575 C CA . TYR A 1 330 ? 14.955 7.719 -15.545 1.00 84.06 330 TYR A CA 1
ATOM 2576 C C . TYR A 1 330 ? 16.328 7.043 -15.469 1.00 84.06 330 TYR A C 1
ATOM 2578 O O . TYR A 1 330 ? 16.497 5.922 -15.940 1.00 84.06 330 TYR A O 1
ATOM 2586 N N . ALA A 1 331 ? 17.298 7.685 -14.809 1.00 86.81 331 ALA A N 1
ATOM 2587 C CA . ALA A 1 331 ? 18.635 7.129 -14.612 1.00 86.81 331 ALA A CA 1
ATOM 2588 C C . ALA A 1 331 ? 18.658 5.961 -13.620 1.00 86.81 331 ALA A C 1
ATOM 2590 O O . ALA A 1 331 ? 19.555 5.121 -13.693 1.00 86.81 331 ALA A O 1
ATOM 2591 N N . MET A 1 332 ? 17.664 5.876 -12.732 1.00 90.56 332 MET A N 1
ATOM 2592 C CA . MET A 1 332 ? 17.530 4.792 -11.757 1.00 90.56 332 MET A CA 1
ATOM 2593 C C . MET A 1 332 ? 16.828 3.549 -12.318 1.00 90.56 332 MET A C 1
ATOM 2595 O O . MET A 1 332 ? 16.891 2.493 -11.691 1.00 90.56 332 MET A O 1
ATOM 2599 N N . LEU A 1 333 ? 16.162 3.647 -13.473 1.00 92.62 333 LEU A N 1
ATOM 2600 C CA . LEU A 1 333 ? 15.502 2.501 -14.095 1.00 92.62 333 LEU A CA 1
ATOM 2601 C C . LEU A 1 333 ? 16.519 1.529 -14.715 1.00 92.62 333 LEU A C 1
ATOM 2603 O O . LEU A 1 333 ? 17.546 1.971 -15.246 1.00 92.62 333 LEU A O 1
ATOM 2607 N N . PRO A 1 334 ? 16.245 0.212 -14.714 1.00 95.00 334 PRO A N 1
ATOM 2608 C CA . PRO A 1 334 ? 16.960 -0.733 -15.571 1.00 95.00 334 PRO A CA 1
ATOM 2609 C C . PRO A 1 334 ? 16.888 -0.311 -17.055 1.00 95.00 334 PRO A C 1
ATOM 2611 O O . PRO A 1 334 ? 15.868 0.261 -17.452 1.00 95.00 334 PRO A O 1
ATOM 2614 N N . PRO A 1 335 ? 17.949 -0.525 -17.864 1.00 95.38 335 PRO A N 1
ATOM 2615 C CA . PRO A 1 335 ? 17.991 -0.039 -19.245 1.00 95.38 335 PRO A CA 1
ATOM 2616 C C . PRO A 1 335 ? 16.828 -0.520 -20.123 1.00 95.38 335 PRO A C 1
ATOM 2618 O O . PRO A 1 335 ? 16.195 0.305 -20.773 1.00 95.38 335 PRO A O 1
ATOM 2621 N N . ASP A 1 336 ? 16.475 -1.803 -20.041 1.00 95.75 336 ASP A N 1
ATOM 2622 C CA . ASP A 1 336 ? 15.359 -2.428 -20.762 1.00 95.75 336 ASP A CA 1
ATOM 2623 C C . ASP A 1 336 ? 14.006 -1.792 -20.410 1.00 95.75 336 ASP A C 1
ATOM 2625 O O . ASP A 1 336 ? 13.173 -1.505 -21.272 1.00 95.75 336 ASP A O 1
ATOM 2629 N N . LYS A 1 337 ? 13.791 -1.501 -19.122 1.00 95.50 337 LYS A N 1
ATOM 2630 C CA . LYS A 1 337 ? 12.563 -0.853 -18.646 1.00 95.50 337 LYS A CA 1
ATOM 2631 C C . LYS A 1 337 ? 12.488 0.603 -19.082 1.00 95.50 337 LYS A C 1
ATOM 2633 O O . LYS A 1 337 ? 11.419 1.072 -19.469 1.00 95.50 337 LYS A O 1
ATOM 2638 N N . ALA A 1 338 ? 13.609 1.320 -19.024 1.00 94.44 338 ALA A N 1
ATOM 2639 C CA . ALA A 1 338 ? 13.684 2.689 -19.515 1.00 94.44 338 ALA A CA 1
ATOM 2640 C C . ALA A 1 338 ? 13.415 2.743 -21.026 1.00 94.44 338 ALA A C 1
ATOM 2642 O O . ALA A 1 338 ? 12.597 3.557 -21.448 1.00 94.44 338 ALA A O 1
ATOM 2643 N N . ALA A 1 339 ? 14.031 1.850 -21.807 1.00 95.94 339 ALA A N 1
ATOM 2644 C CA . ALA A 1 339 ? 13.834 1.736 -23.249 1.00 95.94 339 ALA A CA 1
ATOM 2645 C C . ALA A 1 339 ? 12.349 1.577 -23.595 1.00 95.94 339 ALA A C 1
ATOM 2647 O O . ALA A 1 339 ? 11.772 2.448 -24.250 1.00 95.94 339 ALA A O 1
ATOM 2648 N N . GLY A 1 340 ? 11.698 0.559 -23.021 1.00 95.38 340 GLY A N 1
ATOM 2649 C CA . GLY A 1 340 ? 10.284 0.296 -23.272 1.00 95.38 340 GLY A CA 1
ATOM 2650 C C . GLY A 1 340 ? 9.373 1.482 -22.938 1.00 95.38 340 GLY A C 1
ATOM 2651 O O . GLY A 1 340 ? 8.430 1.753 -23.675 1.00 95.38 340 GLY A O 1
ATOM 2652 N N . ILE A 1 341 ? 9.634 2.219 -21.849 1.00 93.62 341 ILE A N 1
ATOM 2653 C CA . ILE A 1 341 ? 8.833 3.400 -21.476 1.00 93.62 341 ILE A CA 1
ATOM 2654 C C . ILE A 1 341 ? 9.066 4.560 -22.453 1.00 93.62 341 ILE A C 1
ATOM 2656 O O . ILE A 1 341 ? 8.114 5.229 -22.859 1.00 93.62 341 ILE A O 1
ATOM 2660 N N . LEU A 1 342 ? 10.324 4.826 -22.808 1.00 93.69 342 LEU A N 1
ATOM 2661 C CA . LEU A 1 342 ? 10.704 5.950 -23.664 1.00 93.69 342 LEU A CA 1
ATOM 2662 C C . LEU A 1 342 ? 10.202 5.778 -25.104 1.00 93.69 342 LEU A C 1
ATOM 2664 O O . LEU A 1 342 ? 9.802 6.765 -25.717 1.00 93.69 342 LEU A O 1
ATOM 2668 N N . GLU A 1 343 ? 10.130 4.548 -25.609 1.00 95.62 343 GLU A N 1
ATOM 2669 C CA . GLU A 1 343 ? 9.541 4.228 -26.920 1.00 95.62 343 GLU A CA 1
ATOM 2670 C C . GLU A 1 343 ? 8.055 4.584 -27.034 1.00 95.62 343 GLU A C 1
ATOM 2672 O O . GLU A 1 343 ? 7.554 4.862 -28.124 1.00 95.62 343 GLU A O 1
ATOM 2677 N N . GLN A 1 344 ? 7.334 4.603 -25.910 1.00 94.75 344 GLN A N 1
ATOM 2678 C CA . GLN A 1 344 ? 5.923 4.995 -25.870 1.00 94.75 344 GLN A CA 1
ATOM 2679 C C . GLN A 1 344 ? 5.736 6.521 -25.798 1.00 94.75 344 GLN A C 1
ATOM 2681 O O . GLN A 1 344 ? 4.605 7.008 -25.705 1.00 94.75 344 GLN A O 1
ATOM 2686 N N . MET A 1 345 ? 6.826 7.296 -25.820 1.00 91.56 345 MET A N 1
ATOM 2687 C CA . MET A 1 345 ? 6.810 8.758 -25.795 1.00 91.56 345 MET A CA 1
ATOM 2688 C C . MET A 1 345 ? 7.130 9.356 -27.175 1.00 91.56 345 MET A C 1
ATOM 2690 O O . MET A 1 345 ? 7.715 8.696 -28.034 1.00 91.56 345 MET A O 1
ATOM 2694 N N . PRO A 1 346 ? 6.803 10.643 -27.409 1.00 91.94 346 PRO A N 1
ATOM 2695 C CA . PRO A 1 346 ? 7.350 11.370 -28.550 1.00 91.94 346 PRO A CA 1
ATOM 2696 C C . PRO A 1 346 ? 8.886 11.328 -28.537 1.00 91.94 346 PRO A C 1
ATOM 2698 O O . PRO A 1 346 ? 9.491 11.577 -27.489 1.00 91.94 346 PRO A O 1
ATOM 2701 N N . VAL A 1 347 ? 9.499 11.066 -29.698 1.00 92.00 347 VAL A N 1
ATOM 2702 C CA . VAL A 1 347 ? 10.963 10.932 -29.872 1.00 92.00 347 VAL A CA 1
ATOM 2703 C C . VAL A 1 347 ? 11.703 12.114 -29.251 1.00 92.00 347 VAL A C 1
ATOM 2705 O O . VAL A 1 347 ? 12.679 11.934 -28.535 1.00 92.00 347 VAL A O 1
ATOM 2708 N N . GLU A 1 348 ? 11.155 13.313 -29.395 1.00 89.88 348 GLU A N 1
ATOM 2709 C CA . GLU A 1 348 ? 11.791 14.560 -28.963 1.00 89.88 348 GLU A CA 1
ATOM 2710 C C . GLU A 1 348 ? 11.917 14.619 -27.441 1.00 89.88 348 GLU A C 1
ATOM 2712 O O . GLU A 1 348 ? 12.900 15.104 -26.877 1.00 89.88 348 GLU A O 1
ATOM 2717 N N . ARG A 1 349 ? 10.917 14.061 -26.758 1.00 90.00 349 ARG A N 1
ATOM 2718 C CA . ARG A 1 349 ? 10.904 13.946 -25.306 1.00 90.00 349 ARG A CA 1
ATOM 2719 C C . ARG A 1 349 ? 11.849 12.848 -24.836 1.00 90.00 349 ARG A C 1
ATOM 2721 O O . ARG A 1 349 ? 12.581 13.077 -23.876 1.00 90.00 349 ARG A O 1
ATOM 2728 N N . ALA A 1 350 ? 11.840 11.692 -25.497 1.00 92.69 350 ALA A N 1
ATOM 2729 C CA . ALA A 1 350 ? 12.752 10.599 -25.183 1.00 92.69 350 ALA A CA 1
ATOM 2730 C C . ALA A 1 350 ? 14.217 11.027 -25.367 1.00 92.69 350 ALA A C 1
ATOM 2732 O O . ALA A 1 350 ? 15.025 10.840 -24.460 1.00 92.69 350 ALA A O 1
ATOM 2733 N N . ARG A 1 351 ? 14.529 11.729 -26.463 1.00 92.25 351 ARG A N 1
ATOM 2734 C CA . ARG A 1 351 ? 15.844 12.323 -26.732 1.00 92.25 351 ARG A CA 1
ATOM 2735 C C . ARG A 1 351 ? 16.243 13.307 -25.637 1.00 92.25 351 ARG A C 1
ATOM 2737 O O . ARG A 1 351 ? 17.350 13.231 -25.115 1.00 92.25 351 ARG A O 1
ATOM 2744 N N . ALA A 1 352 ? 15.339 14.203 -25.239 1.00 90.94 352 ALA A N 1
ATOM 2745 C CA . ALA A 1 352 ? 15.609 15.157 -24.164 1.00 90.94 352 ALA A CA 1
ATOM 2746 C C . ALA A 1 352 ? 15.881 14.479 -22.809 1.00 90.94 352 ALA A C 1
ATOM 2748 O O . ALA A 1 352 ? 16.662 15.007 -22.019 1.00 90.94 352 ALA A O 1
ATOM 2749 N N . ILE A 1 353 ? 15.235 13.341 -22.526 1.00 92.19 353 ILE A N 1
ATOM 2750 C CA . ILE A 1 353 ? 15.499 12.541 -21.323 1.00 92.19 353 ILE A CA 1
ATOM 2751 C C . ILE A 1 353 ? 16.888 11.909 -21.420 1.00 92.19 353 ILE A C 1
ATOM 2753 O O . ILE A 1 353 ? 17.702 12.117 -20.527 1.00 92.19 353 ILE A O 1
ATOM 2757 N N . LEU A 1 354 ? 17.167 11.201 -22.518 1.00 93.00 354 LEU A N 1
ATOM 2758 C CA . LEU A 1 354 ? 18.422 10.481 -22.754 1.00 93.00 354 LEU A CA 1
ATOM 2759 C C . LEU A 1 354 ? 19.647 11.403 -22.751 1.00 93.00 354 LEU A C 1
ATOM 2761 O O . LEU A 1 354 ? 20.660 11.082 -22.136 1.00 93.00 354 LEU A O 1
ATOM 2765 N N . ASN A 1 355 ? 19.531 12.592 -23.343 1.00 90.75 355 ASN A N 1
ATOM 2766 C CA . ASN A 1 355 ? 20.593 13.602 -23.332 1.00 90.75 355 ASN A CA 1
ATOM 2767 C C . ASN A 1 355 ? 20.842 14.209 -21.940 1.00 90.75 355 ASN A C 1
ATOM 2769 O O . ASN A 1 355 ? 21.851 14.875 -21.732 1.00 90.75 355 ASN A O 1
ATOM 2773 N N . GLY A 1 356 ? 19.927 14.016 -20.985 1.00 89.56 356 GLY A N 1
ATOM 2774 C CA . GLY A 1 356 ? 20.099 14.431 -19.592 1.00 89.56 356 GLY A CA 1
ATOM 2775 C C . GLY A 1 356 ? 20.832 13.408 -18.718 1.00 89.56 356 GLY A C 1
ATOM 2776 O O . GLY A 1 356 ? 20.956 13.630 -17.513 1.00 89.56 356 GLY A O 1
ATOM 2777 N N . MET A 1 357 ? 21.266 12.278 -19.283 1.00 91.12 357 MET A N 1
ATOM 2778 C CA . MET A 1 357 ? 21.857 11.145 -18.562 1.00 91.12 357 MET A CA 1
ATOM 2779 C C . MET A 1 357 ? 23.367 11.051 -18.814 1.00 91.12 357 MET A C 1
ATOM 2781 O O . MET A 1 357 ? 23.915 11.775 -19.642 1.00 91.12 357 MET A O 1
ATOM 2785 N N . SER A 1 358 ? 24.059 10.151 -18.106 1.00 93.50 358 SER A N 1
ATOM 2786 C CA . SER A 1 358 ? 25.434 9.810 -18.480 1.00 93.50 358 SER A CA 1
ATOM 2787 C C . SER A 1 358 ? 25.456 9.067 -19.814 1.00 93.50 358 SER A C 1
ATOM 2789 O O . SER A 1 358 ? 24.532 8.317 -20.135 1.00 93.50 358 SER A O 1
ATOM 2791 N N . LEU A 1 359 ? 26.544 9.243 -20.555 1.00 93.00 359 LEU A N 1
ATOM 2792 C CA . LEU A 1 359 ? 26.731 8.665 -21.879 1.00 93.00 359 LEU A CA 1
ATOM 2793 C C . LEU A 1 359 ? 26.651 7.127 -21.866 1.00 93.00 359 LEU A C 1
ATOM 2795 O O . LEU A 1 359 ? 25.877 6.545 -22.617 1.00 93.00 359 LEU A O 1
ATOM 2799 N N . GLU A 1 360 ? 27.317 6.479 -20.907 1.00 94.31 360 GLU A N 1
ATOM 2800 C CA . GLU A 1 360 ? 27.223 5.026 -20.691 1.00 94.31 360 GLU A CA 1
ATOM 2801 C C . GLU A 1 360 ? 25.772 4.568 -20.452 1.00 94.31 360 GLU A C 1
ATOM 2803 O O . GLU A 1 360 ? 25.314 3.573 -21.012 1.00 94.31 360 GLU A O 1
ATOM 2808 N N . LYS A 1 361 ? 25.001 5.316 -19.649 1.00 95.19 361 LYS A N 1
ATOM 2809 C CA . LYS A 1 361 ? 23.605 4.966 -19.366 1.00 95.19 361 LYS A CA 1
ATOM 2810 C C . LYS A 1 361 ? 22.721 5.160 -20.596 1.00 95.19 361 LYS A C 1
ATOM 2812 O O . LYS A 1 361 ? 21.856 4.322 -20.834 1.00 95.19 361 LYS A O 1
ATOM 2817 N N . LYS A 1 362 ? 22.936 6.240 -21.355 1.00 95.56 362 LYS A N 1
ATOM 2818 C CA . LYS A 1 362 ? 22.257 6.509 -22.627 1.00 95.56 362 LYS A CA 1
ATOM 2819 C C . LYS A 1 362 ? 22.500 5.364 -23.611 1.00 95.56 362 LYS A C 1
ATOM 2821 O O . LYS A 1 362 ? 21.524 4.784 -24.075 1.00 95.56 362 LYS A O 1
ATOM 2826 N N . GLY A 1 363 ? 23.762 4.994 -23.842 1.00 96.50 363 GLY A N 1
ATOM 2827 C CA . GLY A 1 363 ? 24.141 3.887 -24.724 1.00 96.50 363 GLY A CA 1
ATOM 2828 C C . GLY A 1 363 ? 23.438 2.586 -24.339 1.00 96.50 363 GLY A C 1
ATOM 2829 O O . GLY A 1 363 ? 22.720 2.011 -25.150 1.00 96.50 363 GLY A O 1
ATOM 2830 N N . LYS A 1 364 ? 23.503 2.191 -23.059 1.00 97.62 364 LYS A N 1
ATOM 2831 C CA . LYS A 1 364 ? 22.822 0.977 -22.573 1.00 97.62 364 LYS A CA 1
ATOM 2832 C C . LYS A 1 364 ? 21.306 0.987 -22.734 1.00 97.62 364 LYS A C 1
ATOM 2834 O O . LYS A 1 364 ? 20.717 -0.074 -22.878 1.00 97.62 364 LYS A O 1
ATOM 2839 N N . ILE A 1 365 ? 20.657 2.148 -22.673 1.00 97.25 365 ILE A N 1
ATOM 2840 C CA . ILE A 1 365 ? 19.215 2.229 -22.930 1.00 97.25 365 ILE A CA 1
ATOM 2841 C C . ILE A 1 365 ? 18.938 2.085 -24.432 1.00 97.25 365 ILE A C 1
ATOM 2843 O O . ILE A 1 365 ? 18.014 1.370 -24.798 1.00 97.25 365 ILE A O 1
ATOM 2847 N N . LEU A 1 366 ? 19.733 2.728 -25.293 1.00 97.50 366 LEU A N 1
ATOM 2848 C CA . LEU A 1 366 ? 19.585 2.618 -26.748 1.00 97.50 366 LEU A CA 1
ATOM 2849 C C . LEU A 1 366 ? 19.809 1.183 -27.251 1.00 97.50 366 LEU A C 1
ATOM 2851 O O . LEU A 1 366 ? 19.111 0.764 -28.167 1.00 97.50 366 LEU A O 1
ATOM 2855 N N . GLU A 1 367 ? 20.721 0.420 -26.634 1.00 97.81 367 GLU A N 1
ATOM 2856 C CA . GLU A 1 367 ? 20.946 -1.010 -26.934 1.00 97.81 367 GLU A CA 1
ATOM 2857 C C . GLU A 1 367 ? 19.683 -1.874 -26.769 1.00 97.81 367 GLU A C 1
ATOM 2859 O O . GLU A 1 367 ? 19.514 -2.867 -27.479 1.00 97.81 367 GLU A O 1
ATOM 2864 N N . GLU A 1 368 ? 18.813 -1.502 -25.828 1.00 97.88 368 GLU A N 1
ATOM 2865 C CA . GLU A 1 368 ? 17.586 -2.230 -25.487 1.00 97.88 368 GLU A CA 1
ATOM 2866 C C . GLU A 1 368 ? 16.349 -1.696 -26.228 1.00 97.88 368 GLU A C 1
ATOM 2868 O O . GLU A 1 368 ? 15.263 -2.265 -26.101 1.00 97.88 368 GLU A O 1
ATOM 2873 N N . MET A 1 369 ? 16.490 -0.599 -26.979 1.00 97.56 369 MET A N 1
ATOM 2874 C CA . MET A 1 369 ? 15.394 0.003 -27.733 1.00 97.56 369 MET A CA 1
ATOM 2875 C C . MET A 1 369 ? 15.149 -0.693 -29.080 1.00 97.56 369 MET A C 1
ATOM 2877 O O . MET A 1 369 ? 16.043 -1.291 -29.681 1.00 97.56 369 MET A O 1
ATOM 2881 N N . ASP A 1 370 ? 13.943 -0.527 -29.624 1.00 97.31 370 ASP A N 1
ATOM 2882 C CA . ASP A 1 370 ? 13.667 -0.740 -31.039 1.00 97.31 370 ASP A CA 1
ATOM 2883 C C . ASP A 1 370 ? 14.655 0.074 -31.882 1.00 97.31 370 ASP A C 1
ATOM 2885 O O . ASP A 1 370 ? 14.745 1.300 -31.773 1.00 97.31 370 ASP A O 1
ATOM 2889 N N . ARG A 1 371 ? 15.394 -0.619 -32.749 1.00 96.19 371 ARG A N 1
ATOM 2890 C CA . ARG A 1 371 ? 16.490 -0.034 -33.530 1.00 96.19 371 ARG A CA 1
ATOM 2891 C C . ARG A 1 371 ? 16.056 1.142 -34.405 1.00 96.19 371 ARG A C 1
ATOM 2893 O O . ARG A 1 371 ? 16.803 2.108 -34.535 1.00 96.19 371 ARG A O 1
ATOM 2900 N N . THR A 1 372 ? 14.843 1.113 -34.963 1.00 96.31 372 THR A N 1
ATOM 2901 C CA . THR A 1 372 ? 14.329 2.221 -35.778 1.00 96.31 372 THR A CA 1
ATOM 2902 C C . THR A 1 372 ? 13.996 3.425 -34.892 1.00 96.31 372 THR A C 1
ATOM 2904 O O . THR A 1 372 ? 14.227 4.571 -35.286 1.00 96.31 372 THR A O 1
ATOM 2907 N N . PHE A 1 373 ? 13.477 3.204 -33.682 1.00 96.75 373 PHE A N 1
ATOM 2908 C CA . PHE A 1 373 ? 13.264 4.275 -32.708 1.00 96.75 373 PHE A CA 1
ATOM 2909 C C . PHE A 1 373 ? 14.588 4.858 -32.196 1.00 96.75 373 PHE A C 1
ATOM 2911 O O . PHE A 1 373 ? 14.753 6.078 -32.223 1.00 96.75 373 PHE A O 1
ATOM 2918 N N . ALA A 1 374 ? 15.544 4.013 -31.804 1.00 97.00 374 ALA A N 1
ATOM 2919 C CA . ALA A 1 374 ? 16.872 4.421 -31.347 1.00 97.00 374 ALA A CA 1
ATOM 2920 C C . ALA A 1 374 ? 17.613 5.244 -32.413 1.00 97.00 374 ALA A C 1
ATOM 2922 O O . ALA A 1 374 ? 18.130 6.321 -32.121 1.00 97.00 374 ALA A O 1
ATOM 2923 N N . ALA A 1 375 ? 17.556 4.814 -33.676 1.00 96.00 375 ALA A N 1
ATOM 2924 C CA . ALA A 1 375 ? 18.109 5.569 -34.795 1.00 96.00 375 ALA A CA 1
ATOM 2925 C C . ALA A 1 375 ? 17.496 6.975 -34.876 1.00 96.00 375 ALA A C 1
ATOM 2927 O O . ALA A 1 375 ? 18.216 7.962 -34.976 1.00 96.00 375 ALA A O 1
ATOM 2928 N N . ARG A 1 376 ? 16.168 7.106 -34.757 1.00 94.69 376 ARG A N 1
ATOM 2929 C CA . ARG A 1 376 ? 15.485 8.416 -34.777 1.00 94.69 376 ARG A CA 1
ATOM 2930 C C . ARG A 1 376 ? 15.865 9.322 -33.602 1.00 94.69 376 ARG A C 1
ATOM 2932 O O . ARG A 1 376 ? 15.763 10.544 -33.731 1.00 94.69 376 ARG A O 1
ATOM 2939 N N . ILE A 1 377 ? 16.271 8.758 -32.466 1.00 94.19 377 ILE A N 1
ATOM 2940 C CA . ILE A 1 377 ? 16.773 9.529 -31.322 1.00 94.19 377 ILE A CA 1
ATOM 2941 C C . ILE A 1 377 ? 18.129 10.155 -31.656 1.00 94.19 377 ILE A C 1
ATOM 2943 O O . ILE A 1 377 ? 18.308 11.346 -31.400 1.00 94.19 377 ILE A O 1
ATOM 2947 N N . GLU A 1 378 ? 19.041 9.394 -32.261 1.00 93.19 378 GLU A N 1
ATOM 2948 C CA . GLU A 1 378 ? 20.390 9.870 -32.604 1.00 93.19 378 GLU A CA 1
ATOM 2949 C C . GLU A 1 378 ? 20.449 10.669 -33.916 1.00 93.19 378 GLU A C 1
ATOM 2951 O O . GLU A 1 378 ? 21.434 11.360 -34.174 1.00 93.19 378 GLU A O 1
ATOM 2956 N N . MET A 1 379 ? 19.384 10.638 -34.723 1.00 88.56 379 MET A N 1
ATOM 2957 C CA . MET A 1 379 ? 19.253 11.472 -35.918 1.00 88.56 379 MET A CA 1
ATOM 2958 C C . MET A 1 379 ? 19.198 12.971 -35.595 1.00 88.56 379 MET A C 1
ATOM 2960 O O . MET A 1 379 ? 18.620 13.418 -34.598 1.00 88.56 379 MET A O 1
ATOM 2964 N N . GLN A 1 380 ? 19.730 13.760 -36.525 1.00 77.44 380 GLN A N 1
ATOM 2965 C CA . GLN A 1 380 ? 19.637 15.212 -36.508 1.00 77.44 380 GLN A CA 1
ATOM 2966 C C . GLN A 1 380 ? 18.241 15.699 -36.894 1.00 77.44 380 GLN A C 1
ATOM 2968 O O . GLN A 1 380 ? 17.619 15.206 -37.838 1.00 77.44 380 GLN A O 1
ATOM 2973 N N . GLU A 1 381 ? 17.767 16.714 -36.170 1.00 72.75 381 GLU A N 1
ATOM 2974 C CA . GLU A 1 381 ? 16.586 17.483 -36.547 1.00 72.75 381 GLU A CA 1
ATOM 2975 C C . GLU A 1 381 ? 16.963 18.610 -37.507 1.00 72.75 381 GLU A C 1
ATOM 2977 O O . GLU A 1 381 ? 1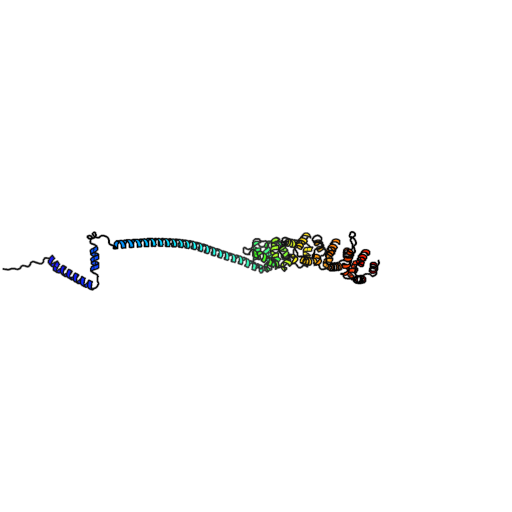7.966 19.292 -37.309 1.00 72.75 381 GLU A O 1
ATOM 2982 N N . ASN A 1 382 ? 16.111 18.847 -38.506 1.00 64.88 382 ASN A N 1
ATOM 2983 C CA . ASN A 1 382 ? 16.341 19.792 -39.608 1.00 64.88 382 ASN A CA 1
ATOM 2984 C C . ASN A 1 382 ? 16.617 21.257 -39.189 1.00 64.88 382 ASN A C 1
ATOM 2986 O O . ASN A 1 382 ? 16.978 22.057 -40.048 1.00 64.88 382 ASN A O 1
ATOM 2990 N N . ASP A 1 383 ? 16.445 21.610 -37.910 1.00 60.03 383 ASP A N 1
ATOM 2991 C CA . ASP A 1 383 ? 16.522 22.983 -37.390 1.00 60.03 383 ASP A CA 1
ATOM 2992 C C . ASP A 1 383 ? 17.744 23.245 -36.475 1.00 60.03 383 ASP A C 1
ATOM 2994 O O . ASP A 1 383 ? 17.867 24.340 -35.921 1.00 60.03 383 ASP A O 1
ATOM 2998 N N . LEU A 1 384 ? 18.645 22.270 -36.287 1.00 62.06 384 LEU A N 1
ATOM 2999 C CA . LEU A 1 384 ? 19.854 22.422 -35.462 1.00 62.06 384 LEU A CA 1
ATOM 3000 C C . LEU A 1 384 ? 21.102 22.614 -36.334 1.00 62.06 384 LEU A C 1
ATOM 3002 O O . LEU A 1 384 ? 21.297 21.876 -37.299 1.00 62.06 384 LEU A O 1
ATOM 3006 N N . GLU A 1 385 ? 21.945 23.593 -35.983 1.00 67.44 385 GLU A N 1
ATOM 3007 C CA . GLU A 1 385 ? 23.234 23.817 -36.650 1.00 67.44 385 GLU A CA 1
ATOM 3008 C C . GLU A 1 385 ? 24.138 22.585 -36.496 1.00 67.44 385 GLU A C 1
ATOM 3010 O O . GLU A 1 385 ? 24.355 22.093 -35.389 1.00 67.44 385 GLU A O 1
ATOM 3015 N N . GLU A 1 386 ? 24.664 22.100 -37.622 1.00 69.25 386 GLU A N 1
ATOM 3016 C CA . GLU A 1 386 ? 25.665 21.034 -37.672 1.00 69.25 386 GLU A CA 1
ATOM 3017 C C . GLU A 1 386 ? 26.996 21.582 -37.152 1.00 69.25 386 GLU A C 1
ATOM 3019 O O . GLU A 1 386 ? 27.681 22.343 -37.839 1.00 69.25 386 GLU A O 1
ATOM 3024 N N . THR A 1 387 ? 27.348 21.225 -35.921 1.00 82.06 387 THR A N 1
ATOM 3025 C CA . THR A 1 387 ? 28.656 21.520 -35.329 1.00 82.06 387 THR A CA 1
ATOM 3026 C C . THR A 1 387 ? 29.445 20.228 -35.150 1.00 82.06 387 THR A C 1
ATOM 3028 O O . THR A 1 387 ? 28.854 19.168 -34.965 1.00 82.06 387 THR A O 1
ATOM 3031 N N . ASP A 1 388 ? 30.777 20.299 -35.164 1.00 84.56 388 ASP A N 1
ATOM 3032 C CA . ASP A 1 388 ? 31.615 19.121 -34.881 1.00 84.56 388 ASP A CA 1
ATOM 3033 C C . ASP A 1 388 ? 31.262 18.525 -33.502 1.00 84.56 388 ASP A C 1
ATOM 3035 O O . ASP A 1 388 ? 30.983 17.337 -33.399 1.00 84.56 388 ASP A O 1
ATOM 3039 N N . ASP A 1 389 ? 31.076 19.385 -32.491 1.00 86.88 389 ASP A N 1
ATOM 3040 C CA . ASP A 1 389 ? 30.642 19.023 -31.127 1.00 86.88 389 ASP A CA 1
ATOM 3041 C C . ASP A 1 389 ? 29.297 18.266 -31.090 1.00 86.88 389 ASP A C 1
ATOM 3043 O O . ASP A 1 389 ? 29.067 17.391 -30.247 1.00 86.88 389 ASP A O 1
ATOM 3047 N N . TYR A 1 390 ? 28.393 18.578 -32.029 1.00 86.00 390 TYR A N 1
ATOM 3048 C CA . TYR A 1 390 ? 27.128 17.865 -32.158 1.00 86.00 390 TYR A CA 1
ATOM 3049 C C . TYR A 1 390 ? 27.378 16.405 -32.531 1.00 86.00 390 TYR A C 1
ATOM 3051 O O . TYR A 1 390 ? 26.806 15.529 -31.877 1.00 86.00 390 TYR A O 1
ATOM 3059 N N . TRP A 1 391 ? 28.202 16.157 -33.553 1.00 89.75 391 TRP A N 1
ATOM 3060 C CA . TRP A 1 391 ? 28.507 14.820 -34.062 1.00 89.75 391 TRP A CA 1
ATOM 3061 C C . TRP A 1 391 ? 29.426 14.035 -33.128 1.00 89.75 391 TRP A C 1
ATOM 3063 O O . TRP A 1 391 ? 29.139 12.860 -32.911 1.00 89.75 391 TRP A O 1
ATOM 3073 N N . ASP A 1 392 ? 30.404 14.691 -32.494 1.00 91.75 392 ASP A N 1
ATOM 3074 C CA . ASP A 1 392 ? 31.262 14.111 -31.447 1.00 91.75 392 ASP A CA 1
ATOM 3075 C C . ASP A 1 392 ? 30.401 13.466 -30.351 1.00 91.75 392 ASP A C 1
ATOM 3077 O O . ASP A 1 392 ? 30.493 12.276 -30.078 1.00 91.75 392 ASP A O 1
ATOM 3081 N N . THR A 1 393 ? 29.421 14.205 -29.817 1.00 90.50 393 THR A N 1
ATOM 3082 C CA . THR A 1 393 ? 28.533 13.685 -28.760 1.00 90.50 393 THR A CA 1
ATOM 3083 C C . THR A 1 393 ? 27.734 12.441 -29.196 1.00 90.50 393 THR A C 1
ATOM 3085 O O . THR A 1 393 ? 27.380 11.589 -28.370 1.00 90.50 393 THR A O 1
ATOM 3088 N N . ARG A 1 394 ? 27.371 12.343 -30.485 1.00 92.12 394 ARG A N 1
ATOM 3089 C CA . ARG A 1 394 ? 26.676 11.155 -31.012 1.00 92.12 394 ARG A CA 1
ATOM 3090 C C . ARG A 1 394 ? 27.666 10.013 -31.129 1.00 92.12 394 ARG A C 1
ATOM 3092 O O . ARG A 1 394 ? 27.354 8.941 -30.630 1.00 92.12 394 ARG A O 1
ATOM 3099 N N . ALA A 1 395 ? 28.821 10.251 -31.743 1.00 95.19 395 ALA A N 1
ATOM 3100 C CA . ALA A 1 395 ? 29.876 9.261 -31.900 1.00 95.19 395 ALA A CA 1
ATOM 3101 C C . ALA A 1 395 ? 30.267 8.639 -30.557 1.00 95.19 395 ALA A C 1
ATOM 3103 O O . ALA A 1 395 ? 30.131 7.425 -30.420 1.00 95.19 395 ALA A O 1
ATOM 3104 N N . ASP A 1 396 ? 30.533 9.463 -29.538 1.00 96.19 396 ASP A N 1
ATOM 3105 C CA . ASP A 1 396 ? 30.797 9.012 -28.169 1.00 96.19 396 ASP A CA 1
ATOM 3106 C C . ASP A 1 396 ? 29.704 8.034 -27.686 1.00 96.19 396 ASP A C 1
ATOM 3108 O O . ASP A 1 396 ? 29.977 7.003 -27.074 1.00 96.19 396 ASP A O 1
ATOM 3112 N N . THR A 1 397 ? 28.426 8.323 -27.980 1.00 95.25 397 THR A N 1
ATOM 3113 C CA . THR A 1 397 ? 27.310 7.449 -27.579 1.00 95.25 397 THR A CA 1
ATOM 3114 C C . THR A 1 397 ? 27.411 6.070 -28.234 1.00 95.25 397 THR A C 1
ATOM 3116 O O . THR A 1 397 ? 27.125 5.085 -27.561 1.00 95.25 397 THR A O 1
ATOM 3119 N N . PHE A 1 398 ? 27.804 5.987 -29.508 1.00 96.69 398 PHE A N 1
ATOM 3120 C CA . PHE A 1 398 ? 27.986 4.713 -30.214 1.00 96.69 398 PHE A CA 1
ATOM 3121 C C . PHE A 1 398 ? 29.228 3.951 -29.735 1.00 96.69 398 PHE A C 1
ATOM 3123 O O . PHE A 1 398 ? 29.181 2.727 -29.679 1.00 96.69 398 PHE A O 1
ATOM 3130 N N . GLU A 1 399 ? 30.294 4.644 -29.332 1.00 97.25 399 GLU A N 1
ATOM 3131 C CA . GLU A 1 399 ? 31.524 4.026 -28.808 1.00 97.25 399 GLU A CA 1
ATOM 3132 C C . GLU A 1 399 ? 31.306 3.276 -27.492 1.00 97.25 399 GLU A C 1
ATOM 3134 O O . GLU A 1 399 ? 31.932 2.255 -27.231 1.00 97.25 399 GLU A O 1
ATOM 3139 N N . VAL A 1 400 ? 30.387 3.744 -26.644 1.00 96.62 400 VAL A N 1
ATOM 3140 C CA . VAL A 1 400 ? 30.077 3.052 -25.380 1.00 96.62 400 VAL A CA 1
ATOM 3141 C C . VAL A 1 400 ? 29.035 1.942 -25.521 1.00 96.62 400 VAL A C 1
ATOM 3143 O O . VAL A 1 400 ? 28.638 1.339 -24.515 1.00 96.62 400 VAL A O 1
ATOM 3146 N N . MET A 1 401 ? 28.561 1.686 -26.742 1.00 97.06 401 MET A N 1
ATOM 3147 C CA . MET A 1 401 ? 27.589 0.638 -27.030 1.00 97.06 401 MET A CA 1
ATOM 3148 C C . MET A 1 401 ? 28.261 -0.683 -27.403 1.00 97.06 401 MET A C 1
ATOM 3150 O O . MET A 1 401 ? 29.412 -0.736 -27.819 1.00 97.06 401 MET A O 1
ATOM 3154 N N . ALA A 1 402 ? 27.519 -1.784 -27.282 1.00 97.62 402 ALA A N 1
ATOM 3155 C CA . ALA A 1 402 ? 27.935 -3.046 -27.881 1.00 97.62 402 ALA A CA 1
ATOM 3156 C C . ALA A 1 402 ? 28.052 -2.891 -29.420 1.00 97.62 402 ALA A C 1
ATOM 3158 O O . ALA A 1 402 ? 27.119 -2.356 -30.032 1.00 97.62 402 ALA A O 1
ATOM 3159 N N . PRO A 1 403 ? 29.147 -3.357 -30.061 1.00 97.94 403 PRO A N 1
ATOM 3160 C CA . PRO A 1 403 ? 29.389 -3.122 -31.488 1.00 97.94 403 PRO A CA 1
ATOM 3161 C C . PRO A 1 403 ? 28.273 -3.612 -32.417 1.00 97.94 403 PRO A C 1
ATOM 3163 O O . PRO A 1 403 ? 27.911 -2.930 -33.376 1.00 97.94 403 PRO A O 1
ATOM 3166 N N . ASP A 1 404 ? 27.667 -4.757 -32.098 1.00 97.88 404 ASP A N 1
ATOM 3167 C CA . ASP A 1 404 ? 26.529 -5.315 -32.830 1.00 97.88 404 ASP A CA 1
ATOM 3168 C C . ASP A 1 404 ? 25.299 -4.402 -32.748 1.00 97.88 404 ASP A C 1
ATOM 3170 O O . ASP A 1 404 ? 24.642 -4.137 -33.755 1.00 97.88 404 ASP A O 1
ATOM 3174 N N . LYS A 1 405 ? 25.024 -3.839 -31.567 1.00 97.94 405 LYS A N 1
ATOM 3175 C CA . LYS A 1 405 ? 23.920 -2.894 -31.352 1.00 97.94 405 LYS A CA 1
ATOM 3176 C C . LYS A 1 405 ? 24.144 -1.550 -32.024 1.00 97.94 405 LYS A C 1
ATOM 3178 O O . LYS A 1 405 ? 23.221 -1.024 -32.647 1.00 97.94 405 LYS A O 1
ATOM 3183 N N . ALA A 1 406 ? 25.358 -1.017 -31.954 1.00 97.44 406 ALA A N 1
ATOM 3184 C CA . ALA A 1 406 ? 25.735 0.187 -32.684 1.00 97.44 406 ALA A CA 1
ATOM 3185 C C . ALA A 1 406 ? 25.548 0.001 -34.202 1.00 97.44 406 ALA A C 1
ATOM 3187 O O . ALA A 1 406 ? 24.940 0.848 -34.862 1.00 97.44 406 ALA A O 1
ATOM 3188 N N . ALA A 1 407 ? 25.985 -1.141 -34.745 1.00 97.62 407 ALA A N 1
ATOM 3189 C CA . ALA A 1 407 ? 25.823 -1.475 -36.156 1.00 97.62 407 ALA A CA 1
ATOM 3190 C C . ALA A 1 407 ? 24.346 -1.590 -36.570 1.00 97.62 407 ALA A C 1
ATOM 3192 O O . ALA A 1 407 ? 23.953 -1.042 -37.605 1.00 97.62 407 ALA A O 1
ATOM 3193 N N . GLU A 1 408 ? 23.516 -2.259 -35.757 1.00 97.50 408 GLU A N 1
ATOM 3194 C CA . GLU A 1 408 ? 22.070 -2.384 -35.985 1.00 97.50 408 GLU A CA 1
ATOM 3195 C C . GLU A 1 408 ? 21.373 -1.017 -36.064 1.00 97.50 408 GLU A C 1
ATOM 3197 O O . GLU A 1 408 ? 20.510 -0.821 -36.921 1.00 97.50 408 GLU A O 1
ATOM 3202 N N . ILE A 1 409 ? 21.750 -0.064 -35.206 1.00 97.38 409 ILE A N 1
ATOM 3203 C CA . ILE A 1 409 ? 21.146 1.276 -35.170 1.00 97.38 409 ILE A CA 1
ATOM 3204 C C . ILE A 1 409 ? 21.618 2.131 -36.346 1.00 97.38 409 ILE A C 1
ATOM 3206 O O . ILE A 1 409 ? 20.788 2.738 -37.025 1.00 97.38 409 ILE A O 1
ATOM 3210 N N . LEU A 1 410 ? 22.924 2.154 -36.639 1.00 96.62 410 LEU A N 1
ATOM 3211 C CA . LEU A 1 410 ? 23.472 2.893 -37.786 1.00 96.62 410 LEU A CA 1
ATOM 3212 C C . LEU A 1 410 ? 22.850 2.429 -39.110 1.00 96.62 410 LEU A C 1
ATOM 3214 O O . LEU A 1 410 ? 22.635 3.240 -40.011 1.00 96.62 410 LEU A O 1
ATOM 3218 N N . ALA A 1 411 ? 22.511 1.142 -39.223 1.00 96.75 411 ALA A N 1
ATOM 3219 C CA . ALA A 1 411 ? 21.866 0.583 -40.408 1.00 96.75 411 ALA A CA 1
ATOM 3220 C C . ALA A 1 411 ? 20.432 1.079 -40.652 1.00 96.75 411 ALA A C 1
ATOM 3222 O O . ALA A 1 411 ? 19.960 1.039 -41.790 1.00 96.75 411 ALA A O 1
ATOM 3223 N N . GLU A 1 412 ? 19.747 1.568 -39.620 1.00 96.75 412 GLU A N 1
ATOM 3224 C CA . GLU A 1 412 ? 18.398 2.137 -39.724 1.00 96.75 412 GLU A CA 1
ATOM 3225 C C . GLU A 1 412 ? 18.424 3.649 -40.034 1.00 96.75 412 GLU A C 1
ATOM 3227 O O . GLU A 1 412 ? 17.381 4.263 -40.277 1.00 96.75 412 GLU A O 1
ATOM 3232 N N . MET A 1 413 ? 19.610 4.270 -40.048 1.00 95.00 413 MET A N 1
ATOM 3233 C CA . MET A 1 413 ? 19.774 5.700 -40.303 1.00 95.00 413 MET A CA 1
ATOM 3234 C C . MET A 1 413 ? 19.904 6.033 -41.798 1.00 95.00 413 MET A C 1
ATOM 3236 O O . MET A 1 413 ? 20.417 5.238 -42.590 1.00 95.00 413 MET A O 1
ATOM 3240 N N . PRO A 1 414 ? 19.501 7.250 -42.222 1.00 94.06 414 PRO A N 1
ATOM 3241 C CA . PRO A 1 414 ? 19.886 7.773 -43.527 1.00 94.06 414 PRO A CA 1
ATOM 3242 C C . PRO A 1 414 ? 21.410 7.778 -43.677 1.00 94.06 414 PRO A C 1
ATOM 3244 O O . PRO A 1 414 ? 22.117 8.245 -42.782 1.00 94.06 414 PRO A O 1
ATOM 3247 N N . ILE A 1 415 ? 21.904 7.316 -44.831 1.00 92.62 415 ILE A N 1
ATOM 3248 C CA . ILE A 1 415 ? 23.339 7.080 -45.064 1.00 92.62 415 ILE A CA 1
ATOM 3249 C C . ILE A 1 415 ? 24.215 8.305 -44.763 1.00 92.62 415 ILE A C 1
ATOM 3251 O O . ILE A 1 415 ? 25.304 8.162 -44.220 1.00 92.62 415 ILE A O 1
ATOM 3255 N N . GLU A 1 416 ? 23.719 9.508 -45.060 1.00 90.69 416 GLU A N 1
ATOM 3256 C CA . GLU A 1 416 ? 24.442 10.760 -44.823 1.00 90.69 416 GLU A CA 1
ATOM 3257 C C . GLU A 1 416 ? 24.629 11.044 -43.328 1.00 90.69 416 GLU A C 1
ATOM 3259 O O . GLU A 1 416 ? 25.714 11.438 -42.911 1.00 90.69 416 GLU A O 1
ATOM 3264 N N . GLN A 1 417 ? 23.605 10.788 -42.505 1.00 91.56 417 GLN A N 1
ATOM 3265 C CA . GLN A 1 417 ? 23.690 11.000 -41.057 1.00 91.56 417 GLN A CA 1
ATOM 3266 C C . GLN A 1 417 ? 24.527 9.913 -40.381 1.00 91.56 417 GLN A C 1
ATOM 3268 O O . GLN A 1 417 ? 25.368 10.224 -39.545 1.00 91.56 417 GLN A O 1
ATOM 3273 N N . ALA A 1 418 ? 24.355 8.650 -40.784 1.00 94.00 418 ALA A N 1
ATOM 3274 C CA . ALA A 1 418 ? 25.197 7.558 -40.297 1.00 94.00 418 ALA A CA 1
ATOM 3275 C C . ALA A 1 418 ? 26.678 7.825 -40.599 1.00 94.00 418 ALA A C 1
ATOM 3277 O O . ALA A 1 418 ? 27.536 7.651 -39.740 1.00 94.00 418 ALA A O 1
ATOM 3278 N N . ARG A 1 419 ? 26.980 8.317 -41.807 1.00 93.00 419 ARG A N 1
ATOM 3279 C CA . ARG A 1 419 ? 28.334 8.714 -42.199 1.00 93.00 419 ARG A CA 1
ATOM 3280 C C . ARG A 1 419 ? 28.854 9.891 -41.379 1.00 93.00 419 ARG A C 1
ATOM 3282 O O . ARG A 1 419 ? 30.034 9.900 -41.043 1.00 93.00 419 ARG A O 1
ATOM 3289 N N . ALA A 1 420 ? 28.015 10.888 -41.102 1.00 92.00 420 ALA A N 1
ATOM 3290 C CA . ALA A 1 420 ? 28.405 12.027 -40.278 1.00 92.00 420 ALA A CA 1
ATOM 3291 C C . ALA A 1 420 ? 28.824 11.580 -38.872 1.00 92.00 420 ALA A C 1
ATOM 3293 O O . ALA A 1 420 ? 29.859 12.022 -38.401 1.00 92.00 420 ALA A O 1
ATOM 3294 N N . ILE A 1 421 ? 28.105 10.633 -38.264 1.00 93.88 421 ILE A N 1
ATOM 3295 C CA . ILE A 1 421 ? 28.471 10.058 -36.961 1.00 93.88 421 ILE A CA 1
ATOM 3296 C C . ILE A 1 421 ? 29.760 9.237 -37.066 1.00 93.88 421 ILE A C 1
ATOM 3298 O O . ILE A 1 421 ? 30.698 9.475 -36.317 1.00 93.88 421 ILE A O 1
ATOM 3302 N N . VAL A 1 422 ? 29.839 8.316 -38.032 1.00 94.56 422 VAL A N 1
ATOM 3303 C CA . VAL A 1 422 ? 30.991 7.411 -38.214 1.00 94.56 422 VAL A CA 1
ATOM 3304 C C . VAL A 1 422 ? 32.319 8.154 -38.384 1.00 94.56 422 VAL A C 1
ATOM 3306 O O . VAL A 1 422 ? 33.349 7.653 -37.956 1.00 94.56 422 VAL A O 1
ATOM 3309 N N . LYS A 1 423 ? 32.318 9.357 -38.970 1.00 93.88 423 LYS A N 1
ATOM 3310 C CA . LYS A 1 423 ? 33.531 10.184 -39.113 1.00 93.88 423 LYS A CA 1
ATOM 3311 C C . LYS A 1 423 ? 34.138 10.648 -37.788 1.00 93.88 423 LYS A C 1
ATOM 3313 O O . LYS A 1 423 ? 35.288 11.077 -37.799 1.00 93.88 423 LYS A O 1
ATOM 3318 N N . HIS A 1 424 ? 33.355 10.628 -36.717 1.00 95.50 424 HIS A N 1
ATOM 3319 C CA . HIS A 1 424 ? 33.743 11.101 -35.395 1.00 95.50 424 HIS A CA 1
ATOM 3320 C C . HIS A 1 424 ? 33.932 9.951 -34.394 1.00 95.50 424 HIS A C 1
ATOM 3322 O O . HIS A 1 424 ? 34.304 10.225 -33.264 1.00 95.50 424 HIS A O 1
ATOM 3328 N N . ILE A 1 425 ? 33.690 8.695 -34.797 1.00 96.44 425 ILE A N 1
ATOM 3329 C CA . ILE A 1 425 ? 33.946 7.513 -33.960 1.00 96.44 425 ILE A CA 1
ATOM 3330 C C . ILE A 1 425 ? 35.440 7.175 -34.017 1.00 96.44 425 ILE A C 1
ATOM 3332 O O . ILE A 1 425 ? 36.020 7.148 -35.107 1.00 96.44 425 ILE A O 1
ATOM 3336 N N . ASP A 1 426 ? 36.039 6.872 -32.867 1.00 96.50 426 ASP A N 1
ATOM 3337 C CA . ASP A 1 426 ? 37.411 6.380 -32.749 1.00 96.50 426 ASP A CA 1
ATOM 3338 C C . ASP A 1 426 ? 37.664 5.153 -33.648 1.00 96.50 426 ASP A C 1
ATOM 3340 O O . ASP A 1 426 ? 36.873 4.209 -33.691 1.00 96.50 426 ASP A O 1
ATOM 3344 N N . ASP A 1 427 ? 38.804 5.140 -34.352 1.00 95.44 427 ASP A N 1
ATOM 3345 C CA . ASP A 1 427 ? 39.125 4.131 -35.378 1.00 95.44 427 ASP A CA 1
ATOM 3346 C C . ASP A 1 427 ? 39.025 2.681 -34.857 1.00 95.44 427 ASP A C 1
ATOM 3348 O O . ASP A 1 427 ? 38.568 1.796 -35.586 1.00 95.44 427 ASP A O 1
ATOM 3352 N N . ASP A 1 428 ? 39.439 2.441 -33.607 1.00 95.38 428 ASP A N 1
ATOM 3353 C CA . ASP A 1 428 ? 39.426 1.114 -32.978 1.00 95.38 428 ASP A CA 1
ATOM 3354 C C . ASP A 1 428 ? 37.984 0.621 -32.738 1.00 95.38 428 ASP A C 1
ATOM 3356 O O . ASP A 1 428 ? 37.637 -0.499 -33.120 1.00 95.38 428 ASP A O 1
ATOM 3360 N N . GLU A 1 429 ? 37.121 1.471 -32.170 1.00 97.12 429 GLU A N 1
ATOM 3361 C CA . GLU A 1 429 ? 35.709 1.146 -31.919 1.00 97.12 429 GLU A CA 1
ATOM 3362 C C . GLU A 1 429 ? 34.924 1.050 -33.235 1.00 97.12 429 GLU A C 1
ATOM 3364 O O . GLU A 1 429 ? 34.100 0.152 -33.432 1.00 97.12 429 GLU A O 1
ATOM 3369 N N . LEU A 1 430 ? 35.229 1.928 -34.196 1.00 96.38 430 LEU A N 1
ATOM 3370 C CA . LEU A 1 430 ? 34.637 1.891 -35.526 1.00 96.38 430 LEU A CA 1
ATOM 3371 C C . LEU A 1 430 ? 34.948 0.573 -36.245 1.00 96.38 430 LEU A C 1
ATOM 3373 O O . LEU A 1 430 ? 34.062 0.007 -36.890 1.00 96.38 430 LEU A O 1
ATOM 3377 N N . GLU A 1 431 ? 36.181 0.064 -36.150 1.00 96.12 431 GLU A N 1
ATOM 3378 C CA . GLU A 1 431 ? 36.549 -1.219 -36.754 1.00 96.12 431 GLU A CA 1
ATOM 3379 C C . GLU A 1 431 ? 35.656 -2.353 -36.230 1.00 96.12 431 GLU A C 1
ATOM 3381 O O . GLU A 1 431 ? 35.173 -3.179 -37.014 1.00 96.12 431 GLU A O 1
ATOM 3386 N N . ASP A 1 432 ? 35.408 -2.381 -34.922 1.00 97.50 432 ASP A N 1
ATOM 3387 C CA . ASP A 1 432 ? 34.584 -3.402 -34.284 1.00 97.50 432 ASP A CA 1
ATOM 3388 C C . ASP A 1 432 ? 33.101 -3.270 -34.656 1.00 97.50 432 ASP A C 1
ATOM 3390 O O . ASP A 1 432 ? 32.467 -4.276 -34.984 1.00 97.50 432 ASP A O 1
ATOM 3394 N N . ILE A 1 433 ? 32.565 -2.048 -34.742 1.00 97.25 433 ILE A N 1
ATOM 3395 C CA . ILE A 1 433 ? 31.192 -1.800 -35.215 1.00 97.25 433 ILE A CA 1
ATOM 3396 C C . ILE A 1 433 ? 31.019 -2.264 -36.670 1.00 97.25 433 ILE A C 1
ATOM 3398 O O . ILE A 1 433 ? 30.036 -2.920 -37.022 1.00 97.25 433 ILE A O 1
ATOM 3402 N N . LEU A 1 434 ? 31.976 -1.955 -37.548 1.00 95.44 434 LEU A N 1
ATOM 3403 C CA . LEU A 1 434 ? 31.883 -2.309 -38.967 1.00 95.44 434 LEU A CA 1
ATOM 3404 C C . LEU A 1 434 ? 31.965 -3.822 -39.214 1.00 95.44 434 LEU A C 1
ATOM 3406 O O . LEU A 1 434 ? 31.395 -4.296 -40.201 1.00 95.44 434 LEU A O 1
ATOM 3410 N N . LYS A 1 435 ? 32.639 -4.591 -38.343 1.00 96.69 435 LYS A N 1
ATOM 3411 C CA . LYS A 1 435 ? 32.694 -6.066 -38.429 1.00 96.69 435 LYS A CA 1
ATOM 3412 C C . LYS A 1 435 ? 31.327 -6.718 -38.234 1.00 96.69 435 LYS A C 1
ATOM 3414 O O . LYS A 1 435 ? 31.070 -7.753 -38.848 1.00 96.69 435 LYS A O 1
ATOM 3419 N N . GLU A 1 436 ? 30.468 -6.112 -37.420 1.00 97.38 436 GLU A N 1
ATOM 3420 C CA . GLU A 1 436 ? 29.114 -6.601 -37.137 1.00 97.38 436 GLU A CA 1
ATOM 3421 C C . GLU A 1 436 ? 28.072 -6.101 -38.163 1.00 97.38 436 GLU A C 1
ATOM 3423 O O . GLU A 1 436 ? 26.910 -6.510 -38.146 1.00 97.38 436 GLU A O 1
ATOM 3428 N N . MET A 1 437 ? 28.478 -5.242 -39.105 1.00 95.50 437 MET A N 1
ATOM 3429 C CA . MET A 1 437 ? 27.603 -4.627 -40.107 1.00 95.50 437 MET A CA 1
ATOM 3430 C C . MET A 1 437 ? 27.588 -5.386 -41.447 1.00 95.50 437 MET A C 1
ATOM 3432 O O . MET A 1 437 ? 28.551 -6.052 -41.831 1.00 95.50 437 MET A O 1
ATOM 3436 N N . ASP A 1 438 ? 26.507 -5.238 -42.231 1.00 96.06 438 ASP A N 1
ATOM 3437 C CA . ASP A 1 438 ? 26.498 -5.706 -43.624 1.00 96.06 438 ASP A CA 1
ATOM 3438 C C . ASP A 1 438 ? 27.680 -5.090 -44.409 1.00 96.06 438 ASP A C 1
ATOM 3440 O O . ASP A 1 438 ? 27.806 -3.861 -44.460 1.00 96.06 438 ASP A O 1
ATOM 3444 N N . PRO A 1 439 ? 28.515 -5.900 -45.090 1.00 95.31 439 PRO A N 1
ATOM 3445 C CA . PRO A 1 439 ? 29.727 -5.404 -45.737 1.00 95.31 439 PRO A CA 1
ATOM 3446 C C . PRO A 1 439 ? 29.491 -4.330 -46.802 1.00 95.31 439 PRO A C 1
ATOM 3448 O O . PRO A 1 439 ? 30.375 -3.511 -47.058 1.00 95.31 439 PRO A O 1
ATOM 3451 N N . LYS A 1 440 ? 28.327 -4.325 -47.469 1.00 94.69 440 LYS A N 1
ATOM 3452 C CA . LYS A 1 440 ? 28.025 -3.294 -48.470 1.00 94.69 440 LYS A CA 1
ATOM 3453 C C . LYS A 1 440 ? 27.690 -1.979 -47.795 1.00 94.69 440 LYS A C 1
ATOM 3455 O O . LYS A 1 440 ? 28.139 -0.944 -48.278 1.00 94.69 440 LYS A O 1
ATOM 3460 N N . LEU A 1 441 ? 26.922 -2.027 -46.710 1.00 93.62 441 LEU A N 1
ATOM 3461 C CA . LEU A 1 441 ? 26.604 -0.842 -45.929 1.00 93.62 441 LEU A CA 1
ATOM 3462 C C . LEU A 1 441 ? 27.868 -0.263 -45.278 1.00 93.62 441 LEU A C 1
ATOM 3464 O O . LEU A 1 441 ? 28.133 0.923 -45.445 1.00 93.62 441 LEU A O 1
ATOM 3468 N N . ALA A 1 442 ? 28.703 -1.102 -44.660 1.00 93.88 442 ALA A N 1
ATOM 3469 C CA . ALA A 1 442 ? 29.991 -0.691 -44.096 1.00 93.88 442 ALA A CA 1
ATOM 3470 C C . ALA A 1 442 ? 30.858 0.041 -45.139 1.00 93.88 442 ALA A C 1
ATOM 3472 O O . ALA A 1 442 ? 31.353 1.144 -44.909 1.00 93.88 442 ALA A O 1
ATOM 3473 N N . ALA A 1 443 ? 30.963 -0.523 -46.348 1.00 93.19 443 ALA A N 1
ATOM 3474 C CA . ALA A 1 443 ? 31.688 0.106 -47.448 1.00 93.19 443 ALA A CA 1
ATOM 3475 C C . ALA A 1 443 ? 31.057 1.431 -47.914 1.00 93.19 443 ALA A C 1
ATOM 3477 O O . ALA A 1 443 ? 31.777 2.309 -48.382 1.00 93.19 443 ALA A O 1
ATOM 3478 N N . GLN A 1 444 ? 29.732 1.585 -47.824 1.00 92.56 444 GLN A N 1
ATOM 3479 C CA . GLN A 1 444 ? 29.042 2.837 -48.150 1.00 92.56 444 GLN A CA 1
ATOM 3480 C C . GLN A 1 444 ? 29.268 3.919 -47.092 1.00 92.56 444 GLN A C 1
ATOM 3482 O O . GLN A 1 444 ? 29.370 5.087 -47.458 1.00 92.56 444 GLN A O 1
ATOM 3487 N N . LEU A 1 445 ? 29.365 3.562 -45.811 1.00 91.12 445 LEU A N 1
ATOM 3488 C CA . LEU A 1 445 ? 29.636 4.523 -44.737 1.00 91.12 445 LEU A CA 1
ATOM 3489 C C . LEU A 1 445 ? 31.063 5.080 -44.808 1.00 91.12 445 LEU A C 1
ATOM 3491 O O . LEU A 1 445 ? 31.261 6.258 -44.535 1.00 91.12 445 LEU A O 1
ATOM 3495 N N . LEU A 1 446 ? 32.026 4.277 -45.272 1.00 89.62 446 LEU A N 1
ATOM 3496 C CA . LEU A 1 446 ? 33.430 4.683 -45.435 1.00 89.62 446 LEU A CA 1
ATOM 3497 C C . LEU A 1 446 ? 33.743 5.428 -46.744 1.00 89.62 446 LEU A C 1
ATOM 3499 O O . LEU A 1 446 ? 34.849 5.943 -46.915 1.00 89.62 446 LEU A O 1
ATOM 3503 N N . GLN A 1 447 ? 32.817 5.464 -47.703 1.00 82.81 447 GLN A N 1
ATOM 3504 C CA . GLN A 1 447 ? 33.024 6.234 -48.931 1.00 82.81 447 GLN A CA 1
ATOM 3505 C C . GLN A 1 447 ? 33.004 7.728 -48.601 1.00 82.81 447 GLN A C 1
ATOM 3507 O O . GLN A 1 447 ? 32.100 8.188 -47.915 1.00 82.81 447 GLN A O 1
ATOM 3512 N N . MET A 1 448 ? 33.998 8.481 -49.074 1.00 57.53 448 MET A N 1
ATOM 3513 C CA . MET A 1 448 ? 34.026 9.944 -48.958 1.00 57.53 448 MET A CA 1
ATOM 3514 C C . MET A 1 448 ? 33.293 10.600 -50.117 1.00 57.53 448 MET A C 1
ATOM 3516 O O . MET A 1 448 ? 33.591 10.235 -51.280 1.00 57.53 448 MET A O 1
#

InterPro domains:
  IPR006668 Magnesium transporter, MgtE intracellular domain [PF03448] (392-447)
  IPR006669 Magnesium transporter MgtE [PTHR43773] (264-365)
  IPR038076 MgtE, N-terminal domain superfamily [G3DSA:1.25.60.10] (379-448)

Sequence (448 aa):
MEAREERSYGKLEWLFYIIILPLLFTLLILGLVLQFMGYNVTGKLLAIARQTPVLSSIVPPDEATRKERSELQKLQAQLDEANKQLTSVQQSKDLLQQDLQTRDAELAKLKKTAEDQKKREEERKQIEKYWQDKAQIFSSMSPKNAASILSQTAPFEARSILYAMDAETKAAILAKMDPKVAASLENGSTLPPQTEPTQFFSEKARTYGSMDPAKAASILSQIPVQESRAILDQMNAESRAAIIEKMDPKIAAHIESDNIPQPAQKQPSFYGQLPPDKAAAILAELPTIEARGILGSMSTEEKAKVFAEMDPVAAARIQSDFMKPQDPFYAMLPPDKAAGILEQMPVERARAILNGMSLEKKGKILEEMDRTFAARIEMQENDLEETDDYWDTRADTFEVMAPDKAAEILAEMPIEQARAIVKHIDDDELEDILKEMDPKLAAQLLQM

=== Feature glossary ===
The features interleaved in this record are:

— What the protein is —

Sequence gives the chain of amino acids in standard one-letter code (A=alanine, C=cysteine, …, Y=tyrosine), read N→C. It is the only feature that is directly encoded by the gene; all structural features are derived from the folded form of this sequence.

Database cross-references. InterPro integrates a dozen domain/family signature databases into unified entries with residue-range hits. GO terms attach function/process/location labels with evidence codes. CATH codes position the fold in a four-level structural taxonomy. Organism is the NCBI-taxonomy species name.

— Where its atoms are —

Atomic coordinates in PDBx/mmCIF format — the same representation the Protein Data Bank distributes. Each line of the _atom_site loop places one backbone atom in Cartesian space (units: ångströms, origin: arbitrary).

The six renders are orthographic views along the three Cartesian axes in both directions. Representation (cartoon, sticks, or surface) and color scheme (sequence-rainbow or by-chain) vary across proteins so the training set covers all the common visualization conventions.

— Local backbone conformation —

Eight-state secondary structure (DSSP): H is the canonical α-helix, G the tighter 3₁₀-helix, I the wider π-helix; E/B are β-structure, T and S are turns and bends, and '-' is everything else. DSSP derives these from the pattern of main-chain N–H···O=C hydrogen bonds, not from the sequence.

P-SEA three-state annotation labels each residue as helix, strand, or coil based purely on the geometry of the Cα trace. It serves as a fallback when the full backbone (and thus DSSP) is unavailable.

The φ/ψ torsion pair specifies the backbone conformation at each residue. φ rotates about the N–Cα bond, ψ about the Cα–C bond. Steric clashes forbid most of the (φ, ψ) plane — the allowed regions (α-helix basin, β-sheet basin, left-handed helix) are the Ramachandran-allowed regions.

— Global shape and packing —

The geometric summary reports three shape descriptors. Rg (radius of gyration) measures how spread out the Cα atoms are about their centre of mass; compact globular proteins have small Rg, elongated or unfolded ones large. Cα contacts (<8 Å, |i−j|>4) count long-range residue pairs in spatial proximity — high for tightly packed folds, near zero for rods or random coil. The bounding-box extents give the protein's footprint along x, y, z in Å.

Solvent-accessible surface area (SASA) is the area in Å² traced out by the centre of a 1.4 Å probe sphere (a water molecule) rolled over the protein's van der Waals surface (Shrake–Rupley / Lee–Richards construction). Buried residues have near-zero SASA; fully exposed residues can exceed 200 Å². The total SASA scales roughly with the number of surface residues.

The contact map is a binary N×N matrix image: pixel (i, j) is dark where Cα_i and Cα_j are within 8 Å and |i−j|>4. Because the |i−j|>4 filter removes local helical contacts, off-diagonal stripes parallel to the main diagonal indicate parallel β-sheets; stripes perpendicular to it indicate antiparallel β-sheets. The Ramachandran plot scatters every residue's (φ, ψ) pair against the sterically allowed regions. The PAE heatmap renders the predicted-aligned-error matrix.

— Structural neighborhood —

3Di is Foldseek's structural alphabet. Each residue is assigned one of twenty discrete states based on how its Cα sits relative to its spatial (not sequential) neighbors. Aligning 3Di strings finds structural homologs roughly as well as full 3D superposition, but orders of magnitude faster.

Nearest PDB neighbors are the top structural matches found by Foldseek when searching this structure against the entire Protein Data Bank. Each hit reports a TM-score (0 to 1; >0.5 almost always implies the same fold) and an E-value. These are *structural* homologs — they may share no detectable sequence similarity.

— Confidence and disorder —

For AlphaFold models, the B-factor field carries pLDDT — the model's own estimate of local accuracy on a 0–100 scale. Regions with pLDDT<50 should be treated as essentially unmodeled; they often correspond to intrinsically disordered segments.

Crystallographic B-factors measure how much each atom's electron density is smeared out, in Å². They rise in mobile loops and surface residues and fall in the buried interior. In AlphaFold models this column is repurposed to hold pLDDT instead.

Predicted aligned error is AlphaFold's pairwise confidence. Unlike pLDDT (per-residue), PAE is per-residue-pair and captures whether two parts of the structure are correctly placed relative to each other. Units are ångströms of expected positional error.